Protein AF-A0A2N8HF13-F1 (afdb_monomer_lite)

Organism: NCBI:txid239935

Sequence (397 aa):
MNTPNSLPVSGSPAVSADSSAGALRCVFLLTSGEALVAERELECQGYAVEGYPCTQDVSPLRDCVPVKELDFFMPGWRDFNTPYVRSLRSSYARMLMDPRWEGDDFIIFGESDAAPVTEAAVLRKALEREMVEHPETDVFRLHHHVALAAGEKPGRPEQFLFSPYQTASRTKAALYVWGMHALVIPAASRAKVAKVFLDNLLPIDNAMEMAASRGELKVRVADYNHFYQQHCLHPDGRTVSCAWRKERPEAAPVAPQKAAGAAVTEECAREESGKALPALPVWSGVRRGVCTLARQEDSPEGLRDWITGQLKAGAAVVAVFVPEGGMTRGAEAGSGQTEGEMRAYLYDVAQRYGRERVWIRLWRPLPLRGRDLAAMLEDRMKREDEGLEECVFLERG

pLDDT: mean 72.22, std 22.9, range [23.3, 97.88]

Secondary structure (DSSP, 8-state):
------------------TTSPPPEEEEEE-TT---TTHHHHHHTT-EEEEEE-----TT----S-HHHHHHHSTTHHHH--HHHHHHHHHHHHHHT-GGGTT-S-EEEEETTEEESS-HHHHHHHHHHHHHH-TT-SEEES-SS--SS--PPP-SGGGG-EEE----S--SS-TTS-----EE--GGGHHHHHHHHHH--S-HHHHHHHHHHTTSS-EEEESS-SEEE---S-GGGS-THHHHHTTS--PPPPPPPP---------------S-PPPP-PPP-S--EEEEEEPPTT--HHHHHHHHHHHHHTT-SEEEEEEETT-----S--S----HHHHHHHHHHHHHHH-TTTEEEEEE---S--THHHHHHHHHHHHHH-TT-SEEEE----

Radius of gyration: 28.01 Å; chains: 1; bounding box: 104×56×90 Å

Foldseek 3Di:
DDDDDDDDDDDDDDDPPPPPPQFQEEEAEDEVPFALPACVQCVVLRYHYDYQYFDLDLVLAPQADDPVLCCQLDNVQVVVLDSLLSSVLVSLLCVLPPCVCPPPQRHKYFHSQKHFLERRVVLVVLVVVCCVVCVQAQKEAQAQAADADHDHRDDDPLQSDWAWDDLDSDDPPPRRQDGRGTMGGGSVNSNLLSVLSSHHSGGSSSSVSSCSVVVSGGYIYGPHNRIHGYDRLPPVPSDPCVVVVVPDDDDDDDDDDDDDDDDDDDDDDDDDDDDDQDDADDDDDAAEEEEEEDDQPDDLVNVLVVLSVCRNSPHQAYEYEYEPDWPDDPDDDDDRDTSVRSLVSQVVSCVSVDVSRYHYHYDYDDPDDDPVVFVVVQVVVCVVDVSHPYYGYDYDD

Structure (mmCIF, N/CA/C/O backbone):
data_AF-A0A2N8HF13-F1
#
_entry.id   AF-A0A2N8HF13-F1
#
loop_
_atom_site.group_PDB
_atom_site.id
_atom_site.type_symbol
_atom_site.label_atom_id
_atom_site.label_alt_id
_atom_site.label_comp_id
_atom_site.label_asym_id
_atom_site.label_entity_id
_atom_site.label_seq_id
_atom_site.pdbx_PDB_ins_code
_atom_site.Cartn_x
_atom_site.Cartn_y
_atom_site.Cartn_z
_atom_site.occupancy
_atom_site.B_iso_or_equiv
_atom_site.auth_seq_id
_atom_site.auth_comp_id
_atom_site.auth_asym_id
_atom_site.auth_atom_id
_atom_site.pdbx_PDB_model_num
ATOM 1 N N . MET A 1 1 ? -51.751 -7.739 63.849 1.00 36.19 1 MET A N 1
ATOM 2 C CA . MET A 1 1 ? -50.372 -7.640 64.363 1.00 36.19 1 MET A CA 1
ATOM 3 C C . MET A 1 1 ? -49.445 -7.467 63.166 1.00 36.19 1 MET A C 1
ATOM 5 O O . MET A 1 1 ? -49.448 -8.323 62.297 1.00 36.19 1 MET A O 1
ATOM 9 N N . ASN A 1 2 ? -48.773 -6.311 63.142 1.00 35.16 2 ASN A N 1
ATOM 10 C CA . ASN A 1 2 ? -47.602 -5.852 62.373 1.00 35.16 2 ASN A CA 1
ATOM 11 C C . ASN A 1 2 ? -47.610 -5.815 60.825 1.00 35.16 2 ASN A C 1
ATOM 13 O O . ASN A 1 2 ? -47.245 -6.770 60.151 1.00 35.16 2 ASN A O 1
ATOM 17 N N . THR A 1 3 ? -47.894 -4.620 60.296 1.00 32.62 3 THR A N 1
ATOM 18 C CA . THR A 1 3 ? -47.174 -3.922 59.199 1.00 32.62 3 THR A CA 1
ATOM 19 C C . THR A 1 3 ? -46.022 -3.066 59.789 1.00 32.62 3 THR A C 1
ATOM 21 O O . THR A 1 3 ? -45.989 -2.934 61.016 1.00 32.62 3 THR A O 1
ATOM 24 N N . PRO A 1 4 ? -45.201 -2.308 59.016 1.00 53.66 4 PRO A N 1
ATOM 25 C CA . PRO A 1 4 ? -44.553 -2.490 57.694 1.00 53.66 4 PRO A CA 1
ATOM 26 C C . PRO A 1 4 ? -43.032 -2.103 57.762 1.00 53.66 4 PRO A C 1
ATOM 28 O O . PRO A 1 4 ? -42.488 -2.116 58.861 1.00 53.66 4 PRO A O 1
ATOM 31 N N . ASN A 1 5 ? -42.404 -1.704 56.629 1.00 32.09 5 ASN A N 1
ATOM 32 C CA . ASN A 1 5 ? -41.091 -1.015 56.419 1.00 32.09 5 ASN A CA 1
ATOM 33 C C . ASN A 1 5 ? -39.949 -1.893 55.857 1.00 32.09 5 ASN A C 1
ATOM 35 O O . ASN A 1 5 ? -39.758 -3.004 56.324 1.00 32.09 5 ASN A O 1
ATOM 39 N N . SER A 1 6 ? -39.101 -1.498 54.896 1.00 33.84 6 SER A N 1
ATOM 40 C CA . SER A 1 6 ? -38.917 -0.294 54.063 1.00 33.84 6 SER A CA 1
ATOM 41 C C . SER A 1 6 ? -37.937 -0.649 52.929 1.00 33.84 6 SER A C 1
ATOM 43 O O . SER A 1 6 ? -37.044 -1.467 53.136 1.00 33.84 6 SER A O 1
ATOM 45 N N . LEU A 1 7 ? -38.034 0.013 51.771 1.00 35.88 7 LEU A N 1
ATOM 46 C CA . LEU A 1 7 ? -36.912 0.128 50.824 1.00 35.88 7 LEU A CA 1
ATOM 47 C C . LEU A 1 7 ? -35.802 1.020 51.413 1.00 35.88 7 LEU A C 1
ATOM 49 O O . LEU A 1 7 ? -36.099 1.921 52.203 1.00 35.88 7 LEU A O 1
ATOM 53 N N . PRO A 1 8 ? -34.558 0.867 50.930 1.00 34.88 8 PRO A N 1
ATOM 54 C CA . PRO A 1 8 ? -33.928 2.030 50.317 1.00 34.88 8 PRO A CA 1
ATOM 55 C C . PRO A 1 8 ? -33.286 1.744 48.952 1.00 34.88 8 PRO A C 1
ATOM 57 O O . PRO A 1 8 ? -32.877 0.637 48.613 1.00 34.88 8 PRO A O 1
ATOM 60 N N . VAL A 1 9 ? -33.230 2.832 48.191 1.00 34.56 9 VAL A N 1
ATOM 61 C CA . VAL A 1 9 ? -32.537 3.076 46.926 1.00 34.56 9 VAL A CA 1
ATOM 62 C C . VAL A 1 9 ? -31.013 3.024 47.110 1.00 34.56 9 VAL A C 1
ATOM 64 O O . VAL A 1 9 ? -30.519 3.425 48.160 1.00 34.56 9 VAL A O 1
ATOM 67 N N . SER A 1 10 ? -30.300 2.673 46.032 1.00 28.88 10 SER A N 1
ATOM 68 C CA . SER A 1 10 ? -29.027 3.274 45.575 1.00 28.88 10 SER A CA 1
ATOM 69 C C . SER A 1 10 ? -27.892 2.276 45.351 1.00 28.88 10 SER A C 1
ATOM 71 O O . SER A 1 10 ? -27.565 1.472 46.219 1.00 28.88 10 SER A O 1
ATOM 73 N N . GLY A 1 11 ? -27.247 2.418 44.193 1.00 26.39 11 GLY A N 1
ATOM 74 C CA . GLY A 1 11 ? -25.933 1.854 43.918 1.00 26.39 11 GLY A CA 1
ATOM 75 C C . GLY A 1 11 ? -25.811 1.282 42.517 1.00 26.39 11 GLY A C 1
ATOM 76 O O . GLY A 1 11 ? -25.729 0.071 42.366 1.00 26.39 11 GLY A O 1
ATOM 77 N N . SER A 1 12 ? -25.760 2.139 41.494 1.00 37.81 12 SER A N 1
ATOM 78 C CA . SER A 1 12 ? -25.056 1.783 40.261 1.00 37.81 12 SER A CA 1
ATOM 79 C C . SER A 1 12 ? -23.608 1.417 40.614 1.00 37.81 12 SER A C 1
ATOM 81 O O . SER A 1 12 ? -22.926 2.258 41.202 1.00 37.81 12 SER A O 1
ATOM 83 N N . PRO A 1 13 ? -23.078 0.255 40.207 1.00 35.22 13 PRO A N 1
ATOM 84 C CA . PRO A 1 13 ? -21.692 0.163 39.797 1.00 35.22 13 PRO A CA 1
ATOM 85 C C . PRO A 1 13 ? -21.685 0.507 38.303 1.00 35.22 13 PRO A C 1
ATOM 87 O O . PRO A 1 13 ? -22.307 -0.147 37.474 1.00 35.22 13 PRO A O 1
ATOM 90 N N . ALA A 1 14 ? -21.220 1.703 37.967 1.00 28.78 14 ALA A N 1
ATOM 91 C CA . ALA A 1 14 ? -19.851 1.844 37.501 1.00 28.78 14 ALA A CA 1
ATOM 92 C C . ALA A 1 14 ? -19.634 1.015 36.232 1.00 28.78 14 ALA A C 1
ATOM 94 O O . ALA A 1 14 ? -19.400 -0.191 36.274 1.00 28.78 14 ALA A O 1
ATOM 95 N N . VAL A 1 15 ? -19.740 1.739 35.116 1.00 38.75 15 VAL A N 1
ATOM 96 C CA . VAL A 1 15 ? -19.071 1.506 33.838 1.00 38.75 15 VAL A CA 1
ATOM 97 C C . VAL A 1 15 ? -17.861 0.594 34.032 1.00 38.75 15 VAL A C 1
ATOM 99 O O . VAL A 1 15 ? -16.770 1.041 34.368 1.00 38.75 15 VAL A O 1
ATOM 102 N N . SER A 1 16 ? -18.072 -0.700 33.834 1.00 27.67 16 SER A N 1
ATOM 103 C CA . SER A 1 16 ? -16.991 -1.605 33.490 1.00 27.67 16 SER A CA 1
ATOM 104 C C . SER A 1 16 ? -16.988 -1.560 31.978 1.00 27.67 16 SER A C 1
ATOM 106 O O . SER A 1 16 ? -17.765 -2.254 31.329 1.00 27.67 16 SER A O 1
ATOM 108 N N . ALA A 1 17 ? -16.243 -0.598 31.432 1.00 33.78 17 ALA A N 1
ATOM 109 C CA . ALA A 1 17 ? -15.918 -0.599 30.021 1.00 33.78 17 ALA A CA 1
ATOM 110 C C . ALA A 1 17 ? -15.352 -1.986 29.727 1.00 33.78 17 ALA A C 1
ATOM 112 O O . ALA A 1 17 ? -14.330 -2.352 30.306 1.00 33.78 17 ALA A O 1
ATOM 113 N N . ASP A 1 18 ? -16.064 -2.756 28.909 1.00 29.88 18 ASP A N 1
ATOM 114 C CA . ASP A 1 18 ? -15.594 -4.029 28.392 1.00 29.88 18 ASP A CA 1
ATOM 115 C C . ASP A 1 18 ? -14.247 -3.772 27.711 1.00 29.88 18 ASP A C 1
ATOM 117 O O . ASP A 1 18 ? -14.158 -3.303 26.575 1.00 29.88 18 ASP A O 1
ATOM 121 N N . SER A 1 19 ? -13.168 -4.026 28.441 1.00 35.72 19 SER A N 1
ATOM 122 C CA . SER A 1 19 ? -11.792 -3.885 27.989 1.00 35.72 19 SER A CA 1
ATOM 123 C C . SER A 1 19 ? -11.386 -5.125 27.193 1.00 35.72 19 SER A C 1
ATOM 125 O O . SER A 1 19 ? -10.352 -5.733 27.455 1.00 35.72 19 SER A O 1
ATOM 127 N N . SER A 1 20 ? -12.232 -5.526 26.241 1.00 37.19 20 SER A N 1
ATOM 128 C CA . SER A 1 20 ? -11.942 -6.585 25.269 1.00 37.19 20 SER A CA 1
ATOM 129 C C . SER A 1 20 ? -12.335 -6.218 23.833 1.00 37.19 20 SER A C 1
ATOM 131 O O . SER A 1 20 ? -12.416 -7.086 22.967 1.00 37.19 20 SER A O 1
ATOM 133 N N . ALA A 1 21 ? -12.481 -4.923 23.527 1.00 49.31 21 ALA A N 1
ATOM 134 C CA . ALA A 1 21 ? -12.264 -4.456 22.160 1.00 49.31 21 ALA A CA 1
ATOM 135 C C . ALA A 1 21 ? -10.780 -4.686 21.826 1.00 49.31 21 ALA A C 1
ATOM 137 O O . ALA A 1 21 ? -9.930 -3.881 22.205 1.00 49.31 21 ALA A O 1
ATOM 138 N N . GLY A 1 22 ? -10.462 -5.836 21.223 1.00 63.91 22 GLY A N 1
ATOM 139 C CA . GLY A 1 22 ? -9.090 -6.236 20.910 1.00 63.91 22 GLY A CA 1
ATOM 140 C C . GLY A 1 22 ? -8.328 -5.111 20.209 1.00 63.91 22 GLY A C 1
ATOM 141 O O . GLY A 1 22 ? -8.876 -4.439 19.331 1.00 63.91 22 GLY A O 1
ATOM 142 N N . ALA A 1 23 ? -7.083 -4.883 20.636 1.00 80.12 23 ALA A N 1
ATOM 143 C CA . ALA A 1 23 ? -6.178 -3.940 19.988 1.00 80.12 23 ALA A CA 1
ATOM 144 C C . ALA A 1 23 ? -6.150 -4.201 18.475 1.00 80.12 23 ALA A C 1
ATOM 146 O O . ALA A 1 23 ? -6.089 -5.356 18.048 1.00 80.12 23 ALA A O 1
ATOM 147 N N . LEU A 1 24 ? -6.211 -3.134 17.674 1.00 93.69 24 LEU A N 1
ATOM 148 C CA . LEU A 1 24 ? -6.177 -3.254 16.221 1.00 93.69 24 LEU A CA 1
ATOM 149 C C . LEU A 1 24 ? -4.827 -3.862 15.814 1.00 93.69 24 LEU A C 1
ATOM 151 O O . LEU A 1 24 ? -3.773 -3.351 16.206 1.00 93.69 24 LEU A O 1
ATOM 155 N N . ARG A 1 25 ? -4.859 -4.974 15.076 1.00 95.75 25 ARG A N 1
ATOM 156 C CA . ARG A 1 25 ? -3.645 -5.702 14.700 1.00 95.75 25 ARG A CA 1
ATOM 157 C C . ARG A 1 25 ? -3.060 -5.144 13.409 1.00 95.75 25 ARG A C 1
ATOM 159 O O . ARG A 1 25 ? -3.782 -4.956 12.436 1.00 95.75 25 ARG A O 1
ATOM 166 N N . CYS A 1 26 ? -1.749 -4.961 13.390 1.00 96.38 26 CYS A N 1
ATOM 167 C CA . CYS A 1 26 ? -0.945 -4.662 12.217 1.00 96.38 26 CYS A CA 1
ATOM 168 C C . CYS A 1 26 ? -0.121 -5.896 11.851 1.00 96.38 26 CYS A C 1
ATOM 170 O O . CYS A 1 26 ? 0.697 -6.346 12.649 1.00 96.38 26 CYS A O 1
ATOM 172 N N . VAL A 1 27 ? -0.336 -6.438 10.656 1.00 96.12 27 VAL A N 1
ATOM 173 C CA . VAL A 1 27 ? 0.434 -7.550 10.095 1.00 96.12 27 VAL A CA 1
ATOM 174 C C . VAL A 1 27 ? 1.193 -7.021 8.888 1.00 96.12 27 VAL A C 1
ATOM 176 O O . VAL A 1 27 ? 0.601 -6.737 7.844 1.00 96.12 27 VAL A O 1
ATOM 179 N N . PHE A 1 28 ? 2.502 -6.851 9.044 1.00 93.12 28 PHE A N 1
ATOM 180 C CA . PHE A 1 28 ? 3.334 -6.171 8.056 1.00 93.12 28 PHE A CA 1
ATOM 181 C C . PHE A 1 28 ? 4.342 -7.107 7.429 1.00 93.12 28 PHE A C 1
ATOM 183 O O . PHE A 1 28 ? 5.062 -7.816 8.128 1.00 93.12 28 PHE A O 1
ATOM 190 N N . LEU A 1 29 ? 4.408 -7.090 6.100 1.00 91.31 29 LEU A N 1
ATOM 191 C CA . LEU A 1 29 ? 5.423 -7.821 5.366 1.00 91.31 29 LEU A CA 1
ATOM 192 C C . LEU A 1 29 ? 6.815 -7.380 5.809 1.00 91.31 29 LEU A C 1
ATOM 194 O O . LEU A 1 29 ? 7.119 -6.190 5.860 1.00 91.31 29 LEU A O 1
ATOM 198 N N . LEU A 1 30 ? 7.642 -8.371 6.121 1.00 85.81 30 LEU A N 1
ATOM 199 C CA . LEU A 1 30 ? 8.989 -8.206 6.626 1.00 85.81 30 LEU A CA 1
ATOM 200 C C . LEU A 1 30 ? 9.929 -9.072 5.792 1.00 85.81 30 LEU A C 1
ATOM 202 O O . LEU A 1 30 ? 9.860 -10.310 5.811 1.00 85.81 30 LEU A O 1
ATOM 206 N N . THR A 1 31 ? 10.816 -8.432 5.037 1.00 78.62 31 THR A N 1
ATOM 207 C CA . THR A 1 31 ? 11.866 -9.146 4.312 1.00 78.62 31 THR A CA 1
ATOM 208 C C . THR A 1 31 ? 12.947 -9.590 5.293 1.00 78.62 31 THR A C 1
ATOM 210 O O . THR A 1 31 ? 13.210 -8.952 6.310 1.00 78.62 31 THR A O 1
ATOM 213 N N . SER A 1 32 ? 13.612 -10.708 5.000 1.00 71.75 32 SER A N 1
ATOM 214 C CA . SER A 1 32 ? 14.719 -11.195 5.826 1.00 71.75 32 SER A CA 1
ATOM 215 C C . SER A 1 32 ? 15.796 -10.118 6.007 1.00 71.75 32 SER A C 1
ATOM 217 O O . SER A 1 32 ? 16.448 -9.731 5.039 1.00 71.75 32 SER A O 1
ATOM 219 N N . GLY A 1 33 ? 16.044 -9.722 7.256 1.00 66.88 33 GLY A N 1
ATOM 220 C CA . GLY A 1 33 ? 17.028 -8.696 7.616 1.00 66.88 33 GLY A CA 1
ATOM 221 C C . GLY A 1 33 ? 16.460 -7.279 7.715 1.00 66.88 33 GLY A C 1
ATOM 222 O O . GLY A 1 33 ? 17.197 -6.378 8.101 1.00 66.88 33 GLY A O 1
ATOM 223 N N . GLU A 1 34 ? 15.177 -7.079 7.410 1.00 72.19 34 GLU A N 1
ATOM 224 C CA . GLU A 1 34 ? 14.471 -5.831 7.701 1.00 72.19 34 GLU A CA 1
ATOM 225 C C . GLU A 1 34 ? 13.989 -5.800 9.154 1.00 72.19 34 GLU A C 1
ATOM 227 O O . GLU A 1 34 ? 13.809 -6.836 9.800 1.00 72.19 34 GLU A O 1
ATOM 232 N N . ALA A 1 35 ? 13.777 -4.588 9.661 1.00 74.25 35 ALA A N 1
ATOM 233 C CA . ALA A 1 35 ? 13.169 -4.335 10.958 1.00 74.25 35 ALA A CA 1
ATOM 234 C C . ALA A 1 35 ? 11.832 -3.613 10.765 1.00 74.25 35 ALA A C 1
ATOM 236 O O . ALA A 1 35 ? 11.666 -2.842 9.818 1.00 74.25 35 ALA A O 1
ATOM 237 N N . LEU A 1 36 ? 10.904 -3.822 11.696 1.00 82.38 36 LEU A N 1
ATOM 238 C CA . LEU A 1 36 ? 9.676 -3.038 11.797 1.00 82.38 36 LEU A CA 1
ATOM 239 C C . LEU A 1 36 ? 10.024 -1.662 12.378 1.00 82.38 36 LEU A C 1
ATOM 241 O O . LEU A 1 36 ? 10.089 -1.484 13.592 1.00 82.38 36 LEU A O 1
ATOM 245 N N . VAL A 1 37 ? 10.305 -0.690 11.509 1.00 75.75 37 VAL A N 1
ATOM 246 C CA . VAL A 1 37 ? 10.905 0.599 11.911 1.00 75.75 37 VAL A CA 1
ATOM 247 C C . VAL A 1 37 ? 10.007 1.362 12.895 1.00 75.75 37 VAL A C 1
ATOM 249 O O . VAL A 1 37 ? 10.498 1.969 13.847 1.00 75.75 37 VAL A O 1
ATOM 252 N N . ALA A 1 38 ? 8.690 1.254 12.713 1.00 83.88 38 ALA A N 1
ATOM 253 C CA . ALA A 1 38 ? 7.685 1.941 13.514 1.00 83.88 38 ALA A CA 1
ATOM 254 C C . ALA A 1 38 ? 7.081 1.091 14.649 1.00 83.88 38 ALA A C 1
ATOM 256 O O . ALA A 1 38 ? 6.088 1.509 15.241 1.00 83.88 38 ALA A O 1
ATOM 257 N N . GLU A 1 39 ? 7.642 -0.083 14.975 1.00 88.94 39 GLU A N 1
ATOM 258 C CA . GLU A 1 39 ? 7.071 -1.020 15.965 1.00 88.94 39 GLU A CA 1
ATOM 259 C C . GLU A 1 39 ? 6.731 -0.331 17.293 1.00 88.94 39 GLU A C 1
ATOM 261 O O . GLU A 1 39 ? 5.586 -0.347 17.740 1.00 88.94 39 GLU A O 1
ATOM 266 N N . ARG A 1 40 ? 7.694 0.392 17.872 1.00 88.06 40 ARG A N 1
ATOM 267 C CA . ARG A 1 40 ? 7.484 1.114 19.132 1.00 88.06 40 ARG A CA 1
ATOM 268 C C . ARG A 1 40 ? 6.423 2.215 19.021 1.00 88.06 40 ARG A C 1
ATOM 270 O O . ARG A 1 40 ? 5.694 2.468 19.975 1.00 88.06 40 ARG A O 1
ATOM 277 N N . GLU A 1 41 ? 6.354 2.903 17.883 1.00 90.94 41 GLU A N 1
ATOM 278 C CA . GLU A 1 41 ? 5.368 3.967 17.654 1.00 90.94 41 GLU A CA 1
ATOM 279 C C . GLU A 1 41 ? 3.947 3.397 17.572 1.00 90.94 41 GLU A C 1
ATOM 281 O O . GLU A 1 41 ? 3.022 3.955 18.163 1.00 90.94 41 GLU A O 1
ATOM 286 N N . LEU A 1 42 ? 3.796 2.248 16.913 1.00 93.44 42 LEU A N 1
ATOM 287 C CA . LEU A 1 42 ? 2.564 1.462 16.856 1.00 93.44 42 LEU A CA 1
ATOM 288 C C . LEU A 1 42 ? 2.122 0.987 18.237 1.00 93.44 42 LEU A C 1
ATOM 290 O O . LEU A 1 42 ? 0.984 1.244 18.632 1.00 93.44 42 LEU A O 1
ATOM 294 N N . GLU A 1 43 ? 3.016 0.374 19.006 1.00 93.94 43 GLU A N 1
ATOM 295 C CA . GLU A 1 43 ? 2.711 -0.075 20.367 1.00 93.94 43 GLU A CA 1
ATOM 296 C C . GLU A 1 43 ? 2.284 1.093 21.267 1.00 93.94 43 GLU A C 1
ATOM 298 O O . GLU A 1 43 ? 1.280 1.005 21.977 1.00 93.94 43 GLU A O 1
ATOM 303 N N . CYS A 1 44 ? 2.985 2.233 21.193 1.00 93.25 44 CYS A N 1
ATOM 304 C CA . CYS A 1 44 ? 2.621 3.444 21.935 1.00 93.25 44 CYS A CA 1
ATOM 305 C C . CYS A 1 44 ? 1.245 4.009 21.544 1.00 93.25 44 CYS A C 1
ATOM 307 O O . CYS A 1 44 ? 0.623 4.691 22.359 1.00 93.25 44 CYS A O 1
ATOM 309 N N . GLN A 1 45 ? 0.759 3.734 20.332 1.00 94.12 45 GLN A N 1
ATOM 310 C CA . GLN A 1 45 ? -0.580 4.117 19.871 1.00 94.12 45 GLN A CA 1
ATOM 311 C C . GLN A 1 45 ? -1.637 3.011 20.055 1.00 94.12 45 GLN A C 1
ATOM 313 O O . GLN A 1 45 ? -2.780 3.170 19.617 1.00 94.12 45 GLN A O 1
ATOM 318 N N . GLY A 1 46 ? -1.286 1.919 20.743 1.00 95.94 46 GLY A N 1
ATOM 319 C CA . GLY A 1 46 ? -2.204 0.844 21.121 1.00 95.94 46 GLY A CA 1
ATOM 320 C C . GLY A 1 46 ? -2.448 -0.206 20.037 1.00 95.94 46 GLY A C 1
ATOM 321 O O . GLY A 1 46 ? -3.445 -0.924 20.118 1.00 95.94 46 GLY A O 1
ATOM 322 N N . TYR A 1 47 ? -1.584 -0.291 19.024 1.00 96.88 47 TYR A N 1
ATOM 323 C CA . TYR A 1 47 ? -1.634 -1.341 18.005 1.00 96.88 47 TYR A CA 1
ATOM 324 C C . TYR A 1 47 ? -0.916 -2.604 18.487 1.00 96.88 47 TYR A C 1
ATOM 326 O O . TYR A 1 47 ? 0.102 -2.527 19.174 1.00 96.88 47 TYR A O 1
ATOM 334 N N . ALA A 1 48 ? -1.419 -3.769 18.083 1.00 95.75 48 ALA A N 1
ATOM 335 C CA . ALA A 1 48 ? -0.688 -5.029 18.203 1.00 95.75 48 ALA A CA 1
ATOM 336 C C . ALA A 1 48 ? 0.057 -5.288 16.891 1.00 95.75 48 ALA A C 1
ATOM 338 O O . ALA A 1 48 ? -0.589 -5.397 15.853 1.00 95.75 48 ALA A O 1
ATOM 339 N N . VAL A 1 49 ? 1.386 -5.380 16.909 1.00 94.31 49 VAL A N 1
ATOM 340 C CA . VAL A 1 49 ? 2.194 -5.474 15.682 1.00 94.31 49 VAL A CA 1
ATOM 341 C C . VAL A 1 49 ? 2.780 -6.870 15.522 1.00 94.31 49 VAL A C 1
ATOM 343 O O . VAL A 1 49 ? 3.269 -7.460 16.480 1.00 94.31 49 VAL A O 1
ATOM 346 N N . GLU A 1 50 ? 2.741 -7.394 14.301 1.00 93.75 50 GLU A N 1
ATOM 347 C CA . GLU A 1 50 ? 3.381 -8.649 13.926 1.00 93.75 50 GLU A CA 1
ATOM 348 C C . GLU A 1 50 ? 4.041 -8.525 12.545 1.00 93.75 50 GLU A C 1
ATOM 350 O O . GLU A 1 50 ? 3.441 -8.037 11.585 1.00 93.75 50 GLU A O 1
ATOM 355 N N . GLY A 1 51 ? 5.282 -9.004 12.434 1.00 92.75 51 GLY A N 1
ATOM 356 C CA . GLY A 1 51 ? 5.971 -9.153 11.155 1.00 92.75 51 GLY A CA 1
ATOM 357 C C . GLY A 1 51 ? 5.569 -10.447 10.444 1.00 92.75 51 GLY A C 1
ATOM 358 O O . GLY A 1 51 ? 5.583 -11.525 11.037 1.00 92.75 51 GLY A O 1
ATOM 359 N N . TYR A 1 52 ? 5.267 -10.358 9.152 1.00 94.06 52 TYR A N 1
ATOM 360 C CA . TYR A 1 52 ? 4.938 -11.486 8.288 1.00 94.06 52 TYR A CA 1
ATOM 361 C C . TYR A 1 52 ? 6.063 -11.733 7.278 1.00 94.06 52 TYR A C 1
ATOM 363 O O . TYR A 1 52 ? 6.387 -10.837 6.500 1.00 94.06 52 TYR A O 1
ATOM 371 N N . PRO A 1 53 ? 6.661 -12.932 7.221 1.00 90.44 53 PRO A N 1
ATOM 372 C CA . PRO A 1 53 ? 7.801 -13.169 6.346 1.00 90.44 53 PRO A CA 1
ATOM 373 C C . PRO A 1 53 ? 7.410 -13.097 4.863 1.00 90.44 53 PRO A C 1
ATOM 375 O O . PRO A 1 53 ? 6.496 -13.790 4.408 1.00 90.44 53 PRO A O 1
ATOM 378 N N . CYS A 1 54 ? 8.156 -12.308 4.087 1.00 88.06 54 CYS A N 1
ATOM 379 C CA . CYS A 1 54 ? 8.051 -12.312 2.627 1.00 88.06 54 CYS A CA 1
ATOM 380 C C . CYS A 1 54 ? 8.455 -13.674 2.033 1.00 88.06 54 CYS A C 1
ATOM 382 O O . CYS A 1 54 ? 9.363 -14.346 2.527 1.00 88.06 54 CYS A O 1
ATOM 384 N N . THR A 1 55 ? 7.834 -14.055 0.914 1.00 86.50 55 THR A N 1
ATOM 385 C CA . THR A 1 55 ? 8.176 -15.263 0.149 1.00 86.50 55 THR A CA 1
ATOM 386 C C . THR A 1 55 ? 8.834 -14.930 -1.184 1.00 86.50 55 THR A C 1
ATOM 388 O O . THR A 1 55 ? 8.452 -13.989 -1.877 1.00 86.50 55 THR A O 1
ATOM 391 N N . GLN A 1 56 ? 9.806 -15.750 -1.575 1.00 83.69 56 GLN A N 1
ATOM 392 C CA . GLN A 1 56 ? 10.390 -15.741 -2.921 1.00 83.69 56 GLN A CA 1
ATOM 393 C C . GLN A 1 56 ? 9.619 -16.635 -3.897 1.00 83.69 56 GLN A C 1
ATOM 395 O O . GLN A 1 56 ? 9.850 -16.581 -5.104 1.00 83.69 56 GLN A O 1
ATOM 400 N N . ASP A 1 57 ? 8.707 -17.463 -3.386 1.00 88.69 57 ASP A N 1
ATOM 401 C CA . ASP A 1 57 ? 7.876 -18.318 -4.216 1.00 88.69 57 ASP A CA 1
ATOM 402 C C . ASP A 1 57 ? 6.853 -17.476 -4.980 1.00 88.69 57 ASP A C 1
ATOM 404 O O . ASP A 1 57 ? 5.904 -16.933 -4.414 1.00 88.69 57 ASP A O 1
ATOM 408 N N . VAL A 1 58 ? 7.068 -17.373 -6.288 1.00 92.88 58 VAL A N 1
ATOM 409 C CA . VAL A 1 58 ? 6.197 -16.671 -7.235 1.00 92.88 58 VAL A CA 1
ATOM 410 C C . VAL A 1 58 ? 5.397 -17.638 -8.110 1.00 92.88 58 VAL A C 1
ATOM 412 O O . VAL A 1 58 ? 4.733 -17.198 -9.046 1.00 92.88 58 VAL A O 1
ATOM 415 N N . SER A 1 59 ? 5.444 -18.945 -7.827 1.00 94.38 59 SER A N 1
ATOM 416 C CA . SER A 1 59 ? 4.657 -19.954 -8.546 1.00 94.38 59 SER A CA 1
ATOM 417 C C . SER A 1 59 ? 3.133 -19.748 -8.486 1.00 94.38 59 SER A C 1
ATOM 419 O O . SER A 1 59 ? 2.473 -20.119 -9.458 1.00 94.38 59 SER A O 1
ATOM 421 N N . PRO A 1 60 ? 2.541 -19.111 -7.448 1.00 95.19 60 PRO A N 1
ATOM 422 C CA . PRO A 1 60 ? 1.103 -18.838 -7.429 1.00 95.19 60 PRO A CA 1
ATOM 423 C C . PRO A 1 60 ? 0.657 -17.706 -8.367 1.00 95.19 60 PRO A C 1
ATOM 425 O O . PRO A 1 60 ? -0.548 -17.520 -8.555 1.00 95.19 60 PRO A O 1
ATOM 428 N N . LEU A 1 61 ? 1.588 -16.921 -8.927 1.00 95.62 61 LEU A N 1
ATOM 429 C CA . LEU A 1 61 ? 1.252 -15.818 -9.827 1.00 95.62 61 LEU A CA 1
ATOM 430 C C . LEU A 1 61 ? 0.730 -16.369 -11.157 1.00 95.62 61 LEU A C 1
ATOM 432 O O . LEU A 1 61 ? 1.429 -17.094 -11.863 1.00 95.62 61 LEU A O 1
ATOM 436 N N . ARG A 1 62 ? -0.500 -15.995 -11.509 1.00 95.81 62 ARG A N 1
ATOM 437 C CA . ARG A 1 62 ? -1.176 -16.426 -12.739 1.00 95.81 62 ARG A CA 1
ATOM 438 C C . ARG A 1 62 ? -0.987 -15.441 -13.883 1.00 95.81 62 ARG A C 1
ATOM 440 O O . ARG A 1 62 ? -1.040 -15.867 -15.031 1.00 95.81 62 ARG A O 1
ATOM 447 N N . ASP A 1 63 ? -0.761 -14.159 -13.569 1.00 92.50 63 ASP A N 1
ATOM 448 C CA . ASP A 1 63 ? -0.402 -13.116 -14.541 1.00 92.50 63 ASP A CA 1
ATOM 449 C C . ASP A 1 63 ? -1.336 -13.135 -15.784 1.00 92.50 63 ASP A C 1
ATOM 451 O O . ASP A 1 63 ? -0.894 -13.160 -16.932 1.00 92.50 63 ASP A O 1
ATOM 455 N N . CYS A 1 64 ? -2.653 -13.179 -15.553 1.00 93.06 64 CYS A N 1
ATOM 456 C CA . CYS A 1 64 ? -3.667 -13.454 -16.578 1.00 93.06 64 CYS A CA 1
ATOM 457 C C . CYS A 1 64 ? -4.344 -12.206 -17.171 1.00 93.06 64 CYS A C 1
ATOM 459 O O . CYS A 1 64 ? -5.152 -12.328 -18.094 1.00 93.06 64 CYS A O 1
ATOM 461 N N . VAL A 1 65 ? -4.019 -11.005 -16.682 1.00 91.38 65 VAL A N 1
ATOM 462 C CA . VAL A 1 65 ? -4.562 -9.754 -17.233 1.00 91.38 65 VAL A CA 1
ATOM 463 C C . VAL A 1 65 ? -4.023 -9.500 -18.654 1.00 91.38 65 VAL A C 1
ATOM 465 O O . VAL A 1 65 ? -2.806 -9.530 -18.860 1.00 91.38 65 VAL A O 1
ATOM 468 N N . PRO A 1 66 ? -4.885 -9.193 -19.645 1.00 91.69 66 PRO A N 1
ATOM 469 C CA . PRO A 1 66 ? -4.443 -8.915 -21.008 1.00 91.69 66 PRO A CA 1
ATOM 470 C C . PRO A 1 66 ? -3.501 -7.710 -21.107 1.00 91.69 66 PRO A C 1
ATOM 472 O O . PRO A 1 66 ? -3.761 -6.641 -20.558 1.00 91.69 66 PRO A O 1
ATOM 475 N N . VAL A 1 67 ? -2.445 -7.844 -21.915 1.00 89.50 67 VAL A N 1
ATOM 476 C CA . VAL A 1 67 ? -1.411 -6.806 -22.103 1.00 89.50 67 VAL A CA 1
ATOM 477 C C . VAL A 1 67 ? -1.987 -5.445 -22.498 1.00 89.50 67 VAL A C 1
ATOM 479 O O . VAL A 1 67 ? -1.536 -4.427 -21.987 1.00 89.50 67 VAL A O 1
ATOM 482 N N . LYS A 1 68 ? -3.014 -5.419 -23.359 1.00 87.25 68 LYS A N 1
ATOM 483 C CA . LYS A 1 68 ? -3.670 -4.170 -23.782 1.00 87.25 68 LYS A CA 1
ATOM 484 C C . LYS A 1 68 ? -4.278 -3.396 -22.613 1.00 87.25 68 LYS A C 1
ATOM 486 O O . LYS A 1 68 ? -4.324 -2.173 -22.653 1.00 87.25 68 LYS A O 1
ATOM 491 N N . GLU A 1 69 ? -4.750 -4.104 -21.594 1.00 85.75 69 GLU A N 1
ATOM 492 C CA . GLU A 1 69 ? -5.330 -3.489 -20.404 1.00 85.75 69 GLU A CA 1
ATOM 493 C C . GLU A 1 69 ? -4.229 -2.980 -19.476 1.00 85.75 69 GLU A C 1
ATOM 495 O O . GLU A 1 69 ? -4.303 -1.853 -18.998 1.00 85.75 69 GLU A O 1
ATOM 500 N N . LEU A 1 70 ? -3.150 -3.746 -19.305 1.00 85.31 70 LEU A N 1
ATOM 501 C CA . LEU A 1 70 ? -1.968 -3.284 -18.571 1.00 85.31 70 LEU A CA 1
ATOM 502 C C . LEU A 1 70 ? -1.388 -2.007 -19.190 1.00 85.31 70 LEU A C 1
ATOM 504 O O . LEU A 1 70 ? -1.094 -1.059 -18.470 1.00 85.31 70 LEU A O 1
ATOM 508 N N . ASP A 1 71 ? -1.275 -1.957 -20.521 1.00 82.75 71 ASP A N 1
ATOM 509 C CA . ASP A 1 71 ? -0.778 -0.784 -21.245 1.00 82.75 71 ASP A CA 1
ATOM 510 C C . ASP A 1 71 ? -1.728 0.428 -21.109 1.00 82.75 71 ASP A C 1
ATOM 512 O O . ASP A 1 71 ? -1.266 1.566 -21.173 1.00 82.75 71 ASP A O 1
ATOM 516 N N . PHE A 1 72 ? -3.033 0.210 -20.896 1.00 82.00 72 PHE A N 1
ATOM 517 C CA . PHE A 1 72 ? -4.001 1.281 -20.632 1.00 82.00 72 PHE A CA 1
ATOM 518 C C . PHE A 1 72 ? -3.834 1.875 -19.225 1.00 82.00 72 PHE A C 1
ATOM 520 O O . PHE A 1 72 ? -3.785 3.096 -19.087 1.00 82.00 72 PHE A O 1
ATOM 527 N N . PHE A 1 73 ? -3.730 1.026 -18.197 1.00 76.44 73 PHE A N 1
ATOM 528 C CA . PHE A 1 73 ? -3.634 1.470 -16.800 1.00 76.44 73 PHE A CA 1
ATOM 529 C C . PHE A 1 73 ? -2.233 1.949 -16.412 1.00 76.44 73 PHE A C 1
ATOM 531 O O . PHE A 1 73 ? -2.094 2.901 -15.651 1.00 76.44 73 PHE A O 1
ATOM 538 N N . MET A 1 74 ? -1.184 1.314 -16.934 1.00 77.50 74 MET A N 1
ATOM 539 C CA . MET A 1 74 ? 0.201 1.648 -16.613 1.00 77.50 74 MET A CA 1
ATOM 540 C C . MET A 1 74 ? 1.102 1.455 -17.844 1.00 77.50 74 MET A C 1
ATOM 542 O O . MET A 1 74 ? 1.752 0.415 -17.999 1.00 77.50 74 MET A O 1
ATOM 546 N N . PRO A 1 75 ? 1.191 2.460 -18.736 1.00 76.38 75 PRO A N 1
ATOM 547 C CA . PRO A 1 75 ? 2.175 2.451 -19.812 1.00 76.38 75 PRO A CA 1
ATOM 548 C C . PRO A 1 75 ? 3.584 2.241 -19.243 1.00 76.38 75 PRO A C 1
ATOM 550 O O . PRO A 1 75 ? 3.998 2.947 -18.327 1.00 76.38 75 PRO A O 1
ATOM 553 N N . GLY A 1 76 ? 4.320 1.261 -19.769 1.00 75.94 76 GLY A N 1
ATOM 554 C CA . GLY A 1 76 ? 5.650 0.917 -19.251 1.00 75.94 76 GLY A CA 1
ATOM 555 C C . GLY A 1 76 ? 5.651 -0.025 -18.041 1.00 75.94 76 GLY A C 1
ATOM 556 O O . GLY A 1 76 ? 6.706 -0.238 -17.454 1.00 75.94 76 GLY A O 1
ATOM 557 N N . TRP A 1 77 ? 4.523 -0.661 -17.691 1.00 79.31 77 TRP A N 1
ATOM 558 C CA . TRP A 1 77 ? 4.426 -1.634 -16.585 1.00 79.31 77 TRP A CA 1
ATOM 559 C C . TRP A 1 77 ? 5.515 -2.722 -16.579 1.00 79.31 77 TRP A C 1
ATOM 561 O O . TRP A 1 77 ? 5.857 -3.255 -15.525 1.00 79.31 77 TRP A O 1
ATOM 571 N N . ARG A 1 78 ? 6.089 -3.047 -17.743 1.00 80.12 78 ARG A N 1
ATOM 572 C CA . ARG A 1 78 ? 7.183 -4.020 -17.889 1.00 80.12 78 ARG A CA 1
ATOM 573 C C . ARG A 1 78 ? 8.415 -3.640 -17.064 1.00 80.12 78 ARG A C 1
ATOM 575 O O . ARG A 1 78 ? 9.027 -4.527 -16.478 1.00 80.12 78 ARG A O 1
ATOM 582 N N . ASP A 1 79 ? 8.720 -2.349 -16.947 1.00 74.38 79 ASP A N 1
ATOM 583 C CA . ASP A 1 79 ? 9.864 -1.850 -16.170 1.00 74.38 79 ASP A CA 1
ATOM 584 C C . ASP A 1 79 ? 9.646 -1.995 -14.652 1.00 74.38 79 ASP A C 1
ATOM 586 O O . ASP A 1 79 ? 10.603 -2.039 -13.866 1.00 74.38 79 ASP A O 1
ATOM 590 N N . PHE A 1 80 ? 8.375 -2.111 -14.254 1.00 71.62 80 PHE A N 1
ATOM 591 C CA . PHE A 1 80 ? 7.910 -2.219 -12.875 1.00 71.62 80 PHE A CA 1
ATOM 592 C C . PHE A 1 80 ? 7.574 -3.658 -12.457 1.00 71.62 80 PHE A C 1
ATOM 594 O O . PHE A 1 80 ? 7.508 -3.933 -11.263 1.00 71.62 80 PHE A O 1
ATOM 601 N N . ASN A 1 81 ? 7.448 -4.607 -13.391 1.00 78.44 81 ASN A N 1
ATOM 602 C CA . ASN A 1 81 ? 7.292 -6.038 -13.097 1.00 78.44 81 ASN A CA 1
ATOM 603 C C . ASN A 1 81 ? 8.638 -6.685 -12.714 1.00 78.44 81 ASN A C 1
ATOM 605 O O . ASN A 1 81 ? 9.146 -7.593 -13.373 1.00 78.44 81 ASN A O 1
ATOM 609 N N . THR A 1 82 ? 9.251 -6.176 -11.649 1.00 78.75 82 THR A N 1
ATOM 610 C CA . THR A 1 82 ? 10.535 -6.653 -11.130 1.00 78.75 82 THR A CA 1
ATOM 611 C C . THR A 1 82 ? 10.359 -7.917 -10.277 1.00 78.75 82 THR A C 1
ATOM 613 O O . THR A 1 82 ? 9.255 -8.187 -9.795 1.00 78.75 82 THR A O 1
ATOM 616 N N . PRO A 1 83 ? 11.434 -8.689 -10.009 1.00 79.38 83 PRO A N 1
ATOM 617 C CA . PRO A 1 83 ? 11.377 -9.803 -9.059 1.00 79.38 83 PRO A CA 1
ATOM 618 C C . PRO A 1 83 ? 10.827 -9.404 -7.683 1.00 79.38 83 PRO A C 1
ATOM 620 O O . PRO A 1 83 ? 10.062 -10.162 -7.091 1.00 79.38 83 PRO A O 1
ATOM 623 N N . TYR A 1 84 ? 11.150 -8.192 -7.215 1.00 78.81 84 TYR A N 1
ATOM 624 C CA . TYR A 1 84 ? 10.594 -7.634 -5.983 1.00 78.81 84 TYR A CA 1
ATOM 625 C C . TYR A 1 84 ? 9.074 -7.496 -6.061 1.00 78.81 84 TYR A C 1
ATOM 627 O O . TYR A 1 84 ? 8.383 -8.042 -5.212 1.00 78.81 84 TYR A O 1
ATOM 635 N N . VAL A 1 85 ? 8.538 -6.863 -7.109 1.00 81.69 85 VAL A N 1
ATOM 636 C CA . VAL A 1 85 ? 7.082 -6.691 -7.253 1.00 81.69 85 VAL A CA 1
ATOM 637 C C . VAL A 1 85 ? 6.359 -8.037 -7.353 1.00 81.69 85 VAL A C 1
ATOM 639 O O . VAL A 1 85 ? 5.293 -8.211 -6.768 1.00 81.69 85 VAL A O 1
ATOM 642 N N . ARG A 1 86 ? 6.944 -9.023 -8.042 1.00 87.50 86 ARG A N 1
ATOM 643 C CA . ARG A 1 86 ? 6.398 -10.391 -8.119 1.00 87.50 86 ARG A CA 1
ATOM 644 C C . ARG A 1 86 ? 6.347 -11.056 -6.739 1.00 87.50 86 ARG A C 1
ATOM 646 O O . ARG A 1 86 ? 5.310 -11.593 -6.354 1.00 87.50 86 ARG A O 1
ATOM 653 N N . SER A 1 87 ? 7.444 -10.988 -5.987 1.00 87.75 87 SER A N 1
ATOM 654 C CA . SER A 1 87 ? 7.515 -11.503 -4.616 1.00 87.75 87 SER A CA 1
ATOM 655 C C . SER A 1 87 ? 6.549 -10.775 -3.682 1.00 87.75 87 SER A C 1
ATOM 657 O O . SER A 1 87 ? 5.856 -11.434 -2.910 1.00 87.75 87 SER A O 1
ATOM 659 N N . LEU A 1 88 ? 6.424 -9.452 -3.795 1.00 87.50 88 LEU A N 1
ATOM 660 C CA . LEU A 1 88 ? 5.511 -8.646 -2.991 1.00 87.50 88 LEU A CA 1
ATOM 661 C C . LEU A 1 88 ? 4.054 -9.068 -3.219 1.00 87.50 88 LEU A C 1
ATOM 663 O O . LEU A 1 88 ? 3.345 -9.337 -2.254 1.00 87.50 88 LEU A O 1
ATOM 667 N N . ARG A 1 89 ? 3.628 -9.226 -4.483 1.00 91.88 89 ARG A N 1
ATOM 668 C CA . ARG A 1 89 ? 2.282 -9.721 -4.838 1.00 91.88 89 ARG A CA 1
ATOM 669 C C . ARG A 1 89 ? 1.994 -11.094 -4.233 1.00 91.88 89 ARG A C 1
ATOM 671 O O . ARG A 1 89 ? 0.939 -11.292 -3.633 1.00 91.88 89 ARG A O 1
ATOM 678 N N . SER A 1 90 ? 2.940 -12.025 -4.366 1.00 94.50 90 SER A N 1
ATOM 679 C CA . SER A 1 90 ? 2.811 -13.373 -3.800 1.00 94.50 90 SER A CA 1
ATOM 680 C C . SER A 1 90 ? 2.763 -13.348 -2.266 1.00 94.50 90 SER A C 1
ATOM 682 O O . SER A 1 90 ? 1.916 -13.995 -1.652 1.00 94.50 90 SER A O 1
ATOM 684 N N . SER A 1 91 ? 3.622 -12.540 -1.640 1.00 94.62 91 SER A N 1
ATOM 685 C CA . SER A 1 91 ? 3.709 -12.389 -0.183 1.00 94.62 91 SER A CA 1
ATOM 686 C C . SER A 1 91 ? 2.435 -11.793 0.401 1.00 94.62 91 SER A C 1
ATOM 688 O O . SER A 1 91 ? 1.898 -12.345 1.355 1.00 94.62 91 SER A O 1
ATOM 690 N N . TYR A 1 92 ? 1.899 -10.733 -0.209 1.00 94.31 92 TYR A N 1
ATOM 691 C CA . TYR A 1 92 ? 0.626 -10.145 0.203 1.00 94.31 92 TYR A CA 1
ATOM 692 C C . TYR A 1 92 ? -0.523 -11.140 0.057 1.00 94.31 92 TYR A C 1
ATOM 694 O O . TYR A 1 92 ? -1.296 -11.318 0.992 1.00 94.31 92 TYR A O 1
ATOM 702 N N . ALA A 1 93 ? -0.627 -11.832 -1.082 1.00 96.31 93 ALA A N 1
ATOM 703 C CA . ALA A 1 93 ? -1.672 -12.832 -1.279 1.00 96.31 93 ALA A CA 1
ATOM 704 C C . ALA A 1 93 ? -1.592 -13.952 -0.229 1.00 96.31 93 ALA A C 1
ATOM 706 O O . ALA A 1 93 ? -2.614 -14.340 0.332 1.00 96.31 93 ALA A O 1
ATOM 707 N N . ARG A 1 94 ? -0.384 -14.432 0.088 1.00 97.00 94 ARG A N 1
ATOM 708 C CA . ARG A 1 94 ? -0.163 -15.427 1.144 1.00 97.00 94 ARG A CA 1
ATOM 709 C C . ARG A 1 94 ? -0.540 -14.889 2.526 1.00 97.00 94 ARG A C 1
ATOM 711 O O . ARG A 1 94 ? -1.220 -15.588 3.268 1.00 97.00 94 ARG A O 1
ATOM 718 N N . MET A 1 95 ? -0.133 -13.662 2.845 1.00 96.81 95 MET A N 1
ATOM 719 C CA . MET A 1 95 ? -0.443 -12.996 4.109 1.00 96.81 95 MET A CA 1
ATOM 720 C C . MET A 1 95 ? -1.951 -12.837 4.304 1.00 96.81 95 MET A C 1
ATOM 722 O O . MET A 1 95 ? -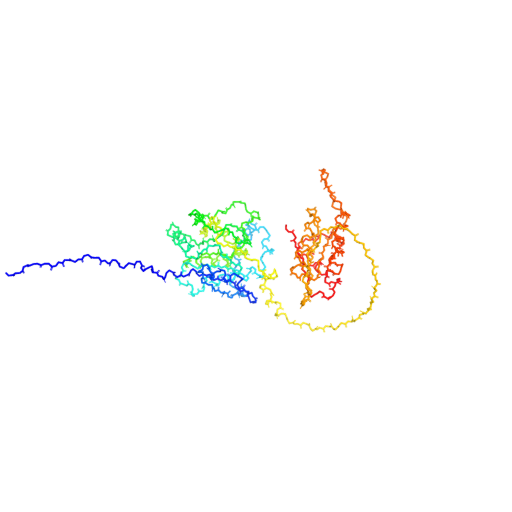2.453 -13.174 5.368 1.00 96.81 95 MET A O 1
ATOM 726 N N . LEU A 1 96 ? -2.685 -12.398 3.277 1.00 96.81 96 LEU A N 1
ATOM 727 C CA . LEU A 1 96 ? -4.144 -12.251 3.332 1.00 96.81 96 LEU A CA 1
ATOM 728 C C . LEU A 1 96 ? -4.876 -13.588 3.485 1.00 96.81 96 LEU A C 1
ATOM 730 O O . LEU A 1 96 ? -5.951 -13.632 4.075 1.00 96.81 96 LEU A O 1
ATOM 734 N N . MET A 1 97 ? -4.310 -14.666 2.946 1.00 96.88 97 MET A N 1
ATOM 735 C CA . MET A 1 97 ? -4.909 -16.003 2.957 1.00 96.88 97 MET A CA 1
ATOM 736 C C . MET A 1 97 ? -4.444 -16.874 4.131 1.00 96.88 97 MET A C 1
ATOM 738 O O . MET A 1 97 ? -4.769 -18.060 4.165 1.00 96.88 97 MET A O 1
ATOM 742 N N . ASP A 1 98 ? -3.670 -16.330 5.072 1.00 97.44 98 ASP A N 1
ATOM 743 C CA . ASP A 1 98 ? -3.200 -17.082 6.234 1.00 97.44 98 ASP A CA 1
ATOM 744 C C . ASP A 1 98 ? -4.375 -17.364 7.199 1.00 97.44 98 ASP A C 1
ATOM 746 O O . ASP A 1 98 ? -5.028 -16.421 7.664 1.00 97.44 98 ASP A O 1
ATOM 750 N N . PRO A 1 99 ? -4.653 -18.640 7.538 1.00 95.81 99 PRO A N 1
ATOM 751 C CA . PRO A 1 99 ? -5.790 -19.011 8.384 1.00 95.81 99 PRO A CA 1
ATOM 752 C C . PRO A 1 99 ? -5.771 -18.392 9.787 1.00 95.81 99 PRO A C 1
ATOM 754 O O . PRO A 1 99 ? -6.811 -18.304 10.433 1.00 95.81 99 PRO A O 1
ATOM 757 N N . ARG A 1 100 ? -4.612 -17.922 10.276 1.00 95.06 100 ARG A N 1
ATOM 758 C CA . ARG A 1 100 ? -4.496 -17.248 11.586 1.00 95.06 100 ARG A CA 1
ATOM 759 C C . ARG A 1 100 ? -5.347 -15.982 11.698 1.00 95.06 100 ARG A C 1
ATOM 761 O O . ARG A 1 100 ? -5.593 -15.506 12.806 1.00 95.06 100 ARG A O 1
ATOM 768 N N . TRP A 1 101 ? -5.759 -15.425 10.564 1.00 92.94 101 TRP A N 1
ATOM 769 C CA . TRP A 1 101 ? -6.534 -14.193 10.481 1.00 92.94 101 TRP A CA 1
ATOM 770 C C . TRP A 1 101 ? -8.039 -14.428 10.359 1.00 92.94 101 TRP A C 1
ATOM 772 O O . TRP A 1 101 ? -8.800 -13.460 10.347 1.00 92.94 101 TRP A O 1
ATOM 782 N N . GLU A 1 102 ? -8.483 -15.678 10.212 1.00 89.38 102 GLU A N 1
ATOM 783 C CA . GLU A 1 102 ? -9.898 -15.998 10.029 1.00 89.38 102 GLU A CA 1
ATOM 784 C C . GLU A 1 102 ? -10.760 -15.423 11.164 1.00 89.38 102 GLU A C 1
ATOM 786 O O . GLU A 1 102 ? -10.455 -15.575 12.345 1.00 89.38 102 GLU A O 1
ATOM 791 N N . GLY A 1 103 ? -11.853 -14.750 10.791 1.00 87.44 103 GLY A N 1
ATOM 792 C CA . GLY A 1 103 ? -12.833 -14.203 11.734 1.00 87.44 103 GLY A CA 1
ATOM 793 C C . GLY A 1 103 ? -12.516 -12.826 12.326 1.00 87.44 103 GLY A C 1
ATOM 794 O O . GLY A 1 103 ? -13.355 -12.294 13.046 1.00 87.44 103 GLY A O 1
ATOM 795 N N . ASP A 1 104 ? -11.363 -12.228 12.024 1.00 94.19 104 ASP A N 1
ATOM 796 C CA . ASP A 1 104 ? -11.068 -10.837 12.387 1.00 94.19 104 ASP A CA 1
ATOM 797 C C . ASP A 1 104 ? -11.213 -9.945 11.155 1.00 94.19 104 ASP A C 1
ATOM 799 O O . ASP A 1 104 ? -10.464 -10.121 10.204 1.00 94.19 104 ASP A O 1
ATOM 803 N N . ASP A 1 105 ? -12.150 -8.999 11.137 1.00 95.62 105 ASP A N 1
ATOM 804 C CA . ASP A 1 105 ? -12.337 -8.079 10.006 1.00 95.62 105 ASP A CA 1
ATOM 805 C C . ASP A 1 105 ? -11.406 -6.856 10.048 1.00 95.62 105 ASP A C 1
ATOM 807 O O . ASP A 1 105 ? -11.242 -6.170 9.037 1.00 95.62 105 ASP A O 1
ATOM 811 N N . PHE A 1 106 ? -10.751 -6.595 11.184 1.00 95.44 106 PHE A N 1
ATOM 812 C CA . PHE A 1 106 ? -10.051 -5.340 11.467 1.00 95.44 106 PHE A CA 1
ATOM 813 C C . PHE A 1 106 ? -8.540 -5.528 11.638 1.00 95.44 106 PHE A C 1
ATOM 815 O O . PHE A 1 106 ? -7.933 -5.030 12.589 1.00 95.44 106 PHE A O 1
ATOM 822 N N . ILE A 1 107 ? -7.926 -6.213 10.672 1.00 97.06 107 ILE A N 1
ATOM 823 C CA . ILE A 1 107 ? -6.469 -6.326 10.557 1.00 97.06 107 ILE A CA 1
ATOM 824 C C . ILE A 1 107 ? -5.961 -5.315 9.533 1.00 97.06 107 ILE A C 1
ATOM 826 O O . ILE A 1 107 ? -6.448 -5.280 8.400 1.00 97.06 107 ILE A O 1
ATOM 830 N N . ILE A 1 108 ? -4.952 -4.535 9.921 1.00 97.19 108 ILE A N 1
ATOM 831 C CA . ILE A 1 108 ? -4.164 -3.719 9.002 1.00 97.19 108 ILE A CA 1
ATOM 832 C C . ILE A 1 108 ? -3.071 -4.590 8.389 1.00 97.19 108 ILE A C 1
ATOM 834 O O . ILE A 1 108 ? -2.167 -5.046 9.080 1.00 97.19 108 ILE A O 1
ATOM 838 N N . PHE A 1 109 ? -3.129 -4.768 7.079 1.00 96.12 109 PHE A N 1
ATOM 839 C CA . PHE A 1 109 ? -2.091 -5.372 6.261 1.00 96.12 109 PHE A CA 1
ATOM 840 C C . PHE A 1 109 ? -1.232 -4.284 5.620 1.00 96.12 109 PHE A C 1
ATOM 842 O O . PHE A 1 109 ? -1.754 -3.267 5.158 1.00 96.12 109 PHE A O 1
ATOM 849 N N . GLY A 1 110 ? 0.078 -4.493 5.599 1.00 92.00 110 GLY A N 1
ATOM 850 C CA . GLY A 1 110 ? 1.031 -3.447 5.241 1.00 92.00 110 GLY A CA 1
ATOM 851 C C . GLY A 1 110 ? 2.428 -3.963 4.927 1.00 92.00 110 GLY A C 1
ATOM 852 O O . GLY A 1 110 ? 2.670 -5.170 4.865 1.00 92.00 110 GLY A O 1
ATOM 853 N N . GLU A 1 111 ? 3.352 -3.024 4.776 1.00 87.50 111 GLU A N 1
ATOM 854 C CA . GLU A 1 111 ? 4.798 -3.255 4.708 1.00 87.50 111 GLU A CA 1
ATOM 855 C C . GLU A 1 111 ? 5.467 -2.730 5.991 1.00 87.50 111 GLU A C 1
ATOM 857 O O . GLU A 1 111 ? 4.867 -1.978 6.762 1.00 87.50 111 GLU A O 1
ATOM 862 N N . SER A 1 112 ? 6.705 -3.152 6.257 1.00 85.62 112 SER A N 1
ATOM 863 C CA . SER A 1 112 ? 7.423 -2.889 7.517 1.00 85.62 112 SER A CA 1
ATOM 864 C C . SER A 1 112 ? 7.721 -1.415 7.821 1.00 85.62 112 SER A C 1
ATOM 866 O O . SER A 1 112 ? 8.203 -1.096 8.909 1.00 85.62 112 SER A O 1
ATOM 868 N N . ASP A 1 113 ? 7.482 -0.523 6.865 1.00 82.31 113 ASP A N 1
ATOM 869 C CA . ASP A 1 113 ? 7.717 0.916 6.956 1.00 82.31 113 ASP A CA 1
ATOM 870 C C . ASP A 1 113 ? 6.457 1.733 7.268 1.00 82.31 113 ASP A C 1
ATOM 872 O O . ASP A 1 113 ? 6.507 2.961 7.339 1.00 82.31 113 ASP A O 1
ATOM 876 N N . ALA A 1 114 ? 5.331 1.065 7.503 1.00 87.94 114 ALA A N 1
ATOM 877 C CA . ALA A 1 114 ? 4.084 1.702 7.878 1.00 87.94 114 ALA A CA 1
ATOM 878 C C . ALA A 1 114 ? 4.092 2.194 9.329 1.00 87.94 114 ALA A C 1
ATOM 880 O O . ALA A 1 114 ? 4.325 1.425 10.263 1.00 87.94 114 ALA A O 1
ATOM 881 N N . ALA A 1 115 ? 3.755 3.466 9.525 1.00 89.75 115 ALA A N 1
ATOM 882 C CA . ALA A 1 115 ? 3.712 4.114 10.829 1.00 89.75 115 ALA A CA 1
ATOM 883 C C . ALA A 1 115 ? 2.366 4.822 11.074 1.00 89.75 115 ALA A C 1
ATOM 885 O O . ALA A 1 115 ? 1.772 5.357 10.133 1.00 89.75 115 ALA A O 1
ATOM 886 N N . PRO A 1 116 ? 1.859 4.841 12.319 1.00 93.88 116 PRO A N 1
ATOM 887 C CA . PRO A 1 116 ? 0.535 5.358 12.631 1.00 93.88 116 PRO A CA 1
ATOM 888 C C . PRO A 1 116 ? 0.562 6.858 12.933 1.00 93.88 116 PRO A C 1
ATOM 890 O O . PRO A 1 116 ? 1.412 7.368 13.654 1.00 93.88 116 PRO A O 1
ATOM 893 N N . VAL A 1 117 ? -0.464 7.569 12.485 1.00 93.50 117 VAL A N 1
ATOM 894 C CA . VAL A 1 117 ? -0.783 8.932 12.947 1.00 93.50 117 VAL A CA 1
ATOM 895 C C . VAL A 1 117 ? -1.895 8.904 14.001 1.00 93.50 117 VAL A C 1
ATOM 897 O O . VAL A 1 117 ? -1.978 9.773 14.868 1.00 93.50 117 VAL A O 1
ATOM 900 N N . THR A 1 118 ? -2.787 7.917 13.901 1.00 94.38 118 THR A N 1
ATOM 901 C CA . THR A 1 118 ? -4.032 7.836 14.675 1.00 94.38 118 THR A CA 1
ATOM 902 C C . THR A 1 118 ? -3.989 6.690 15.672 1.00 94.38 118 THR A C 1
ATOM 904 O O . THR A 1 118 ? -3.538 5.603 15.333 1.00 94.38 118 THR A O 1
ATOM 907 N N . GLU A 1 119 ? -4.526 6.897 16.872 1.00 95.12 119 GLU A N 1
ATOM 908 C CA . GLU A 1 119 ? -4.582 5.869 17.916 1.00 95.12 119 GLU A CA 1
ATOM 909 C C . GLU A 1 119 ? -5.516 4.709 17.541 1.00 95.12 119 GLU A C 1
ATOM 911 O O . GLU A 1 119 ? -6.617 4.918 17.017 1.00 95.12 119 GLU A O 1
ATOM 916 N N . ALA A 1 120 ? -5.103 3.480 17.867 1.00 96.44 120 ALA A N 1
ATOM 917 C CA . ALA A 1 120 ? -5.755 2.249 17.420 1.00 96.44 120 ALA A CA 1
ATOM 918 C C . ALA A 1 120 ? -7.235 2.173 17.815 1.00 96.44 120 ALA A C 1
ATOM 920 O O . ALA A 1 120 ? -8.086 1.834 16.995 1.00 96.44 120 ALA A O 1
ATOM 921 N N . ALA A 1 121 ? -7.569 2.532 19.058 1.00 94.75 121 ALA A N 1
ATOM 922 C CA . ALA A 1 121 ? -8.946 2.484 19.550 1.00 94.75 121 ALA A CA 1
ATOM 923 C C . ALA A 1 121 ? -9.870 3.484 18.832 1.00 94.75 121 ALA A C 1
ATOM 925 O O . ALA A 1 121 ? -11.059 3.212 18.656 1.00 94.75 121 ALA A O 1
ATOM 926 N N . VAL A 1 122 ? -9.337 4.639 18.423 1.00 94.62 122 VAL A N 1
ATOM 927 C CA . VAL A 1 122 ? -10.098 5.662 17.694 1.00 94.62 122 VAL A CA 1
ATOM 928 C C . VAL A 1 122 ? -10.312 5.215 16.252 1.00 94.62 122 VAL A C 1
ATOM 930 O O . VAL A 1 122 ? -11.442 5.250 15.764 1.00 94.62 122 VAL A O 1
ATOM 933 N N . LEU A 1 123 ? -9.254 4.723 15.602 1.00 96.38 123 LEU A N 1
ATOM 934 C CA . LEU A 1 123 ? -9.336 4.203 14.241 1.00 96.38 123 LEU A CA 1
ATOM 935 C C . LEU A 1 123 ? -10.270 2.988 14.150 1.00 96.38 123 LEU A C 1
ATOM 937 O O . LEU A 1 123 ? -11.094 2.921 13.242 1.00 96.38 123 LEU A O 1
ATOM 941 N N . ARG A 1 124 ? -10.214 2.069 15.125 1.00 96.19 124 ARG A N 1
ATOM 942 C CA . ARG A 1 124 ? -11.103 0.898 15.198 1.00 96.19 124 ARG A CA 1
ATOM 943 C C . ARG A 1 124 ? -12.574 1.303 15.201 1.00 96.19 124 ARG A C 1
ATOM 945 O O . ARG A 1 124 ? -13.338 0.786 14.400 1.00 96.19 124 ARG A O 1
ATOM 952 N N . LYS A 1 125 ? -12.957 2.280 16.029 1.00 95.19 125 LYS A N 1
ATOM 953 C CA . LYS A 1 125 ? -14.340 2.789 16.073 1.00 95.19 125 LYS A CA 1
ATOM 954 C C . LYS A 1 125 ? -14.784 3.402 14.745 1.00 95.19 125 LYS A C 1
ATOM 956 O O . LYS A 1 125 ? -15.936 3.239 14.353 1.00 95.19 125 LYS A O 1
ATOM 961 N N . ALA A 1 126 ? -13.888 4.120 14.065 1.00 95.50 126 ALA A N 1
ATOM 962 C CA . ALA A 1 126 ? -14.180 4.696 12.756 1.00 95.50 126 ALA A CA 1
ATOM 963 C C . ALA A 1 126 ? -14.412 3.603 11.701 1.00 95.50 126 ALA A C 1
ATOM 965 O O . ALA A 1 126 ? -15.409 3.660 10.988 1.00 95.50 126 ALA A O 1
ATOM 966 N N . LEU A 1 127 ? -13.548 2.583 11.666 1.00 96.81 127 LEU A N 1
ATOM 967 C CA . LEU A 1 127 ? -13.670 1.432 10.768 1.00 96.81 127 LEU A CA 1
ATOM 968 C C . LEU A 1 127 ? -14.929 0.604 11.047 1.00 96.81 127 LEU A C 1
ATOM 970 O O . LEU A 1 127 ? -15.608 0.203 10.110 1.00 96.81 127 LEU A O 1
ATOM 974 N N . GLU A 1 128 ? -15.270 0.371 12.317 1.00 96.25 128 GLU A N 1
ATOM 975 C CA . GLU A 1 128 ? -16.494 -0.343 12.704 1.00 96.25 128 GLU A CA 1
ATOM 976 C C . GLU A 1 128 ? -17.746 0.371 12.197 1.00 96.25 128 GLU A C 1
ATOM 978 O O . GLU A 1 128 ? -18.620 -0.261 11.604 1.00 96.25 128 GLU A O 1
ATOM 983 N N . ARG A 1 129 ? -17.819 1.694 12.379 1.00 96.12 129 ARG A N 1
ATOM 984 C CA . ARG A 1 129 ? -18.912 2.508 11.836 1.00 96.12 129 ARG A CA 1
ATOM 985 C C . ARG A 1 129 ? -18.956 2.423 10.312 1.00 96.12 129 ARG A C 1
ATOM 987 O O . ARG A 1 129 ? -20.017 2.164 9.753 1.00 96.12 129 ARG A O 1
ATOM 994 N N . GLU A 1 130 ? -17.814 2.601 9.654 1.00 95.75 130 GLU A N 1
ATOM 995 C CA . GLU A 1 130 ? -17.736 2.590 8.193 1.00 95.75 130 GLU A CA 1
ATOM 996 C C . GLU A 1 130 ? -18.146 1.230 7.610 1.00 95.75 130 GLU A C 1
ATOM 998 O O . GLU A 1 130 ? -18.846 1.174 6.606 1.00 95.75 130 GLU A O 1
ATOM 1003 N N . MET A 1 131 ? -17.772 0.123 8.256 1.00 95.56 131 MET A N 1
ATOM 1004 C CA . MET A 1 131 ? -18.143 -1.227 7.826 1.00 95.56 131 MET A CA 1
ATOM 1005 C C . MET A 1 131 ? -19.639 -1.514 8.009 1.00 95.56 131 MET A C 1
ATOM 1007 O O . MET A 1 131 ? -20.220 -2.250 7.214 1.00 95.56 131 MET A O 1
ATOM 1011 N N . VAL A 1 132 ? -20.279 -0.926 9.026 1.00 96.94 132 VAL A N 1
ATOM 1012 C CA . VAL A 1 132 ? -21.738 -1.004 9.210 1.00 96.94 132 VAL A CA 1
ATOM 1013 C C . VAL A 1 132 ? -22.476 -0.186 8.148 1.00 96.94 132 VAL A C 1
ATOM 1015 O O . VAL A 1 132 ? -23.490 -0.644 7.624 1.00 96.94 132 VAL A O 1
ATOM 1018 N N . GLU A 1 133 ? -21.985 1.011 7.826 1.00 97.06 133 GLU A N 1
ATOM 1019 C CA . GLU A 1 133 ? -22.598 1.903 6.831 1.00 97.06 133 GLU A CA 1
ATOM 1020 C C . GLU A 1 133 ? -22.353 1.436 5.386 1.00 97.06 133 GLU A C 1
ATOM 1022 O O . GLU A 1 133 ? -23.224 1.592 4.528 1.00 97.06 133 GLU A O 1
ATOM 1027 N N . HIS A 1 134 ? -21.195 0.823 5.129 1.00 96.44 134 HIS A N 1
ATOM 1028 C CA . HIS A 1 134 ? -20.737 0.373 3.815 1.00 96.44 134 HIS A CA 1
ATOM 1029 C C . HIS A 1 134 ? -20.249 -1.087 3.841 1.00 96.44 134 HIS A C 1
ATOM 1031 O O . HIS A 1 134 ? -19.063 -1.351 3.582 1.00 96.44 134 HIS A O 1
ATOM 1037 N N . PRO A 1 135 ? -21.143 -2.060 4.118 1.00 96.25 135 PRO A N 1
ATOM 1038 C CA . PRO A 1 135 ? -20.793 -3.479 4.234 1.00 96.25 135 PRO A CA 1
ATOM 1039 C C . PRO A 1 135 ? -20.295 -4.091 2.920 1.00 96.25 135 PRO A C 1
ATOM 1041 O O . PRO A 1 135 ? -19.737 -5.184 2.904 1.00 96.25 135 PRO A O 1
ATOM 1044 N N . GLU A 1 136 ? -20.496 -3.407 1.795 1.00 96.06 136 GLU A N 1
ATOM 1045 C CA . GLU A 1 136 ? -19.990 -3.815 0.495 1.00 96.06 136 GLU A CA 1
ATOM 1046 C C . GLU A 1 136 ? -18.490 -3.564 0.292 1.00 96.06 136 GLU A C 1
ATOM 1048 O O . GLU A 1 136 ? -17.952 -3.965 -0.739 1.00 96.06 136 GLU A O 1
ATOM 1053 N N . THR A 1 137 ? -17.829 -2.864 1.214 1.00 97.44 137 THR A N 1
ATOM 1054 C CA . THR A 1 137 ? -16.426 -2.465 1.072 1.00 97.44 137 THR A CA 1
ATOM 1055 C C . THR A 1 137 ? -15.496 -3.677 1.113 1.00 97.44 137 THR A C 1
ATOM 1057 O O . THR A 1 137 ? -15.482 -4.444 2.071 1.00 97.44 137 THR A O 1
ATOM 1060 N N . ASP A 1 138 ? -14.670 -3.833 0.078 1.00 97.69 138 ASP A N 1
ATOM 1061 C CA . ASP A 1 138 ? -13.661 -4.890 0.006 1.00 97.69 138 ASP A CA 1
ATOM 1062 C C . ASP A 1 138 ? -12.339 -4.479 0.670 1.00 97.69 138 ASP A C 1
ATOM 1064 O O . ASP A 1 138 ? -11.608 -5.334 1.167 1.00 97.69 138 ASP A O 1
ATOM 1068 N N . VAL A 1 139 ? -12.009 -3.184 0.634 1.00 96.44 139 VAL A N 1
ATOM 1069 C CA . VAL A 1 139 ? -10.735 -2.636 1.117 1.00 96.44 139 VAL A CA 1
ATOM 1070 C C . VAL A 1 139 ? -10.952 -1.243 1.700 1.00 96.44 139 VAL A C 1
ATOM 1072 O O . VAL A 1 139 ? -11.477 -0.363 1.013 1.00 96.44 139 VAL A O 1
ATOM 1075 N N . PHE A 1 140 ? -10.462 -1.015 2.917 1.00 96.12 140 PHE A N 1
ATOM 1076 C CA . PHE A 1 140 ? -10.256 0.322 3.468 1.00 96.12 140 PHE A CA 1
ATOM 1077 C C . PHE A 1 140 ? -8.781 0.698 3.346 1.00 96.12 140 PHE A C 1
ATOM 1079 O O . PHE A 1 140 ? -7.911 0.095 3.975 1.00 96.12 140 PHE A O 1
ATOM 1086 N N . ARG A 1 141 ? -8.486 1.716 2.544 1.00 92.94 141 ARG A N 1
ATOM 1087 C CA . ARG A 1 141 ? -7.149 2.301 2.440 1.00 92.94 141 ARG A CA 1
ATOM 1088 C C . ARG A 1 141 ? -7.009 3.395 3.492 1.00 92.94 141 ARG A C 1
ATOM 1090 O O . ARG A 1 141 ? -7.752 4.371 3.458 1.00 92.94 141 ARG A O 1
ATOM 1097 N N . LEU A 1 142 ? -6.054 3.252 4.411 1.00 93.56 142 LEU A N 1
ATOM 1098 C CA . LEU A 1 142 ? -5.920 4.131 5.586 1.00 93.56 142 LEU A CA 1
ATOM 1099 C C . LEU A 1 142 ? -5.187 5.457 5.311 1.00 93.56 142 LEU A C 1
ATOM 1101 O O . LEU A 1 142 ? -4.786 6.162 6.237 1.00 93.56 142 LEU A O 1
ATOM 1105 N N . HIS A 1 143 ? -4.979 5.787 4.041 1.00 86.12 143 HIS A N 1
ATOM 1106 C CA . HIS A 1 143 ? -4.271 6.978 3.600 1.00 86.12 143 HIS A CA 1
ATOM 1107 C C . HIS A 1 143 ? -4.743 7.396 2.207 1.00 86.12 143 HIS A C 1
ATOM 1109 O O . HIS A 1 143 ? -5.096 6.559 1.377 1.00 86.12 143 HIS A O 1
ATOM 1115 N N . HIS A 1 144 ? -4.696 8.694 1.936 1.00 76.81 144 HIS A N 1
ATOM 1116 C CA . HIS A 1 144 ? -5.098 9.291 0.668 1.00 76.81 144 HIS A CA 1
ATOM 1117 C C . HIS A 1 144 ? -3.920 9.522 -0.289 1.00 76.81 144 HIS A C 1
ATOM 1119 O O . HIS A 1 144 ? -4.057 9.389 -1.504 1.00 76.81 144 HIS A O 1
ATOM 1125 N N . HIS A 1 145 ? -2.755 9.877 0.255 1.00 73.56 145 HIS A N 1
ATOM 1126 C CA . HIS A 1 145 ? -1.543 10.211 -0.497 1.00 73.56 145 HIS A CA 1
ATOM 1127 C C . HIS A 1 145 ? -0.293 9.778 0.274 1.00 73.56 145 HIS A C 1
ATOM 1129 O O . HIS A 1 145 ? -0.362 9.540 1.480 1.00 73.56 145 HIS A O 1
ATOM 1135 N N . VAL A 1 146 ? 0.852 9.706 -0.409 1.00 71.69 146 VAL A N 1
ATOM 1136 C CA . VAL A 1 146 ? 2.143 9.420 0.233 1.00 71.69 146 VAL A CA 1
ATOM 1137 C C . VAL A 1 146 ? 2.457 10.497 1.268 1.00 71.69 146 VAL A C 1
ATOM 1139 O O . VAL A 1 146 ? 2.528 11.679 0.934 1.00 71.69 146 VAL A O 1
ATOM 1142 N N . ALA A 1 147 ? 2.712 10.079 2.503 1.00 76.38 147 ALA A N 1
ATOM 1143 C CA . ALA A 1 147 ? 3.301 10.911 3.543 1.00 76.38 147 ALA A CA 1
ATOM 1144 C C . ALA A 1 147 ? 4.559 10.214 4.067 1.00 76.38 147 ALA A C 1
ATOM 1146 O O . ALA A 1 147 ? 4.516 9.022 4.353 1.00 76.38 147 ALA A O 1
ATOM 1147 N N . LEU A 1 148 ? 5.668 10.952 4.180 1.00 78.25 148 LEU A N 1
ATOM 1148 C CA . LEU A 1 148 ? 6.967 10.418 4.627 1.00 78.25 148 LEU A CA 1
ATOM 1149 C C . LEU A 1 148 ? 7.321 10.796 6.074 1.00 78.25 148 LEU A C 1
ATOM 1151 O O . LEU A 1 148 ? 8.434 10.569 6.544 1.00 78.25 148 LEU A O 1
ATOM 1155 N N . ALA A 1 149 ? 6.385 11.435 6.767 1.00 79.25 149 ALA A N 1
ATOM 1156 C CA . ALA A 1 149 ? 6.512 11.861 8.148 1.00 79.25 149 ALA A CA 1
ATOM 1157 C C . ALA A 1 149 ? 5.125 11.910 8.791 1.00 79.25 149 ALA A C 1
ATOM 1159 O O . ALA A 1 149 ? 4.113 12.027 8.090 1.00 79.25 149 ALA A O 1
ATOM 1160 N N . ALA A 1 150 ? 5.097 11.861 10.121 1.00 82.56 150 ALA A N 1
ATOM 1161 C CA . ALA A 1 150 ? 3.869 12.014 10.881 1.00 82.56 150 ALA A CA 1
ATOM 1162 C C . ALA A 1 150 ? 3.214 13.373 10.582 1.00 82.56 150 ALA A C 1
ATOM 1164 O O . ALA A 1 150 ? 3.855 14.425 10.671 1.00 82.56 150 ALA A O 1
ATOM 1165 N N . GLY A 1 151 ? 1.930 13.335 10.229 1.00 80.69 151 GLY A N 1
ATOM 1166 C CA . GLY A 1 151 ? 1.080 14.519 10.171 1.00 80.69 151 GLY A CA 1
ATOM 1167 C C . GLY A 1 151 ? 0.578 14.929 11.557 1.00 80.69 151 GLY A C 1
ATOM 1168 O O . GLY A 1 151 ? 0.928 14.333 12.577 1.00 80.69 151 GLY A O 1
ATOM 1169 N N . GLU A 1 152 ? -0.292 15.936 11.597 1.00 87.81 152 GLU A N 1
ATOM 1170 C CA . GLU A 1 152 ? -1.014 16.279 12.825 1.00 87.81 152 GLU A CA 1
ATOM 1171 C C . GLU A 1 152 ? -1.927 15.116 13.260 1.00 87.81 152 GLU A C 1
ATOM 1173 O O . GLU A 1 152 ? -2.319 14.269 12.460 1.00 87.81 152 GLU A O 1
ATOM 1178 N N . LYS A 1 153 ? -2.295 15.028 14.538 1.00 89.19 153 LYS A N 1
ATOM 1179 C CA . LYS A 1 153 ? -3.314 14.046 14.937 1.00 89.19 153 LYS A CA 1
ATOM 1180 C C . LYS A 1 153 ? -4.691 14.511 14.438 1.00 89.19 153 LYS A C 1
ATOM 1182 O O . LYS A 1 153 ? -4.979 15.706 14.538 1.00 89.19 153 LYS A O 1
ATOM 1187 N N . PRO A 1 154 ? -5.562 13.611 13.940 1.00 90.25 154 PRO A N 1
ATOM 1188 C CA . PRO A 1 154 ? -6.916 13.999 13.569 1.00 90.25 154 PRO A CA 1
ATOM 1189 C C . PRO A 1 154 ? -7.669 14.493 14.812 1.00 90.25 154 PRO A C 1
ATOM 1191 O O . PRO A 1 154 ? -7.723 13.815 15.838 1.00 90.25 154 PRO A O 1
ATOM 1194 N N . GLY A 1 155 ? -8.225 15.698 14.720 1.00 88.31 155 GLY A N 1
ATOM 1195 C CA . GLY A 1 155 ? -8.940 16.372 15.804 1.00 88.31 155 GLY A CA 1
ATOM 1196 C C . GLY A 1 155 ? -10.418 16.615 15.509 1.00 88.31 155 GLY A C 1
ATOM 1197 O O . GLY A 1 155 ? -11.142 17.064 16.397 1.00 88.31 155 GLY A O 1
ATOM 1198 N N . ARG A 1 156 ? -10.877 16.348 14.279 1.00 91.19 156 ARG A N 1
ATOM 1199 C CA . ARG A 1 156 ? -12.262 16.589 13.858 1.00 91.19 156 ARG A CA 1
ATOM 1200 C C . ARG A 1 156 ? -12.937 15.314 13.340 1.00 91.19 156 ARG A C 1
ATOM 1202 O O . ARG A 1 156 ? -12.254 14.491 12.732 1.00 91.19 156 ARG A O 1
ATOM 1209 N N . PRO A 1 157 ? -14.259 15.140 13.537 1.00 89.19 157 PRO A N 1
ATOM 1210 C CA . PRO A 1 157 ? -14.975 13.933 13.119 1.00 89.19 157 PRO A CA 1
ATOM 1211 C C . PRO A 1 157 ? -14.865 13.614 11.625 1.00 89.19 157 PRO A C 1
ATOM 1213 O O . PRO A 1 157 ? -14.843 12.440 11.260 1.00 89.19 157 PRO A O 1
ATOM 1216 N N . GLU A 1 158 ? -14.769 14.636 10.771 1.00 90.56 158 GLU A N 1
ATOM 1217 C CA . GLU A 1 158 ? -14.706 14.475 9.313 1.00 90.56 158 GLU A CA 1
ATOM 1218 C C . GLU A 1 158 ? -13.399 13.805 8.870 1.00 90.56 158 GLU A C 1
ATOM 1220 O O . GLU A 1 158 ? -13.358 13.140 7.844 1.00 90.56 158 GLU A O 1
ATOM 1225 N N . GLN A 1 159 ? -12.337 13.917 9.674 1.00 91.38 159 GLN A N 1
ATOM 1226 C CA . GLN A 1 159 ? -11.041 13.287 9.404 1.00 91.38 159 GLN A CA 1
ATOM 1227 C C . GLN A 1 159 ? -11.048 11.771 9.647 1.00 91.38 159 GLN A C 1
ATOM 1229 O O . GLN A 1 159 ? -10.025 11.131 9.460 1.00 91.38 159 GLN A O 1
ATOM 1234 N N . PHE A 1 160 ? -12.168 11.197 10.087 1.00 93.31 160 PHE A N 1
ATOM 1235 C CA . PHE A 1 160 ? -12.346 9.755 10.282 1.00 93.31 160 PHE A CA 1
ATOM 1236 C C . PHE A 1 160 ? -13.345 9.154 9.286 1.00 93.31 160 PHE A C 1
ATOM 1238 O O . PHE A 1 160 ? -13.886 8.074 9.536 1.00 93.31 160 PHE A O 1
ATOM 1245 N N . LEU A 1 161 ? -13.666 9.891 8.221 1.00 92.81 161 LEU A N 1
ATOM 1246 C CA . LEU A 1 161 ? -14.534 9.434 7.146 1.00 92.81 161 LEU A CA 1
ATOM 1247 C C . LEU A 1 161 ? -13.710 8.776 6.043 1.00 92.81 161 LEU A C 1
ATOM 1249 O O . LEU A 1 161 ? -12.538 9.102 5.827 1.00 92.81 161 LEU A O 1
ATOM 1253 N N . PHE A 1 162 ? -14.355 7.851 5.338 1.00 94.12 162 PHE A N 1
ATOM 1254 C CA . PHE A 1 162 ? -13.804 7.242 4.144 1.00 94.12 162 PHE A CA 1
ATOM 1255 C C . PHE A 1 162 ? -14.686 7.581 2.953 1.00 94.12 162 PHE A C 1
ATOM 1257 O O . PHE A 1 162 ? -15.909 7.478 3.023 1.00 94.12 162 PHE A O 1
ATOM 1264 N N . SER A 1 163 ? -14.061 7.920 1.834 1.00 91.56 163 SER A N 1
ATOM 1265 C CA . SER A 1 163 ? -14.740 8.191 0.573 1.00 91.56 163 SER A CA 1
ATOM 1266 C C . SER A 1 163 ? -14.546 7.037 -0.415 1.00 91.56 163 SER A C 1
ATOM 1268 O O . SER A 1 163 ? -13.500 6.380 -0.401 1.00 91.56 163 SER A O 1
ATOM 1270 N N . PRO A 1 164 ? -15.507 6.776 -1.322 1.00 90.50 164 PRO A N 1
ATOM 1271 C CA . PRO A 1 164 ? -15.303 5.839 -2.421 1.00 90.50 164 PRO A CA 1
ATOM 1272 C C . PRO A 1 164 ? -14.036 6.173 -3.209 1.00 90.50 164 PRO A C 1
ATOM 1274 O O . PRO A 1 164 ? -13.788 7.336 -3.537 1.00 90.50 164 PRO A O 1
ATOM 1277 N N . TYR A 1 165 ? -13.245 5.154 -3.541 1.00 86.25 165 TYR A N 1
ATOM 1278 C CA . TYR A 1 165 ? -12.022 5.355 -4.301 1.00 86.25 165 TYR A CA 1
ATOM 1279 C C . TYR A 1 165 ? -12.349 5.784 -5.732 1.00 86.25 165 TYR A C 1
ATOM 1281 O O . TYR A 1 165 ? -12.822 4.994 -6.550 1.00 86.25 165 TYR A O 1
ATOM 1289 N N . GLN A 1 166 ? -12.107 7.056 -6.034 1.00 75.88 166 GLN A N 1
ATOM 1290 C CA . GLN A 1 166 ? -12.337 7.600 -7.364 1.00 75.88 166 GLN A CA 1
ATOM 1291 C C . GLN A 1 166 ? -11.117 7.334 -8.245 1.00 75.88 166 GLN A C 1
ATOM 1293 O O . GLN A 1 166 ? -10.113 8.041 -8.181 1.00 75.88 166 GLN A O 1
ATOM 1298 N N . THR A 1 167 ? -11.212 6.322 -9.103 1.00 63.31 167 THR A N 1
ATOM 1299 C CA . THR A 1 167 ? -10.232 6.093 -10.167 1.00 63.31 167 THR A CA 1
ATOM 1300 C C . THR A 1 167 ? -10.514 7.098 -11.287 1.00 63.31 167 THR A C 1
ATOM 1302 O O . THR A 1 167 ? -11.472 6.933 -12.046 1.00 63.31 167 THR A O 1
ATOM 1305 N N . ALA A 1 168 ? -9.760 8.196 -11.374 1.00 50.50 168 ALA A N 1
ATOM 1306 C CA . ALA A 1 168 ? -9.969 9.165 -12.449 1.00 50.50 168 ALA A CA 1
ATOM 1307 C C . ALA A 1 168 ? -9.728 8.507 -13.821 1.00 50.50 168 ALA A C 1
ATOM 1309 O O . ALA A 1 168 ? -8.818 7.700 -13.983 1.00 50.50 168 ALA A O 1
ATOM 1310 N N . SER A 1 169 ? -10.460 8.922 -14.859 1.00 40.72 169 SER A N 1
ATOM 1311 C CA . SER A 1 169 ? -10.279 8.452 -16.246 1.00 40.72 169 SER A CA 1
ATOM 1312 C C . SER A 1 169 ? -8.947 8.880 -16.900 1.00 40.72 169 SER A C 1
ATOM 1314 O O . SER A 1 169 ? -8.789 8.780 -18.116 1.00 40.72 169 SER A O 1
ATOM 1316 N N . ARG A 1 170 ? -7.990 9.394 -16.115 1.00 40.03 170 ARG A N 1
ATOM 1317 C CA . ARG A 1 170 ? -6.625 9.773 -16.498 1.00 40.03 170 ARG A CA 1
ATOM 1318 C C . ARG A 1 170 ? -5.727 9.796 -15.253 1.00 40.03 170 ARG A C 1
ATOM 1320 O O . ARG A 1 170 ? -5.619 10.833 -14.609 1.00 40.03 170 ARG A O 1
ATOM 1327 N N . THR A 1 171 ? -5.002 8.722 -14.973 1.00 39.88 171 THR A N 1
ATOM 1328 C CA . THR A 1 171 ? -3.890 8.724 -14.004 1.00 39.88 171 THR A CA 1
ATOM 1329 C C . THR A 1 171 ? -2.590 8.344 -14.714 1.00 39.88 171 THR A C 1
ATOM 1331 O O . THR A 1 171 ? -1.935 7.350 -14.431 1.00 39.88 171 THR A O 1
ATOM 1334 N N . LYS A 1 172 ? -2.168 9.194 -15.664 1.00 32.91 172 LYS A N 1
ATOM 1335 C CA . LYS A 1 172 ? -0.758 9.243 -16.080 1.00 32.91 172 LYS A CA 1
ATOM 1336 C C . LYS A 1 172 ? 0.064 9.614 -14.846 1.00 32.91 172 LYS A C 1
ATOM 1338 O O . LYS A 1 172 ? -0.017 10.763 -14.430 1.00 32.91 172 LYS A O 1
ATOM 1343 N N . ALA A 1 173 ? 0.819 8.673 -14.280 1.00 35.66 173 ALA A N 1
ATOM 1344 C CA . ALA A 1 173 ? 1.814 8.945 -13.236 1.00 35.66 173 ALA A CA 1
ATOM 1345 C C . ALA A 1 173 ? 1.297 9.845 -12.094 1.00 35.66 173 ALA A C 1
ATOM 1347 O O . ALA A 1 173 ? 1.976 10.775 -11.661 1.00 35.66 173 ALA A O 1
ATOM 1348 N N . ALA A 1 174 ? 0.059 9.627 -11.647 1.00 35.47 174 ALA A N 1
ATOM 1349 C CA . ALA A 1 174 ? -0.493 10.446 -10.585 1.00 35.47 174 ALA A CA 1
ATOM 1350 C C . ALA A 1 174 ? 0.208 10.059 -9.271 1.00 35.47 174 ALA A C 1
ATOM 1352 O O . ALA A 1 174 ? 0.313 8.875 -8.953 1.00 35.47 174 ALA A O 1
ATOM 1353 N N . LEU A 1 175 ? 0.651 11.053 -8.495 1.00 35.12 175 LEU A N 1
ATOM 1354 C CA . LEU A 1 175 ? 1.277 10.939 -7.161 1.00 35.12 175 LEU A CA 1
ATOM 1355 C C . LEU A 1 175 ? 0.422 10.172 -6.110 1.00 35.12 175 LEU A C 1
ATOM 1357 O O . LEU A 1 175 ? 0.775 10.115 -4.938 1.00 35.12 175 LEU A O 1
ATOM 1361 N N . TYR A 1 176 ? -0.705 9.588 -6.527 1.00 36.34 176 TYR A N 1
ATOM 1362 C CA . TYR A 1 176 ? -1.697 8.851 -5.743 1.00 36.34 176 TYR A CA 1
ATOM 1363 C C . TYR A 1 176 ? -1.360 7.360 -5.532 1.00 36.34 176 TYR A C 1
ATOM 1365 O O . TYR A 1 176 ? -2.024 6.683 -4.742 1.00 36.34 176 TYR A O 1
ATOM 1373 N N . VAL A 1 177 ? -0.362 6.826 -6.246 1.00 42.19 177 VAL A N 1
ATOM 1374 C CA . VAL A 1 177 ? -0.163 5.371 -6.411 1.00 42.19 177 VAL A CA 1
ATOM 1375 C C . VAL A 1 177 ? 1.254 4.947 -6.019 1.00 42.19 177 VAL A C 1
ATOM 1377 O O . VAL A 1 177 ? 1.945 4.277 -6.777 1.00 42.19 177 VAL A O 1
ATOM 1380 N N . TRP A 1 178 ? 1.733 5.404 -4.864 1.00 46.78 178 TRP A N 1
ATOM 1381 C CA . TRP A 1 178 ? 2.896 4.813 -4.200 1.00 46.78 178 TRP A CA 1
ATOM 1382 C C . TRP A 1 178 ? 2.505 4.549 -2.740 1.00 46.78 178 TRP A C 1
ATOM 1384 O O . TRP A 1 178 ? 2.039 5.460 -2.061 1.00 46.78 178 TRP A O 1
ATOM 1394 N N . GLY A 1 179 ? 2.673 3.318 -2.261 1.00 54.09 179 GLY A N 1
ATOM 1395 C CA . GLY A 1 179 ? 2.751 3.014 -0.830 1.00 54.09 179 GLY A CA 1
ATOM 1396 C C . GLY A 1 179 ? 1.565 2.230 -0.277 1.00 54.09 179 GLY A C 1
ATOM 1397 O O . GLY A 1 179 ? 0.745 2.776 0.457 1.00 54.09 179 GLY A O 1
ATOM 1398 N N . MET A 1 180 ? 1.552 0.921 -0.515 1.00 58.84 180 MET A N 1
ATOM 1399 C CA . MET A 1 180 ? 0.747 -0.067 0.214 1.00 58.84 180 MET A CA 1
ATOM 1400 C C . MET A 1 180 ? 1.268 -0.296 1.635 1.00 58.84 180 MET A C 1
ATOM 1402 O O . MET A 1 180 ? 1.648 -1.400 2.015 1.00 58.84 180 MET A O 1
ATOM 1406 N N . HIS A 1 181 ? 1.287 0.761 2.438 1.00 70.00 181 HIS A N 1
ATOM 1407 C CA . HIS A 1 181 ? 1.805 0.674 3.796 1.00 70.00 181 HIS A CA 1
ATOM 1408 C C . HIS A 1 181 ? 0.706 0.280 4.798 1.00 70.00 181 HIS A C 1
ATOM 1410 O O . HIS A 1 181 ? 0.998 -0.381 5.783 1.00 70.00 181 HIS A O 1
ATOM 1416 N N . ALA A 1 182 ? -0.573 0.593 4.550 1.00 88.50 182 ALA A N 1
ATOM 1417 C CA . ALA A 1 182 ? -1.637 0.243 5.496 1.00 88.50 182 ALA A CA 1
ATOM 1418 C C . ALA A 1 182 ? -3.028 0.115 4.848 1.00 88.50 182 ALA A C 1
ATOM 1420 O O . ALA A 1 182 ? -3.643 1.117 4.461 1.00 88.50 182 ALA A O 1
ATOM 1421 N N . LEU A 1 183 ? -3.542 -1.116 4.780 1.00 94.56 183 LEU A N 1
ATOM 1422 C CA . LEU A 1 183 ? -4.894 -1.459 4.335 1.00 94.56 183 LEU A CA 1
ATOM 1423 C C . LEU A 1 183 ? -5.636 -2.302 5.365 1.00 94.56 183 LEU A C 1
ATOM 1425 O O . LEU A 1 183 ? -5.075 -3.261 5.878 1.00 94.56 183 LEU A O 1
ATOM 1429 N N . VAL A 1 184 ? -6.930 -2.062 5.551 1.00 97.25 184 VAL A N 1
ATOM 1430 C CA . VAL A 1 184 ? -7.817 -3.016 6.229 1.00 97.25 184 VAL A CA 1
ATOM 1431 C C . VAL A 1 184 ? -8.622 -3.777 5.188 1.00 97.25 184 VAL A C 1
ATOM 1433 O O . VAL A 1 184 ? -9.282 -3.177 4.339 1.00 97.25 184 VAL A O 1
ATOM 1436 N N . ILE A 1 185 ? -8.546 -5.107 5.241 1.00 97.00 185 ILE A N 1
ATOM 1437 C CA . ILE A 1 185 ? -9.244 -6.002 4.312 1.00 97.00 185 ILE A CA 1
ATOM 1438 C C . ILE A 1 185 ? -10.110 -6.961 5.142 1.00 97.00 185 ILE A C 1
ATOM 1440 O O . ILE A 1 185 ? -9.549 -7.867 5.784 1.00 97.00 185 ILE A O 1
ATOM 1444 N N . PRO A 1 186 ? -11.450 -6.784 5.126 1.00 97.00 186 PRO A N 1
ATOM 1445 C CA . PRO A 1 186 ? -12.386 -7.652 5.835 1.00 97.00 186 PRO A CA 1
ATOM 1446 C C . PRO A 1 186 ? -12.201 -9.118 5.457 1.00 97.00 186 PRO A C 1
ATOM 1448 O O . PRO A 1 186 ? -11.833 -9.436 4.320 1.00 97.00 186 PRO A O 1
ATOM 1451 N N . ALA A 1 187 ? -12.480 -10.026 6.391 1.00 96.81 187 ALA A N 1
ATOM 1452 C CA . ALA A 1 187 ? -12.197 -11.448 6.227 1.00 96.81 187 ALA A CA 1
ATOM 1453 C C . ALA A 1 187 ? -12.879 -12.034 4.980 1.00 96.81 187 ALA A C 1
ATOM 1455 O O . ALA A 1 187 ? -12.249 -12.770 4.217 1.00 96.81 187 ALA A O 1
ATOM 1456 N N . ALA A 1 188 ? -14.124 -11.628 4.713 1.00 95.94 188 ALA A N 1
ATOM 1457 C CA . ALA A 1 188 ? -14.899 -12.063 3.549 1.00 95.94 188 ALA A CA 1
ATOM 1458 C C . ALA A 1 188 ? -14.279 -11.656 2.194 1.00 95.94 188 ALA A C 1
ATOM 1460 O O . ALA A 1 188 ? -14.525 -12.310 1.178 1.00 95.94 188 ALA A O 1
ATOM 1461 N N . SER A 1 189 ? -13.452 -10.609 2.174 1.00 97.69 189 SER A N 1
ATOM 1462 C CA . SER A 1 189 ? -12.914 -10.002 0.949 1.00 97.69 189 SER A CA 1
ATOM 1463 C C . SER A 1 189 ? -11.473 -10.425 0.653 1.00 97.69 189 SER A C 1
ATOM 1465 O O . SER A 1 189 ? -10.993 -10.243 -0.466 1.00 97.69 189 SER A O 1
ATOM 1467 N N . ARG A 1 190 ? -10.774 -11.062 1.601 1.00 97.62 190 ARG A N 1
ATOM 1468 C CA . ARG A 1 190 ? -9.349 -11.429 1.462 1.00 97.62 190 ARG A CA 1
ATOM 1469 C C . ARG A 1 190 ? -9.058 -12.319 0.268 1.00 97.62 190 ARG A C 1
ATOM 1471 O O . ARG A 1 190 ? -8.140 -12.024 -0.490 1.00 97.62 190 ARG A O 1
ATOM 1478 N N . ALA A 1 191 ? -9.871 -13.349 0.040 1.00 97.69 191 ALA A N 1
ATOM 1479 C CA . ALA A 1 191 ? -9.707 -14.236 -1.114 1.00 97.69 191 ALA A CA 1
ATOM 1480 C C . ALA A 1 191 ? -9.883 -13.497 -2.445 1.00 97.69 191 ALA A C 1
ATOM 1482 O O . ALA A 1 191 ? -9.158 -13.744 -3.411 1.00 97.69 191 ALA A O 1
ATOM 1483 N N . LYS A 1 192 ? -10.823 -12.553 -2.481 1.00 97.81 192 LYS A N 1
ATOM 1484 C CA . LYS A 1 192 ? -11.103 -11.717 -3.645 1.00 97.81 192 LYS A CA 1
ATOM 1485 C C . LYS A 1 192 ? -9.948 -10.751 -3.928 1.00 97.81 192 LYS A C 1
ATOM 1487 O O . LYS A 1 192 ? -9.498 -10.670 -5.067 1.00 97.81 192 LYS A O 1
ATOM 1492 N N . VAL A 1 193 ? -9.421 -10.083 -2.903 1.00 97.19 193 VAL A N 1
ATOM 1493 C CA . VAL A 1 193 ? -8.273 -9.168 -3.026 1.00 97.19 193 VAL A CA 1
ATOM 1494 C C . VAL A 1 193 ? -6.988 -9.929 -3.373 1.00 97.19 193 VAL A C 1
ATOM 1496 O O . VAL A 1 193 ? -6.286 -9.560 -4.312 1.00 97.19 193 VAL A O 1
ATOM 1499 N N . ALA A 1 194 ? -6.715 -11.055 -2.708 1.00 97.56 194 ALA A N 1
ATOM 1500 C CA . ALA A 1 194 ? -5.575 -11.915 -3.023 1.00 97.56 194 ALA A CA 1
ATOM 1501 C C . ALA A 1 194 ? -5.622 -12.399 -4.481 1.00 97.56 194 ALA A C 1
ATOM 1503 O O . ALA A 1 194 ? -4.603 -12.389 -5.171 1.00 97.56 194 ALA A O 1
ATOM 1504 N N . LYS A 1 195 ? -6.810 -12.756 -4.992 1.00 97.88 195 LYS A N 1
ATOM 1505 C CA . LYS A 1 195 ? -7.000 -13.124 -6.401 1.00 97.88 195 LYS A CA 1
ATOM 1506 C C . LYS A 1 195 ? -6.537 -12.012 -7.349 1.00 97.88 195 LYS A C 1
ATOM 1508 O O . LYS A 1 195 ? -5.835 -12.325 -8.308 1.00 97.88 195 LYS A O 1
ATOM 1513 N N . VAL A 1 196 ? -6.880 -10.750 -7.072 1.00 96.44 196 VAL A N 1
ATOM 1514 C CA . VAL A 1 196 ? -6.437 -9.595 -7.877 1.00 96.44 196 VAL A CA 1
ATOM 1515 C C . VAL A 1 196 ? -4.909 -9.520 -7.930 1.00 96.44 196 VAL A C 1
ATOM 1517 O O . VAL A 1 196 ? -4.347 -9.368 -9.013 1.00 96.44 196 VAL A O 1
ATOM 1520 N N . PHE A 1 197 ? -4.222 -9.697 -6.798 1.00 95.06 197 PHE A N 1
ATOM 1521 C CA . PHE A 1 197 ? -2.753 -9.626 -6.749 1.00 95.06 197 PHE A CA 1
ATOM 1522 C C . PHE A 1 197 ? -2.077 -10.794 -7.472 1.00 95.06 197 PHE A C 1
ATOM 1524 O O . PHE A 1 197 ? -1.062 -10.605 -8.142 1.00 95.06 197 PHE A O 1
ATOM 1531 N N . LEU A 1 198 ? -2.651 -11.995 -7.387 1.00 96.88 198 LEU A N 1
ATOM 1532 C CA . LEU A 1 198 ? -2.135 -13.174 -8.087 1.00 96.88 198 LEU A CA 1
ATOM 1533 C C . LEU A 1 198 ? -2.342 -13.096 -9.608 1.00 96.88 198 LEU A C 1
ATOM 1535 O O . LEU A 1 198 ? -1.549 -13.649 -10.368 1.00 96.88 198 LEU A O 1
ATOM 1539 N N . ASP A 1 199 ? -3.396 -12.420 -10.061 1.00 96.06 199 ASP A N 1
ATOM 1540 C CA . ASP A 1 199 ? -3.778 -12.359 -11.476 1.00 96.06 199 ASP A CA 1
ATOM 1541 C C . ASP A 1 199 ? -3.122 -11.228 -12.255 1.00 96.06 199 ASP A C 1
ATOM 1543 O O . ASP A 1 199 ? -3.002 -11.316 -13.478 1.00 96.06 199 ASP A O 1
ATOM 1547 N N . ASN A 1 200 ? -2.725 -10.159 -11.574 1.00 92.12 200 ASN A N 1
ATOM 1548 C CA . ASN A 1 200 ? -2.342 -8.914 -12.216 1.00 92.12 200 ASN A CA 1
ATOM 1549 C C . ASN A 1 200 ? -0.828 -8.708 -12.206 1.00 92.12 200 ASN A C 1
ATOM 1551 O O . ASN A 1 200 ? -0.220 -8.795 -11.149 1.00 92.12 200 ASN A O 1
ATOM 1555 N N . LEU A 1 201 ? -0.229 -8.366 -13.352 1.00 90.62 201 LEU A N 1
ATOM 1556 C CA . LEU A 1 201 ? 1.210 -8.091 -13.459 1.00 90.62 201 LEU A CA 1
ATOM 1557 C C . LEU A 1 201 ? 1.635 -6.740 -12.867 1.00 90.62 201 LEU A C 1
ATOM 1559 O O . LEU A 1 201 ? 2.833 -6.518 -12.677 1.00 90.62 201 LEU A O 1
ATOM 1563 N N . LEU A 1 202 ? 0.686 -5.837 -12.618 1.00 87.00 202 LEU A N 1
ATOM 1564 C CA . LEU A 1 202 ? 0.977 -4.514 -12.077 1.00 87.00 202 LEU A CA 1
ATOM 1565 C C . LEU A 1 202 ? 1.376 -4.572 -10.592 1.00 87.00 202 LEU A C 1
ATOM 1567 O O . LEU A 1 202 ? 0.963 -5.491 -9.886 1.00 87.00 202 LEU A O 1
ATOM 1571 N N . PRO A 1 203 ? 2.132 -3.579 -10.086 1.00 84.88 203 PRO A N 1
ATOM 1572 C CA . PRO A 1 203 ? 2.293 -3.368 -8.649 1.00 84.88 203 PRO A CA 1
ATOM 1573 C C . PRO A 1 203 ? 0.946 -3.329 -7.916 1.00 84.88 203 PRO A C 1
ATOM 1575 O O . PRO A 1 203 ? -0.080 -3.001 -8.509 1.00 84.88 203 PRO A O 1
ATOM 1578 N N . ILE A 1 204 ? 0.954 -3.653 -6.622 1.00 85.56 204 ILE A N 1
ATOM 1579 C CA . ILE A 1 204 ? -0.268 -3.884 -5.840 1.00 85.56 204 ILE A CA 1
ATOM 1580 C C . ILE A 1 204 ? -1.236 -2.692 -5.895 1.00 85.56 204 ILE A C 1
ATOM 1582 O O . ILE A 1 204 ? -2.419 -2.893 -6.168 1.00 85.56 204 ILE A O 1
ATOM 1586 N N . ASP A 1 205 ? -0.737 -1.465 -5.725 1.00 81.31 205 ASP A N 1
ATOM 1587 C CA . ASP A 1 205 ? -1.554 -0.249 -5.812 1.00 81.31 205 ASP A CA 1
ATOM 1588 C C . ASP A 1 205 ? -2.265 -0.125 -7.172 1.00 81.31 205 ASP A C 1
ATOM 1590 O O . ASP A 1 205 ? -3.478 0.068 -7.245 1.00 81.31 205 ASP A O 1
ATOM 1594 N N . ASN A 1 206 ? -1.520 -0.306 -8.265 1.00 83.81 206 ASN A N 1
ATOM 1595 C CA . ASN A 1 206 ? -2.057 -0.246 -9.622 1.00 83.81 206 ASN A CA 1
ATOM 1596 C C . ASN A 1 206 ? -3.013 -1.412 -9.925 1.00 83.81 206 ASN A C 1
ATOM 1598 O O . ASN A 1 206 ? -3.974 -1.251 -10.677 1.00 83.81 206 ASN A O 1
ATOM 1602 N N . ALA A 1 207 ? -2.764 -2.595 -9.358 1.00 88.94 207 ALA A N 1
ATOM 1603 C CA . ALA A 1 207 ? -3.660 -3.736 -9.484 1.00 88.94 207 ALA A CA 1
ATOM 1604 C C . ALA A 1 207 ? -5.001 -3.472 -8.777 1.00 88.94 207 ALA A C 1
ATOM 1606 O O . ALA A 1 207 ? -6.051 -3.795 -9.335 1.00 88.94 207 ALA A O 1
ATOM 1607 N N . MET A 1 208 ? -4.980 -2.841 -7.597 1.00 88.38 208 MET A N 1
ATOM 1608 C CA . MET A 1 208 ? -6.195 -2.401 -6.906 1.00 88.38 208 MET A CA 1
ATOM 1609 C C . MET A 1 208 ? -6.923 -1.293 -7.659 1.00 88.38 208 MET A C 1
ATOM 1611 O O . MET A 1 208 ? -8.140 -1.365 -7.779 1.00 88.38 208 MET A O 1
ATOM 1615 N N . GLU A 1 209 ? -6.209 -0.294 -8.185 1.00 84.69 209 GLU A N 1
ATOM 1616 C CA . GLU A 1 209 ? -6.800 0.771 -9.006 1.00 84.69 209 GLU A CA 1
ATOM 1617 C C . GLU A 1 209 ? -7.510 0.186 -10.229 1.00 84.69 209 GLU A C 1
ATOM 1619 O O . GLU A 1 209 ? -8.677 0.486 -10.483 1.00 84.69 209 GLU A O 1
ATOM 1624 N N . MET A 1 210 ? -6.843 -0.726 -10.939 1.00 87.44 210 MET A N 1
ATOM 1625 C CA . MET A 1 210 ? -7.439 -1.439 -12.061 1.00 87.44 210 MET A CA 1
ATOM 1626 C C . MET A 1 210 ? -8.701 -2.194 -11.634 1.00 87.44 210 MET A C 1
ATOM 1628 O O . MET A 1 210 ? -9.754 -2.023 -12.249 1.00 87.44 210 MET A O 1
ATOM 1632 N N . ALA A 1 211 ? -8.626 -2.993 -10.571 1.00 91.69 211 ALA A N 1
ATOM 1633 C CA . ALA A 1 211 ? -9.766 -3.766 -10.092 1.00 91.69 211 ALA A CA 1
ATOM 1634 C C . ALA A 1 211 ? -10.922 -2.867 -9.615 1.00 91.69 211 ALA A C 1
ATOM 1636 O O . ALA A 1 211 ? -12.085 -3.156 -9.896 1.00 91.69 211 ALA A O 1
ATOM 1637 N N . ALA A 1 212 ? -10.625 -1.741 -8.964 1.00 90.19 212 ALA A N 1
ATOM 1638 C CA . ALA A 1 212 ? -11.623 -0.763 -8.546 1.00 90.19 212 ALA A CA 1
ATOM 1639 C C . ALA A 1 212 ? -12.319 -0.110 -9.746 1.00 90.19 212 ALA A C 1
ATOM 1641 O O . ALA A 1 212 ? -13.547 -0.057 -9.796 1.00 90.19 212 ALA A O 1
ATOM 1642 N N . SER A 1 213 ? -11.555 0.298 -10.764 1.00 86.75 213 SER A N 1
ATOM 1643 C CA . SER A 1 213 ? -12.102 0.923 -11.978 1.00 86.75 213 SER A CA 1
ATOM 1644 C C . SER A 1 213 ? -13.025 -0.006 -12.780 1.00 86.75 213 SER A C 1
ATOM 1646 O O . SER A 1 213 ? -13.942 0.453 -13.460 1.00 86.75 213 SER A O 1
ATOM 1648 N N . ARG A 1 214 ? -12.813 -1.324 -12.676 1.00 88.62 214 ARG A N 1
ATOM 1649 C CA . ARG A 1 214 ? -13.663 -2.355 -13.287 1.00 88.62 214 ARG A CA 1
ATOM 1650 C C . ARG A 1 214 ? -14.876 -2.726 -12.431 1.00 88.62 214 ARG A C 1
ATOM 1652 O O . ARG A 1 214 ? -15.682 -3.554 -12.848 1.00 88.62 214 ARG A O 1
ATOM 1659 N N . GLY A 1 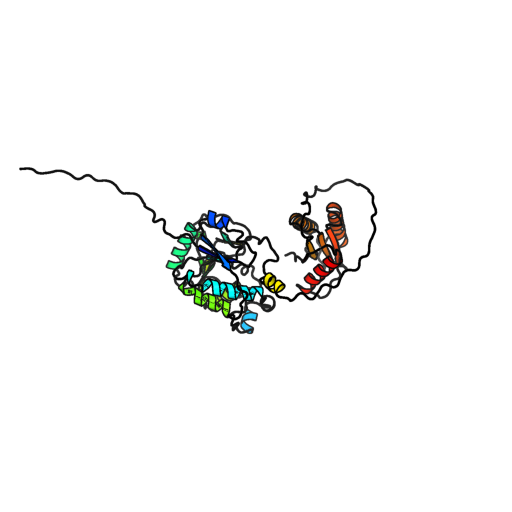215 ? -14.996 -2.161 -11.230 1.00 89.69 215 GLY A N 1
ATOM 1660 C CA . GLY A 1 215 ? -15.996 -2.565 -10.244 1.00 89.69 215 GLY A CA 1
ATOM 1661 C C . GLY A 1 215 ? -15.756 -3.963 -9.666 1.00 89.69 215 GLY A C 1
ATOM 1662 O O . GLY A 1 215 ? -16.653 -4.519 -9.034 1.00 89.69 215 GLY A O 1
ATOM 1663 N N . GLU A 1 216 ? -14.566 -4.542 -9.871 1.00 93.88 216 GLU A N 1
ATOM 1664 C CA . GLU A 1 216 ? -14.177 -5.815 -9.265 1.00 93.88 216 GLU A CA 1
ATOM 1665 C C . GLU A 1 216 ? -13.947 -5.635 -7.763 1.00 93.88 216 GLU A C 1
ATOM 1667 O O . GLU A 1 216 ? -14.389 -6.482 -6.998 1.00 93.88 216 GLU A O 1
ATOM 1672 N N . LEU A 1 217 ? -13.325 -4.531 -7.329 1.00 94.94 217 LEU A N 1
ATOM 1673 C CA . LEU A 1 217 ? -13.141 -4.187 -5.914 1.00 94.94 217 LEU A CA 1
ATOM 1674 C C . LEU A 1 217 ? -13.860 -2.886 -5.544 1.00 94.94 217 LEU A C 1
ATOM 1676 O O . LEU A 1 217 ? -13.776 -1.886 -6.249 1.00 94.94 217 LEU A O 1
ATOM 1680 N N . LYS A 1 218 ? -14.518 -2.873 -4.389 1.00 95.56 218 LYS A N 1
ATOM 1681 C CA . LYS A 1 218 ? -15.079 -1.679 -3.763 1.00 95.56 218 LYS A CA 1
ATOM 1682 C C . LYS A 1 218 ? -14.097 -1.170 -2.722 1.00 95.56 218 LYS A C 1
ATOM 1684 O O . LYS A 1 218 ? -14.040 -1.674 -1.603 1.00 95.56 218 LYS A O 1
ATOM 1689 N N . VAL A 1 219 ? -13.293 -0.193 -3.118 1.00 93.19 219 VAL A N 1
ATOM 1690 C CA . VAL A 1 219 ? -12.284 0.411 -2.246 1.00 93.19 219 VAL A CA 1
ATOM 1691 C C . VAL A 1 219 ? -12.832 1.710 -1.673 1.00 93.19 219 VAL A C 1
ATOM 1693 O O . VAL A 1 219 ? -13.376 2.537 -2.410 1.00 93.19 219 VAL A O 1
ATOM 1696 N N . ARG A 1 220 ? -12.661 1.902 -0.366 1.00 93.50 220 ARG A N 1
ATOM 1697 C CA . ARG A 1 220 ? -12.876 3.184 0.306 1.00 93.50 220 ARG A CA 1
ATOM 1698 C C . ARG A 1 220 ? -11.552 3.697 0.845 1.00 93.50 220 ARG A C 1
ATOM 1700 O O . ARG A 1 220 ? -10.740 2.927 1.351 1.00 93.50 220 ARG A O 1
ATOM 1707 N N . VAL A 1 221 ? -11.316 4.990 0.702 1.00 91.00 221 VAL A N 1
ATOM 1708 C CA . VAL A 1 221 ? -10.059 5.646 1.060 1.00 91.00 221 VAL A CA 1
ATOM 1709 C C . VAL A 1 221 ? -10.328 6.636 2.169 1.00 91.00 221 VAL A C 1
ATOM 1711 O O . VAL A 1 221 ? -11.294 7.386 2.086 1.00 91.00 221 VAL A O 1
ATOM 1714 N N . ALA A 1 222 ? -9.484 6.634 3.192 1.00 91.44 222 ALA A N 1
ATOM 1715 C CA . ALA A 1 222 ? -9.566 7.607 4.265 1.00 91.44 222 ALA A CA 1
ATOM 1716 C C . ALA A 1 222 ? -9.386 9.026 3.711 1.00 91.44 222 ALA A C 1
ATOM 1718 O O . ALA A 1 222 ? -8.466 9.284 2.930 1.00 91.44 222 ALA A O 1
ATOM 1719 N N . ASP A 1 223 ? -10.232 9.952 4.153 1.00 88.50 223 ASP A N 1
ATOM 1720 C CA . ASP A 1 223 ? -10.110 11.371 3.798 1.00 88.50 223 ASP A CA 1
ATOM 1721 C C . ASP A 1 223 ? -8.920 12.036 4.521 1.00 88.50 223 ASP A C 1
ATOM 1723 O O . ASP A 1 223 ? -8.457 13.114 4.141 1.00 88.50 223 ASP A O 1
ATOM 1727 N N . TYR A 1 224 ? -8.394 11.368 5.552 1.00 89.75 224 TYR A N 1
ATOM 1728 C CA . TYR A 1 224 ? -7.203 11.740 6.303 1.00 89.75 224 TYR A CA 1
ATOM 1729 C C . TYR A 1 224 ? -6.147 10.630 6.261 1.00 89.75 224 TYR A C 1
ATOM 1731 O O . TYR A 1 224 ? -6.468 9.444 6.298 1.00 89.75 224 TYR A O 1
ATOM 1739 N N . ASN A 1 225 ? -4.864 10.997 6.243 1.00 89.62 225 ASN A N 1
ATOM 1740 C CA . ASN A 1 225 ? -3.782 10.020 6.355 1.00 89.62 225 ASN A CA 1
ATOM 1741 C C . ASN A 1 225 ? -3.666 9.525 7.803 1.00 89.62 225 ASN A C 1
ATOM 1743 O O . ASN A 1 225 ? -3.038 10.167 8.644 1.00 89.62 225 ASN A O 1
ATOM 1747 N N . HIS A 1 226 ? -4.258 8.367 8.097 1.00 93.69 226 HIS A N 1
ATOM 1748 C CA . HIS A 1 226 ? -4.125 7.718 9.404 1.00 93.69 226 HIS A CA 1
ATOM 1749 C C . HIS A 1 226 ? -2.797 6.982 9.564 1.00 93.69 226 HIS A C 1
ATOM 1751 O O . HIS A 1 226 ? -2.412 6.676 10.693 1.00 93.69 226 HIS A O 1
ATOM 1757 N N . PHE A 1 227 ? -2.114 6.723 8.452 1.00 91.88 227 PHE A N 1
ATOM 1758 C CA . PHE A 1 227 ? -0.788 6.133 8.385 1.00 91.88 227 PHE A CA 1
ATOM 1759 C C . PHE A 1 227 ? 0.119 6.949 7.456 1.00 91.88 227 PHE A C 1
ATOM 1761 O O . PHE A 1 227 ? -0.352 7.650 6.556 1.00 91.88 227 PHE A O 1
ATOM 1768 N N . TYR A 1 228 ? 1.420 6.863 7.712 1.00 85.81 228 TYR A N 1
ATOM 1769 C CA . TYR A 1 228 ? 2.487 7.396 6.873 1.00 85.81 228 TYR A CA 1
ATOM 1770 C C . TYR A 1 228 ? 3.573 6.331 6.683 1.00 85.81 228 TYR A C 1
ATOM 1772 O O . TYR A 1 228 ? 3.571 5.297 7.351 1.00 85.81 228 TYR A O 1
ATOM 1780 N N . GLN A 1 229 ? 4.499 6.581 5.765 1.00 80.75 229 GLN A N 1
ATOM 1781 C CA . GLN A 1 229 ? 5.597 5.682 5.442 1.00 80.75 229 GLN A CA 1
ATOM 1782 C C . GLN A 1 229 ? 6.900 6.246 6.012 1.00 80.75 229 GLN A C 1
ATOM 1784 O O . GLN A 1 229 ? 7.349 7.322 5.616 1.00 80.75 229 GLN A O 1
ATOM 1789 N N . GLN A 1 230 ? 7.518 5.545 6.957 1.00 75.38 230 GLN A N 1
ATOM 1790 C CA . GLN A 1 230 ? 8.846 5.905 7.438 1.00 75.38 230 GLN A CA 1
ATOM 1791 C C . GLN A 1 230 ? 9.894 5.583 6.379 1.00 75.38 230 GLN A C 1
ATOM 1793 O O . GLN A 1 230 ? 9.784 4.630 5.612 1.00 75.38 230 GLN A O 1
ATOM 1798 N N . HIS A 1 231 ? 10.953 6.384 6.335 1.00 61.09 231 HIS A N 1
ATOM 1799 C CA . HIS A 1 231 ? 12.062 6.076 5.451 1.00 61.09 231 HIS A CA 1
ATOM 1800 C C . HIS A 1 231 ? 12.747 4.797 5.946 1.00 61.09 231 HIS A C 1
ATOM 1802 O O . HIS A 1 231 ? 13.338 4.791 7.028 1.00 61.09 231 HIS A O 1
ATOM 1808 N N . CYS A 1 232 ? 12.715 3.722 5.155 1.00 46.97 232 CYS A N 1
ATOM 1809 C CA . CYS A 1 232 ? 13.562 2.564 5.419 1.00 46.97 232 CYS A CA 1
ATOM 1810 C C . CYS A 1 232 ? 15.023 3.032 5.480 1.00 46.97 232 CYS A C 1
ATOM 1812 O O . CYS A 1 232 ? 15.517 3.672 4.546 1.00 46.97 232 CYS A O 1
ATOM 1814 N N . LEU A 1 233 ? 15.723 2.697 6.570 1.00 36.06 233 LEU A N 1
ATOM 1815 C CA . LEU A 1 233 ? 17.158 2.972 6.754 1.00 36.06 233 LEU A CA 1
ATOM 1816 C C . LEU A 1 233 ? 18.044 2.238 5.725 1.00 36.06 233 LEU A C 1
ATOM 1818 O O . LEU A 1 233 ? 19.241 2.499 5.639 1.00 36.06 233 LEU A O 1
ATOM 1822 N N . HIS A 1 234 ? 17.447 1.371 4.905 1.00 36.06 234 HIS A N 1
ATOM 1823 C CA . HIS A 1 234 ? 18.053 0.745 3.738 1.00 36.06 234 HIS A CA 1
ATOM 1824 C C . HIS A 1 234 ? 17.336 1.222 2.464 1.00 36.06 234 HIS A C 1
ATOM 1826 O O . HIS A 1 234 ? 16.333 0.625 2.071 1.00 36.06 234 HIS A O 1
ATOM 1832 N N . PRO A 1 235 ? 17.835 2.268 1.776 1.00 32.84 235 PRO A N 1
ATOM 1833 C CA . PRO A 1 235 ? 17.320 2.669 0.462 1.00 32.84 235 PRO A CA 1
ATOM 1834 C C . PRO A 1 235 ? 17.430 1.531 -0.568 1.00 32.84 235 PRO A C 1
ATOM 1836 O O . PRO A 1 235 ? 16.628 1.439 -1.494 1.00 32.84 235 PRO A O 1
ATOM 1839 N N . ASP A 1 236 ? 18.383 0.621 -0.346 1.00 37.56 236 ASP A N 1
ATOM 1840 C CA . ASP A 1 236 ? 18.661 -0.559 -1.169 1.00 37.56 236 ASP A CA 1
ATOM 1841 C C . ASP A 1 236 ? 17.728 -1.753 -0.829 1.00 37.56 236 ASP A C 1
ATOM 1843 O O . ASP A 1 236 ? 17.776 -2.812 -1.461 1.00 37.56 236 ASP A O 1
ATOM 1847 N N . GLY A 1 237 ? 16.838 -1.568 0.158 1.00 34.94 237 GLY A N 1
ATOM 1848 C CA . GLY A 1 237 ? 15.964 -2.581 0.755 1.00 34.94 237 GLY A CA 1
ATOM 1849 C C . GLY A 1 237 ? 14.708 -2.945 -0.037 1.00 34.94 237 GLY A C 1
ATOM 1850 O O . GLY A 1 237 ? 14.084 -3.951 0.270 1.00 34.94 237 GLY A O 1
ATOM 1851 N N . ARG A 1 238 ? 14.372 -2.259 -1.144 1.00 38.47 238 ARG A N 1
ATOM 1852 C CA . ARG A 1 238 ? 13.281 -2.702 -2.051 1.00 38.47 238 ARG A CA 1
ATOM 1853 C C . ARG A 1 238 ? 13.614 -3.973 -2.833 1.00 38.47 238 ARG A C 1
ATOM 1855 O O . ARG A 1 238 ? 13.179 -4.149 -3.971 1.00 38.47 238 ARG A O 1
ATOM 1862 N N . THR A 1 239 ? 14.442 -4.859 -2.294 1.00 34.59 239 THR A N 1
ATOM 1863 C CA . THR A 1 239 ? 14.775 -6.097 -2.961 1.00 34.59 239 THR A CA 1
ATOM 1864 C C . THR A 1 239 ? 14.974 -7.249 -1.966 1.00 34.59 239 THR A C 1
ATOM 1866 O O . THR A 1 239 ? 16.068 -7.586 -1.540 1.00 34.59 239 THR A O 1
ATOM 1869 N N . VAL A 1 240 ? 13.926 -8.047 -1.814 1.00 34.19 240 VAL A N 1
ATOM 1870 C CA . VAL A 1 240 ? 13.848 -9.458 -2.263 1.00 34.19 240 VAL A CA 1
ATOM 1871 C C . VAL A 1 240 ? 15.094 -10.005 -3.038 1.00 34.19 240 VAL A C 1
ATOM 1873 O O . VAL A 1 240 ? 15.428 -11.179 -2.908 1.00 34.19 240 VAL A O 1
ATOM 1876 N N . SER A 1 241 ? 15.851 -9.185 -3.790 1.00 30.59 241 SER A N 1
ATOM 1877 C CA . SER A 1 241 ? 17.124 -9.535 -4.452 1.00 30.59 241 SER A CA 1
ATOM 1878 C C . SER A 1 241 ? 18.306 -9.844 -3.521 1.00 30.59 241 SER A C 1
ATOM 1880 O O . SER A 1 241 ? 19.229 -10.533 -3.958 1.00 30.59 241 SER A O 1
ATOM 1882 N N . CYS A 1 242 ? 18.302 -9.411 -2.255 1.00 29.77 242 CYS A N 1
ATOM 1883 C CA . CYS A 1 242 ? 19.396 -9.709 -1.319 1.00 29.77 242 CYS A CA 1
ATOM 1884 C C . CYS A 1 242 ? 19.527 -11.218 -1.041 1.00 29.77 242 CYS A C 1
ATOM 1886 O O . CYS A 1 242 ? 20.638 -11.735 -0.923 1.00 29.77 242 CYS A O 1
ATOM 1888 N N . ALA A 1 243 ? 18.399 -11.938 -0.993 1.00 33.28 243 ALA A N 1
ATOM 1889 C CA . ALA A 1 243 ? 18.383 -13.397 -0.882 1.00 33.28 243 ALA A CA 1
ATOM 1890 C C . ALA A 1 243 ? 18.849 -14.067 -2.189 1.00 33.28 243 ALA A C 1
ATOM 1892 O O . ALA A 1 243 ? 19.637 -15.006 -2.153 1.00 33.28 243 ALA A O 1
ATOM 1893 N N . TRP A 1 244 ? 18.465 -13.514 -3.344 1.00 28.92 244 TRP A N 1
ATOM 1894 C CA . TRP A 1 244 ? 18.870 -14.006 -4.668 1.00 28.92 244 TRP A CA 1
ATOM 1895 C C . TRP A 1 244 ? 20.376 -13.865 -4.950 1.00 28.92 244 TRP A C 1
ATOM 1897 O O . TRP A 1 244 ? 20.955 -14.706 -5.636 1.00 28.92 244 TRP A O 1
ATOM 1907 N N . ARG A 1 245 ? 21.051 -12.836 -4.411 1.00 33.47 245 ARG A N 1
ATOM 1908 C CA . ARG A 1 245 ? 22.519 -12.709 -4.539 1.00 33.47 245 ARG A CA 1
ATOM 1909 C C . ARG A 1 245 ? 23.280 -13.803 -3.790 1.00 33.47 245 ARG A C 1
ATOM 1911 O O . ARG A 1 245 ? 24.388 -14.125 -4.206 1.00 33.47 245 ARG A O 1
ATOM 1918 N N . LYS A 1 246 ? 22.705 -14.380 -2.729 1.00 35.19 246 LYS A N 1
ATOM 1919 C CA . LYS A 1 246 ? 23.350 -15.438 -1.932 1.00 35.19 246 LYS A CA 1
ATOM 1920 C C . LYS A 1 246 ? 23.320 -16.818 -2.597 1.00 35.19 246 LYS A C 1
ATOM 1922 O O . LYS A 1 246 ? 24.098 -17.674 -2.200 1.00 35.19 246 LYS A O 1
ATOM 1927 N N . GLU A 1 247 ? 22.475 -17.035 -3.608 1.00 31.58 247 GLU A N 1
ATOM 1928 C CA . GLU A 1 247 ? 22.347 -18.335 -4.292 1.00 31.58 247 GLU A CA 1
ATOM 1929 C C . GLU A 1 247 ? 23.158 -18.452 -5.594 1.00 31.58 247 GLU A C 1
ATOM 1931 O O . GLU A 1 247 ? 23.123 -19.489 -6.259 1.00 31.58 247 GLU A O 1
ATOM 1936 N N . ARG A 1 248 ? 23.941 -17.432 -5.975 1.00 26.50 248 ARG A N 1
ATOM 1937 C CA . ARG A 1 248 ? 24.915 -17.598 -7.063 1.00 26.50 248 ARG A CA 1
ATOM 1938 C C . ARG A 1 248 ? 26.112 -18.408 -6.544 1.00 26.50 248 ARG A C 1
ATOM 1940 O O . ARG A 1 248 ? 26.738 -17.959 -5.588 1.00 26.50 248 ARG A O 1
ATOM 1947 N N . PRO A 1 249 ? 26.487 -19.544 -7.166 1.00 32.94 249 PRO A N 1
ATOM 1948 C CA . PRO A 1 249 ? 27.739 -20.206 -6.827 1.00 32.94 249 PRO A CA 1
ATOM 1949 C C . PRO A 1 249 ? 28.894 -19.251 -7.151 1.00 32.94 249 PRO A C 1
ATOM 1951 O O . PRO A 1 249 ? 29.042 -18.818 -8.297 1.00 32.94 249 PRO A O 1
ATOM 1954 N N . GLU A 1 250 ? 29.667 -18.877 -6.131 1.00 34.62 250 GLU A N 1
ATOM 1955 C CA . GLU A 1 250 ? 30.870 -18.057 -6.271 1.00 34.62 250 GLU A CA 1
ATOM 1956 C C . GLU A 1 250 ? 31.820 -18.711 -7.282 1.00 34.62 250 GLU A C 1
ATOM 1958 O O . GLU A 1 250 ? 32.360 -19.794 -7.056 1.00 34.62 250 GLU A O 1
ATOM 1963 N N . ALA A 1 251 ? 32.036 -18.047 -8.418 1.00 34.44 251 ALA A N 1
ATOM 1964 C CA . ALA A 1 251 ? 33.194 -18.331 -9.246 1.00 34.44 251 ALA A CA 1
ATOM 1965 C C . ALA A 1 251 ? 34.436 -17.797 -8.514 1.00 34.44 251 ALA A C 1
ATOM 1967 O O . ALA A 1 251 ? 34.450 -16.655 -8.058 1.00 34.44 251 ALA A O 1
ATOM 1968 N N . ALA A 1 252 ? 35.446 -18.658 -8.385 1.00 28.91 252 ALA A N 1
ATOM 1969 C CA . ALA A 1 252 ? 36.651 -18.455 -7.587 1.00 28.91 252 ALA A CA 1
ATOM 1970 C C . ALA A 1 252 ? 37.380 -17.117 -7.860 1.00 28.91 252 ALA A C 1
ATOM 1972 O O . ALA A 1 252 ? 37.409 -16.651 -9.004 1.00 28.91 252 ALA A O 1
ATOM 1973 N N . PRO A 1 253 ? 38.028 -16.520 -6.840 1.00 31.11 253 PRO A N 1
ATOM 1974 C CA . PRO A 1 253 ? 38.700 -15.236 -6.974 1.00 31.11 253 PRO A CA 1
ATOM 1975 C C . PRO A 1 253 ? 40.012 -15.380 -7.755 1.00 31.11 253 PRO A C 1
ATOM 1977 O O . PRO A 1 253 ? 40.852 -16.227 -7.447 1.00 31.11 253 PRO A O 1
ATOM 1980 N N . VAL A 1 254 ? 40.217 -14.506 -8.741 1.00 28.56 254 VAL A N 1
ATOM 1981 C CA . VAL A 1 254 ? 41.533 -14.280 -9.353 1.00 28.56 254 VAL A CA 1
ATOM 1982 C C . VAL A 1 254 ? 42.235 -13.171 -8.564 1.00 28.56 254 VAL A C 1
ATOM 1984 O O . VAL A 1 254 ? 41.660 -12.116 -8.309 1.00 28.56 254 VAL A O 1
ATOM 1987 N N . ALA A 1 255 ? 43.463 -13.454 -8.130 1.00 27.55 255 ALA A N 1
ATOM 1988 C CA . ALA A 1 255 ? 44.272 -12.636 -7.228 1.00 27.55 255 ALA A CA 1
ATOM 1989 C C . ALA A 1 255 ? 44.695 -11.264 -7.815 1.00 27.55 255 ALA A C 1
ATOM 1991 O O . ALA A 1 255 ? 44.813 -11.132 -9.035 1.00 27.55 255 ALA A O 1
ATOM 1992 N N . PRO A 1 256 ? 44.991 -10.257 -6.962 1.00 29.92 256 PRO A N 1
ATOM 1993 C CA . PRO A 1 256 ? 45.274 -8.887 -7.387 1.00 29.92 256 PRO A CA 1
ATOM 1994 C C . PRO A 1 256 ? 46.760 -8.657 -7.707 1.00 29.92 256 PRO A C 1
ATOM 1996 O O . PRO A 1 256 ? 47.648 -9.204 -7.048 1.00 29.92 256 PRO A O 1
ATOM 1999 N N . GLN A 1 257 ? 47.042 -7.771 -8.667 1.00 27.77 257 GLN A N 1
ATOM 2000 C CA . GLN A 1 257 ? 48.374 -7.193 -8.873 1.00 27.77 257 GLN A CA 1
ATOM 2001 C C . GLN A 1 257 ? 48.428 -5.762 -8.324 1.00 27.77 257 GLN A C 1
ATOM 2003 O O . GLN A 1 257 ? 47.672 -4.889 -8.732 1.00 27.77 257 GLN A O 1
ATOM 2008 N N . LYS A 1 258 ? 49.357 -5.553 -7.384 1.00 28.06 258 LYS A N 1
ATOM 2009 C CA . LYS A 1 258 ? 49.751 -4.265 -6.796 1.00 28.06 258 LYS A CA 1
ATOM 2010 C C . LYS A 1 258 ? 50.436 -3.353 -7.819 1.00 28.06 258 LYS A C 1
ATOM 2012 O O . LYS A 1 258 ? 51.320 -3.812 -8.538 1.00 28.06 258 LYS A O 1
ATOM 2017 N N . ALA A 1 259 ? 50.218 -2.047 -7.685 1.00 26.86 259 ALA A N 1
ATOM 2018 C CA . ALA A 1 259 ? 51.254 -1.043 -7.920 1.00 26.86 259 ALA A CA 1
ATOM 2019 C C . ALA A 1 259 ? 51.132 0.099 -6.897 1.00 26.86 259 ALA A C 1
ATOM 2021 O O . ALA A 1 259 ? 50.044 0.441 -6.448 1.00 26.86 259 ALA A O 1
ATOM 2022 N N . ALA A 1 260 ? 52.283 0.618 -6.480 1.00 25.95 260 ALA A N 1
ATOM 2023 C CA . ALA A 1 260 ? 52.479 1.481 -5.326 1.00 25.95 260 ALA A CA 1
ATOM 2024 C C . ALA A 1 260 ? 52.817 2.929 -5.718 1.00 25.95 260 ALA A C 1
ATOM 2026 O O . ALA A 1 260 ? 53.481 3.148 -6.726 1.00 25.95 260 ALA A O 1
ATOM 2027 N N . GLY A 1 261 ? 52.502 3.862 -4.809 1.00 24.03 261 GLY A N 1
ATOM 2028 C CA . GLY A 1 261 ? 53.342 5.023 -4.485 1.00 24.03 261 GLY A CA 1
ATOM 2029 C C . GLY A 1 261 ? 52.909 6.383 -5.046 1.00 24.03 261 GLY A C 1
ATOM 2030 O O . GLY A 1 261 ? 52.942 6.594 -6.249 1.00 24.03 261 GLY A O 1
ATOM 2031 N N . ALA A 1 262 ? 52.616 7.349 -4.167 1.00 24.84 262 ALA A N 1
ATOM 2032 C CA . ALA A 1 262 ? 53.570 8.384 -3.731 1.00 24.84 262 ALA A CA 1
ATOM 2033 C C . ALA A 1 262 ? 52.846 9.515 -2.969 1.00 24.84 262 ALA A C 1
ATOM 2035 O O . ALA A 1 262 ? 51.811 10.014 -3.400 1.00 24.84 262 ALA A O 1
ATOM 2036 N N . ALA A 1 263 ? 53.417 9.913 -1.831 1.00 29.39 263 ALA A N 1
ATOM 2037 C CA . ALA A 1 263 ? 52.981 11.032 -1.001 1.00 29.39 263 ALA A CA 1
ATOM 2038 C C . ALA A 1 263 ? 53.637 12.347 -1.452 1.00 29.39 263 ALA A C 1
ATOM 2040 O O . ALA A 1 263 ? 54.815 12.335 -1.806 1.00 29.39 263 ALA A O 1
ATOM 2041 N N . VAL A 1 264 ? 52.908 13.466 -1.354 1.00 26.45 264 VAL A N 1
ATOM 2042 C CA . VAL A 1 264 ? 53.452 14.836 -1.366 1.00 26.45 264 VAL A CA 1
ATOM 2043 C C . VAL A 1 264 ? 52.610 15.727 -0.430 1.00 26.45 264 VAL A C 1
ATOM 2045 O O . VAL A 1 264 ? 51.413 15.903 -0.644 1.00 26.45 264 VAL A O 1
ATOM 2048 N N . THR A 1 265 ? 53.256 16.249 0.615 1.00 27.20 265 THR A N 1
ATOM 2049 C CA . THR A 1 265 ? 52.916 17.432 1.443 1.00 27.20 265 THR A CA 1
ATOM 2050 C C . THR A 1 265 ? 53.204 18.715 0.628 1.00 27.20 265 THR A C 1
ATOM 2052 O O . THR A 1 265 ? 54.056 18.668 -0.248 1.00 27.20 265 THR A O 1
ATOM 2055 N N . GLU A 1 266 ? 52.583 19.891 0.769 1.00 27.33 266 GLU A N 1
ATOM 2056 C CA . GLU A 1 266 ? 52.359 20.718 1.963 1.00 27.33 266 GLU A CA 1
ATOM 2057 C C . GLU A 1 266 ? 51.528 21.983 1.584 1.00 27.33 266 GLU A C 1
ATOM 2059 O O . GLU A 1 266 ? 51.508 22.398 0.426 1.00 27.33 266 GLU A O 1
ATOM 2064 N N . GLU A 1 267 ? 50.849 22.546 2.589 1.00 26.36 267 GLU A N 1
ATOM 2065 C CA . GLU 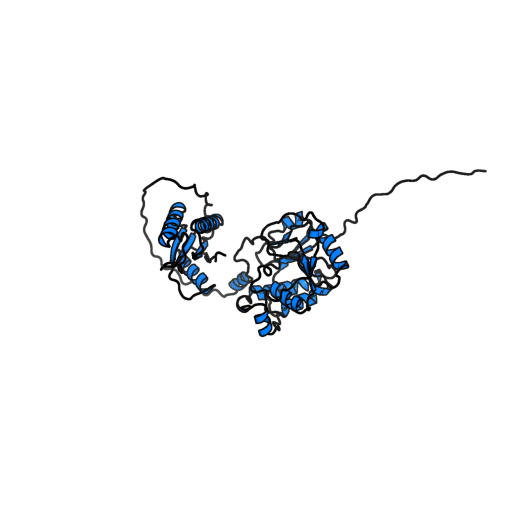A 1 267 ? 50.273 23.895 2.798 1.00 26.36 267 GLU A CA 1
ATOM 2066 C C . GLU A 1 267 ? 50.191 24.976 1.692 1.00 26.36 267 GLU A C 1
ATOM 2068 O O . GLU A 1 267 ? 51.186 25.418 1.124 1.00 26.36 267 GLU A O 1
ATOM 2073 N N . CYS A 1 268 ? 49.008 25.610 1.600 1.00 23.30 268 CYS A N 1
ATOM 2074 C CA . CYS A 1 268 ? 48.890 27.063 1.815 1.00 23.30 268 CYS A CA 1
ATOM 2075 C C . CYS A 1 268 ? 47.446 27.481 2.147 1.00 23.30 268 CYS A C 1
ATOM 2077 O O . CYS A 1 268 ? 46.508 27.256 1.380 1.00 23.30 268 CYS A O 1
ATOM 2079 N N . ALA A 1 269 ? 47.304 28.122 3.305 1.00 28.28 269 ALA A N 1
ATOM 2080 C CA . ALA A 1 269 ? 46.093 28.745 3.810 1.00 28.28 269 ALA A CA 1
ATOM 2081 C C . ALA A 1 269 ? 45.744 30.033 3.044 1.00 28.28 269 ALA A C 1
ATOM 2083 O O . ALA A 1 269 ? 46.607 30.865 2.760 1.00 28.28 269 ALA A O 1
ATOM 2084 N N . ARG A 1 270 ? 44.449 30.227 2.785 1.00 28.16 270 ARG A N 1
ATOM 2085 C CA . ARG A 1 270 ? 43.821 31.537 2.585 1.00 28.16 270 ARG A CA 1
ATOM 2086 C C . ARG A 1 270 ? 42.426 31.489 3.201 1.00 28.16 270 ARG A C 1
ATOM 2088 O O . ARG A 1 270 ? 41.539 30.813 2.690 1.00 28.16 270 ARG A O 1
ATOM 2095 N N . GLU A 1 271 ? 42.278 32.179 4.325 1.00 29.41 271 GLU A N 1
ATOM 2096 C CA . GLU A 1 271 ? 40.988 32.585 4.873 1.00 29.41 271 GLU A CA 1
ATOM 2097 C C . GLU A 1 271 ? 40.354 33.619 3.935 1.00 29.41 271 GLU A C 1
ATOM 2099 O O . GLU A 1 271 ? 41.026 34.546 3.490 1.00 29.41 271 GLU A O 1
ATOM 2104 N N . GLU A 1 272 ? 39.074 33.458 3.606 1.00 28.83 272 GLU A N 1
ATOM 2105 C CA . GLU A 1 272 ? 38.011 34.297 4.174 1.00 28.83 272 GLU A CA 1
ATOM 2106 C C . GLU A 1 272 ? 36.642 33.978 3.551 1.00 28.83 272 GLU A C 1
ATOM 2108 O O . GLU A 1 272 ? 36.499 33.746 2.354 1.00 28.83 272 GLU A O 1
ATOM 2113 N N . SER A 1 273 ? 35.622 34.081 4.408 1.00 33.75 273 SER A N 1
ATOM 2114 C CA . SER A 1 273 ? 34.224 34.371 4.072 1.00 33.75 273 SER A CA 1
ATOM 2115 C C . SER A 1 273 ? 33.393 33.272 3.388 1.00 33.75 273 SER A C 1
ATOM 2117 O O . SER A 1 273 ? 33.284 33.152 2.170 1.00 33.75 273 SER A O 1
ATOM 2119 N N . GLY A 1 274 ? 32.656 32.524 4.211 1.00 32.41 274 GLY A N 1
ATOM 2120 C CA . GLY A 1 274 ? 31.437 31.842 3.779 1.00 32.41 274 GLY A CA 1
ATOM 2121 C C . GLY A 1 274 ? 31.023 30.762 4.766 1.00 32.41 274 GLY A C 1
ATOM 2122 O O . GLY A 1 274 ? 31.722 29.764 4.862 1.00 32.41 274 GLY A O 1
ATOM 2123 N N . LYS A 1 275 ? 29.915 31.001 5.486 1.00 42.97 275 LYS A N 1
ATOM 2124 C CA . LYS A 1 275 ? 29.197 30.115 6.432 1.00 42.97 275 LYS A CA 1
ATOM 2125 C C . LYS A 1 275 ? 29.866 28.756 6.701 1.00 42.97 275 LYS A C 1
ATOM 2127 O O . LYS A 1 275 ? 29.885 27.891 5.828 1.00 42.97 275 LYS A O 1
ATOM 2132 N N . ALA A 1 276 ? 30.339 28.573 7.935 1.00 46.34 276 ALA A N 1
ATOM 2133 C CA . ALA A 1 276 ? 30.934 27.326 8.407 1.00 46.34 276 ALA A CA 1
ATOM 2134 C C . ALA A 1 276 ? 30.050 26.115 8.060 1.00 46.34 276 ALA A C 1
ATOM 2136 O O . ALA A 1 276 ? 28.857 26.089 8.375 1.00 46.34 276 ALA A O 1
ATOM 2137 N N . LEU A 1 277 ? 30.642 25.133 7.379 1.00 52.91 277 LEU A N 1
ATOM 2138 C CA . LEU A 1 277 ? 29.975 23.885 7.031 1.00 52.91 277 LEU A CA 1
ATOM 2139 C C . LEU A 1 277 ? 29.823 23.007 8.285 1.00 52.91 277 LEU A C 1
ATOM 2141 O O . LEU A 1 277 ? 30.652 23.077 9.194 1.00 52.91 277 LEU A O 1
ATOM 2145 N N . PRO A 1 278 ? 28.769 22.182 8.359 1.00 58.84 278 PRO A N 1
ATOM 2146 C CA . PRO A 1 278 ? 28.532 21.326 9.514 1.00 58.84 278 PRO A CA 1
ATOM 2147 C C . PRO A 1 278 ? 29.618 20.251 9.659 1.00 58.84 278 PRO A C 1
ATOM 2149 O O . PRO A 1 278 ? 30.077 19.688 8.664 1.00 58.84 278 PRO A O 1
ATOM 2152 N N . ALA A 1 279 ? 29.970 19.929 10.907 1.00 57.22 279 ALA A N 1
ATOM 2153 C CA . ALA A 1 279 ? 30.891 18.842 11.229 1.00 57.22 279 ALA A CA 1
ATOM 2154 C C . ALA A 1 279 ? 30.359 17.491 10.717 1.00 57.22 279 ALA A C 1
ATOM 2156 O O . ALA A 1 279 ? 29.157 17.217 10.785 1.00 57.22 279 ALA A O 1
ATOM 2157 N N . LEU A 1 280 ? 31.263 16.660 10.197 1.00 62.31 280 LEU A N 1
ATOM 2158 C CA . LEU A 1 280 ? 30.948 15.355 9.618 1.00 62.31 280 LEU A CA 1
ATOM 2159 C C . LEU A 1 280 ? 31.370 14.220 10.564 1.00 62.31 280 LEU A C 1
ATOM 2161 O O . LEU A 1 280 ? 32.347 14.380 11.298 1.00 62.31 280 LEU A O 1
ATOM 2165 N N . PRO A 1 281 ? 30.670 13.072 10.541 1.00 62.00 281 PRO A N 1
ATOM 2166 C CA . PRO A 1 281 ? 31.041 11.913 11.348 1.00 62.00 281 PRO A CA 1
ATOM 2167 C C . PRO A 1 281 ? 32.402 11.331 10.925 1.00 62.00 281 PRO A C 1
ATOM 2169 O O . PRO A 1 281 ? 32.793 11.409 9.756 1.00 62.00 281 PRO A O 1
ATOM 2172 N N . VAL A 1 282 ? 33.119 10.741 11.889 1.00 51.94 282 VAL A N 1
ATOM 2173 C CA . VAL A 1 282 ? 34.379 10.011 11.662 1.00 51.94 282 VAL A CA 1
ATOM 2174 C C . VAL A 1 282 ? 34.065 8.592 11.178 1.00 51.94 282 VAL A C 1
ATOM 2176 O O . VAL A 1 282 ? 33.221 7.900 11.744 1.00 51.94 282 VAL A O 1
ATOM 2179 N N . TRP A 1 283 ? 34.751 8.170 10.118 1.00 53.88 283 TRP A N 1
ATOM 2180 C CA . TRP A 1 283 ? 34.526 6.915 9.396 1.00 53.88 283 TRP A CA 1
ATOM 2181 C C . TRP A 1 283 ? 34.978 5.685 10.191 1.00 53.88 283 TRP A C 1
ATOM 2183 O O . TRP A 1 283 ? 36.116 5.646 10.648 1.00 53.88 283 TRP A O 1
ATOM 2193 N N . SER A 1 284 ? 34.118 4.666 10.323 1.00 47.00 284 SER A N 1
ATOM 2194 C CA . SER A 1 284 ? 34.454 3.385 10.984 1.00 47.00 284 SER A CA 1
ATOM 2195 C C . SER A 1 284 ? 33.822 2.138 10.330 1.00 47.00 284 SER A C 1
ATOM 2197 O O . SER A 1 284 ? 33.745 1.086 10.957 1.00 47.00 284 SER A O 1
ATOM 2199 N N . GLY A 1 285 ? 33.398 2.224 9.062 1.00 61.62 285 GLY A N 1
ATOM 2200 C CA . GLY A 1 285 ? 32.726 1.126 8.349 1.00 61.62 285 GLY A CA 1
ATOM 2201 C C . GLY A 1 285 ? 32.954 1.128 6.832 1.00 61.62 285 GLY A C 1
ATOM 2202 O O . GLY A 1 285 ? 33.863 1.797 6.341 1.00 61.62 285 GLY A O 1
ATOM 2203 N N . VAL A 1 286 ? 32.109 0.376 6.113 1.00 64.94 286 VAL A N 1
ATOM 2204 C CA . VAL A 1 286 ? 32.085 0.211 4.644 1.00 64.94 286 VAL A CA 1
ATOM 2205 C C . VAL A 1 286 ? 32.181 1.564 3.929 1.00 64.94 286 VAL A C 1
ATOM 2207 O O . VAL A 1 286 ? 31.388 2.476 4.183 1.00 64.94 286 VAL A O 1
ATOM 2210 N N . ARG A 1 287 ? 33.148 1.714 3.016 1.00 74.00 287 ARG A N 1
ATOM 2211 C CA . ARG A 1 287 ? 33.335 2.957 2.250 1.00 74.00 287 ARG A CA 1
ATOM 2212 C C . ARG A 1 287 ? 32.334 3.015 1.094 1.00 74.00 287 ARG A C 1
ATOM 2214 O O . ARG A 1 287 ? 32.572 2.449 0.030 1.00 74.00 287 ARG A O 1
ATOM 2221 N N . ARG A 1 288 ? 31.212 3.705 1.317 1.00 80.19 288 ARG A N 1
ATOM 2222 C CA . ARG A 1 288 ? 30.133 3.895 0.334 1.00 80.19 288 ARG A CA 1
ATOM 2223 C C . ARG A 1 288 ? 30.328 5.158 -0.505 1.00 80.19 288 ARG A C 1
ATOM 2225 O O . ARG A 1 288 ? 30.462 6.251 0.040 1.00 80.19 288 ARG A O 1
ATOM 2232 N N . GLY A 1 289 ? 30.291 5.025 -1.821 1.00 82.12 289 GLY A N 1
ATOM 2233 C CA . GLY A 1 289 ? 30.235 6.114 -2.787 1.00 82.12 289 GLY A CA 1
ATOM 2234 C C . GLY A 1 289 ? 28.793 6.451 -3.160 1.00 82.12 289 GLY A C 1
ATOM 2235 O O . GLY A 1 289 ? 27.991 5.557 -3.416 1.00 82.12 289 GLY A O 1
ATOM 2236 N N . VAL A 1 290 ? 28.449 7.733 -3.217 1.00 81.94 290 VAL A N 1
ATOM 2237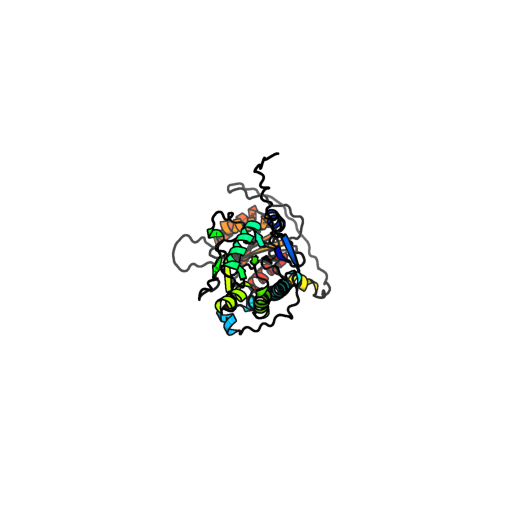 C CA . VAL A 1 290 ? 27.151 8.199 -3.720 1.00 81.94 290 VAL A CA 1
ATOM 2238 C C . VAL A 1 290 ? 27.385 9.136 -4.889 1.00 81.94 290 VAL A C 1
ATOM 2240 O O . VAL A 1 290 ? 28.206 10.040 -4.789 1.00 81.94 290 VAL A O 1
ATOM 2243 N N . CYS A 1 291 ? 26.669 8.964 -5.993 1.00 80.81 291 CYS A N 1
ATOM 2244 C CA . CYS A 1 291 ? 26.790 9.836 -7.149 1.00 80.81 291 CYS A CA 1
ATOM 2245 C C . CYS A 1 291 ? 25.450 10.334 -7.684 1.00 80.81 291 CYS A C 1
ATOM 2247 O O . CYS A 1 291 ? 24.405 9.739 -7.453 1.00 80.81 291 CYS A O 1
ATOM 2249 N N . THR A 1 292 ? 25.483 11.462 -8.386 1.00 82.69 292 THR A N 1
ATOM 2250 C CA . THR A 1 292 ? 24.326 12.046 -9.074 1.00 82.69 292 THR A CA 1
ATOM 2251 C C . THR A 1 292 ? 24.769 12.740 -10.355 1.00 82.69 292 THR A C 1
ATOM 2253 O O . THR A 1 292 ? 25.940 13.093 -10.512 1.00 82.69 292 THR A O 1
ATOM 2256 N N . LEU A 1 293 ? 23.821 12.983 -11.256 1.00 82.06 293 LEU A N 1
ATOM 2257 C CA . LEU A 1 293 ? 23.986 13.871 -12.401 1.00 82.06 293 LEU A CA 1
ATOM 2258 C C . LEU A 1 293 ? 23.430 15.261 -12.057 1.00 82.06 293 LEU A C 1
ATOM 2260 O O . LEU A 1 293 ? 22.339 15.353 -11.497 1.00 82.06 293 LEU A O 1
ATOM 2264 N N . ALA A 1 294 ? 24.163 16.321 -12.396 1.00 77.50 294 ALA A N 1
ATOM 2265 C CA . ALA A 1 294 ? 23.660 17.691 -12.335 1.00 77.50 294 ALA A CA 1
ATOM 2266 C C . ALA A 1 294 ? 22.742 17.970 -13.537 1.00 77.50 294 ALA A C 1
ATOM 2268 O O . ALA A 1 294 ? 23.140 17.779 -14.692 1.00 77.50 294 ALA A O 1
ATOM 2269 N N . ARG A 1 295 ? 21.518 18.418 -13.260 1.00 74.31 295 ARG A N 1
ATOM 2270 C CA . ARG A 1 295 ? 20.488 18.790 -14.236 1.00 74.31 295 ARG A CA 1
ATOM 2271 C C . ARG A 1 295 ? 20.411 20.299 -14.437 1.00 74.31 295 ARG A C 1
ATOM 2273 O O . ARG A 1 295 ? 21.016 21.069 -13.699 1.00 74.31 295 ARG A O 1
ATOM 2280 N N . GLN A 1 296 ? 19.679 20.722 -15.465 1.00 64.81 296 GLN A N 1
ATOM 2281 C CA . GLN A 1 296 ? 19.617 22.130 -15.867 1.00 64.81 296 GLN A CA 1
ATOM 2282 C C . GLN A 1 296 ? 18.852 23.012 -14.886 1.00 64.81 296 GLN A C 1
ATOM 2284 O O . GLN A 1 296 ? 19.158 24.190 -14.729 1.00 64.81 296 GLN A O 1
ATOM 2289 N N . GLU A 1 297 ? 17.883 22.421 -14.214 1.00 68.75 297 GLU A N 1
ATOM 2290 C CA . GLU A 1 297 ? 17.065 23.015 -13.170 1.00 68.75 297 GLU A CA 1
ATOM 2291 C C . GLU A 1 297 ? 17.756 23.058 -11.795 1.00 68.75 297 GLU A C 1
ATOM 2293 O O . GLU A 1 297 ? 17.215 23.642 -10.856 1.00 68.75 297 GLU A O 1
ATOM 2298 N N . ASP A 1 298 ? 18.950 22.472 -11.661 1.00 73.69 298 ASP A N 1
ATOM 2299 C CA . ASP A 1 298 ? 19.637 22.371 -10.380 1.00 73.69 298 ASP A CA 1
ATOM 2300 C C . ASP A 1 298 ? 20.308 23.689 -9.979 1.00 73.69 298 ASP A C 1
ATOM 2302 O O . ASP A 1 298 ? 21.132 24.239 -10.710 1.00 73.69 298 ASP A O 1
ATOM 2306 N N . SER A 1 299 ? 20.028 24.163 -8.760 1.00 79.25 299 SER A N 1
ATOM 2307 C CA . SER A 1 299 ? 20.788 25.264 -8.164 1.00 79.25 299 SER A CA 1
ATOM 2308 C C . SER A 1 299 ? 22.092 24.766 -7.512 1.00 79.25 299 SER A C 1
ATOM 2310 O O . SER A 1 299 ? 22.113 23.673 -6.922 1.00 79.25 299 SER A O 1
ATOM 2312 N N . PRO A 1 300 ? 23.185 25.558 -7.542 1.00 74.56 300 PRO A N 1
ATOM 2313 C CA . PRO A 1 300 ? 24.433 25.221 -6.853 1.00 74.56 300 PRO A CA 1
ATOM 2314 C C . PRO A 1 300 ? 24.244 25.000 -5.345 1.00 74.56 300 PRO A C 1
ATOM 2316 O O . PRO A 1 300 ? 24.843 24.091 -4.765 1.00 74.56 300 PRO A O 1
ATOM 2319 N N . GLU A 1 301 ? 23.371 25.781 -4.707 1.00 76.19 301 GLU A N 1
ATOM 2320 C CA . GLU A 1 301 ? 23.024 25.638 -3.293 1.00 76.19 301 GLU A CA 1
ATOM 2321 C C . GLU A 1 301 ? 22.273 24.331 -3.026 1.00 76.19 301 GLU A C 1
ATOM 2323 O O . GLU A 1 301 ? 22.590 23.636 -2.062 1.00 76.19 301 GLU A O 1
ATOM 2328 N N . GLY A 1 302 ? 21.337 23.948 -3.901 1.00 77.88 302 GLY A N 1
ATOM 2329 C CA . GLY A 1 302 ? 20.623 22.676 -3.792 1.00 77.88 302 GLY A CA 1
ATOM 2330 C C . GLY A 1 302 ? 21.548 21.470 -3.976 1.00 77.88 302 GLY A C 1
ATOM 2331 O O . GLY A 1 302 ? 21.397 20.452 -3.302 1.00 77.88 302 GLY A O 1
ATOM 2332 N N . LEU A 1 303 ? 22.551 21.572 -4.855 1.00 79.44 303 LEU A N 1
ATOM 2333 C CA . LEU A 1 303 ? 23.612 20.564 -4.983 1.00 79.44 303 LEU A CA 1
ATOM 2334 C C . LEU A 1 303 ? 24.498 20.506 -3.736 1.00 79.44 303 LEU A C 1
ATOM 2336 O O . LEU A 1 303 ? 24.787 19.410 -3.258 1.00 79.44 303 LEU A O 1
ATOM 2340 N N . ARG A 1 304 ? 24.870 21.649 -3.151 1.00 83.25 304 ARG A N 1
ATOM 2341 C CA . ARG A 1 304 ? 25.623 21.692 -1.888 1.00 83.25 304 ARG A CA 1
ATOM 2342 C C . ARG A 1 304 ? 24.851 21.052 -0.738 1.00 83.25 304 ARG A C 1
ATOM 2344 O O . ARG A 1 304 ? 25.425 20.264 0.015 1.00 83.25 304 ARG A O 1
ATOM 2351 N N . ASP A 1 305 ? 23.576 21.388 -0.581 1.00 79.31 305 ASP A N 1
ATOM 2352 C CA . ASP A 1 305 ? 22.752 20.876 0.515 1.00 79.31 305 ASP A CA 1
ATOM 2353 C C . ASP A 1 305 ? 22.540 19.363 0.367 1.00 79.31 305 ASP A C 1
ATOM 2355 O O . ASP A 1 305 ? 22.651 18.622 1.346 1.00 79.31 305 ASP A O 1
ATOM 2359 N N . TRP A 1 306 ? 22.378 18.883 -0.870 1.00 83.00 306 TRP A N 1
ATOM 2360 C CA . TRP A 1 306 ? 22.352 17.455 -1.174 1.00 83.00 306 TRP A CA 1
ATOM 2361 C C . TRP A 1 306 ? 23.684 16.758 -0.847 1.00 83.00 306 TRP A C 1
ATOM 2363 O O . TRP A 1 306 ? 23.673 15.765 -0.121 1.00 83.00 306 TRP A O 1
ATOM 2373 N N . ILE A 1 307 ? 24.832 17.299 -1.290 1.00 79.56 307 ILE A N 1
ATOM 2374 C CA . ILE A 1 307 ? 26.171 16.767 -0.954 1.00 79.56 307 ILE A CA 1
ATOM 2375 C C . ILE A 1 307 ? 26.325 16.665 0.567 1.00 79.56 307 ILE A C 1
ATOM 2377 O O . ILE A 1 307 ? 26.737 15.634 1.098 1.00 79.56 307 ILE A O 1
ATOM 2381 N N . THR A 1 308 ? 25.940 17.725 1.278 1.00 79.00 308 THR A N 1
ATOM 2382 C CA . THR A 1 308 ? 26.003 17.792 2.740 1.00 79.00 308 THR A CA 1
ATOM 2383 C C . THR A 1 308 ? 25.141 16.712 3.388 1.00 79.00 308 THR A C 1
ATOM 2385 O O . THR A 1 308 ? 25.582 16.064 4.338 1.00 79.00 308 THR A O 1
ATOM 2388 N N . GLY A 1 309 ? 23.922 16.505 2.882 1.00 73.06 309 GLY A N 1
ATOM 2389 C CA . GLY A 1 309 ? 23.013 15.462 3.349 1.00 73.06 309 GLY A CA 1
ATOM 2390 C C . GLY A 1 309 ? 23.612 14.065 3.198 1.00 73.06 309 GLY A C 1
ATOM 2391 O O . GLY A 1 309 ? 23.605 13.299 4.158 1.00 73.06 309 GLY A O 1
ATOM 2392 N N . GLN A 1 310 ? 24.215 13.765 2.044 1.00 80.50 310 GLN A N 1
ATOM 2393 C CA . GLN A 1 310 ? 24.837 12.460 1.796 1.00 80.50 310 GLN A CA 1
ATOM 2394 C C . GLN A 1 310 ? 26.069 12.226 2.680 1.00 80.50 310 GLN A C 1
ATOM 2396 O O . GLN A 1 310 ? 26.211 11.164 3.283 1.00 80.50 310 GLN A O 1
ATOM 2401 N N . LEU A 1 311 ? 26.933 13.233 2.838 1.00 75.62 311 LEU A N 1
ATOM 2402 C CA . LEU A 1 311 ? 28.094 13.129 3.729 1.00 75.62 311 LEU A CA 1
ATOM 2403 C C . LEU A 1 311 ? 27.680 12.928 5.197 1.00 75.62 311 LEU A C 1
ATOM 2405 O O . LEU A 1 311 ? 28.346 12.188 5.921 1.00 75.62 311 LEU A O 1
ATOM 2409 N N . LYS A 1 312 ? 26.582 13.556 5.640 1.00 74.19 312 LYS A N 1
ATOM 2410 C CA . LYS A 1 312 ? 26.008 13.348 6.982 1.00 74.19 312 LYS A CA 1
ATOM 2411 C C . LYS A 1 312 ? 25.370 11.972 7.148 1.00 74.19 312 LYS A C 1
ATOM 2413 O O . LYS A 1 312 ? 25.466 11.403 8.229 1.00 74.19 312 LYS A O 1
ATOM 2418 N N . ALA A 1 313 ? 24.758 11.443 6.092 1.00 68.56 313 ALA A N 1
ATOM 2419 C CA . ALA A 1 313 ? 24.177 10.104 6.063 1.00 68.56 313 ALA A CA 1
ATOM 2420 C C . ALA A 1 313 ? 25.231 8.982 6.016 1.00 68.56 313 ALA A C 1
ATOM 2422 O O . ALA A 1 313 ? 24.873 7.808 6.026 1.00 68.56 313 ALA A O 1
ATOM 2423 N N . GLY A 1 314 ? 26.523 9.324 5.965 1.00 72.94 314 GLY A N 1
ATOM 2424 C CA . GLY A 1 314 ? 27.593 8.336 5.933 1.00 72.94 314 GLY A CA 1
ATOM 2425 C C . GLY A 1 314 ? 27.987 7.892 4.523 1.00 72.94 314 GLY A C 1
ATOM 2426 O O . GLY A 1 314 ? 28.471 6.775 4.365 1.00 72.94 314 GLY A O 1
ATOM 2427 N N . ALA A 1 315 ? 27.936 8.782 3.519 1.00 77.88 315 ALA A N 1
ATOM 2428 C CA . ALA A 1 315 ? 28.650 8.607 2.240 1.00 77.88 315 ALA A CA 1
ATOM 2429 C C . ALA A 1 315 ? 30.149 8.980 2.323 1.00 77.88 315 ALA A C 1
ATOM 2431 O O . ALA A 1 315 ? 30.499 10.100 2.713 1.00 77.88 315 ALA A O 1
ATOM 2432 N N . ALA A 1 316 ? 31.035 8.025 2.015 1.00 79.94 316 ALA A N 1
ATOM 2433 C CA . ALA A 1 316 ? 32.495 8.162 2.100 1.00 79.94 316 ALA A CA 1
ATOM 2434 C C . ALA A 1 316 ? 33.011 9.117 1.035 1.00 79.94 316 ALA A C 1
ATOM 2436 O O . ALA A 1 316 ? 33.859 9.970 1.306 1.00 79.94 316 ALA A O 1
ATOM 2437 N N . VAL A 1 317 ? 32.435 8.986 -0.156 1.00 82.50 317 VAL A N 1
ATOM 2438 C CA . VAL A 1 317 ? 32.691 9.834 -1.310 1.00 82.50 317 VAL A CA 1
ATOM 2439 C C . VAL A 1 317 ? 31.350 10.223 -1.922 1.00 82.50 317 VAL A C 1
ATOM 2441 O O . VAL A 1 317 ? 30.464 9.383 -2.063 1.00 82.50 317 VAL A O 1
ATOM 2444 N N . VAL A 1 318 ? 31.197 11.488 -2.302 1.00 84.31 318 VAL A N 1
ATOM 2445 C CA . VAL A 1 318 ? 30.032 12.005 -3.021 1.00 84.31 318 VAL A CA 1
ATOM 2446 C C . VAL A 1 318 ? 30.478 12.578 -4.362 1.00 84.31 318 VAL A C 1
ATOM 2448 O O . VAL A 1 318 ? 31.246 13.536 -4.395 1.00 84.31 318 VAL A O 1
ATOM 2451 N N . ALA A 1 319 ? 30.000 12.023 -5.473 1.00 85.00 319 ALA A N 1
ATOM 2452 C CA . ALA A 1 319 ? 30.341 12.465 -6.820 1.00 85.00 319 ALA A CA 1
ATOM 2453 C C . ALA A 1 319 ? 29.172 13.179 -7.517 1.00 85.00 319 ALA A C 1
ATOM 2455 O O . ALA A 1 319 ? 28.061 12.663 -7.606 1.00 85.00 319 ALA A O 1
ATOM 2456 N N . VAL A 1 320 ? 29.428 14.359 -8.072 1.00 85.12 320 VAL A N 1
ATOM 2457 C CA . VAL A 1 320 ? 28.492 15.077 -8.940 1.00 85.12 320 VAL A CA 1
ATOM 2458 C C . VAL A 1 320 ? 29.054 15.085 -10.354 1.00 85.12 320 VAL A C 1
ATOM 2460 O O . VAL A 1 320 ? 30.119 15.654 -10.617 1.00 85.12 320 VAL A O 1
ATOM 2463 N N . PHE A 1 321 ? 28.326 14.450 -11.267 1.00 82.69 321 PHE A N 1
ATOM 2464 C CA . PHE A 1 321 ? 28.639 14.422 -12.686 1.00 82.69 321 PHE A CA 1
ATOM 2465 C C . PHE A 1 321 ? 27.976 15.606 -13.396 1.00 82.69 321 PHE A C 1
ATOM 2467 O O . PHE A 1 321 ? 26.755 15.730 -13.408 1.00 82.69 321 PHE A O 1
ATOM 2474 N N . VAL A 1 322 ? 28.783 16.485 -13.985 1.00 79.06 322 VAL A N 1
ATOM 2475 C CA . VAL A 1 322 ? 28.348 17.694 -14.694 1.00 79.06 322 VAL A CA 1
ATOM 2476 C C . VAL A 1 322 ? 28.466 17.456 -16.205 1.00 79.06 322 VAL A C 1
ATOM 2478 O O . VAL A 1 322 ? 29.545 17.060 -16.655 1.00 79.06 322 VAL A O 1
ATOM 2481 N N . PRO A 1 323 ? 27.398 17.659 -16.999 1.00 70.06 323 PRO A N 1
ATOM 2482 C CA . PRO A 1 323 ? 27.433 17.418 -18.440 1.00 70.06 323 PRO A CA 1
ATOM 2483 C C . PRO A 1 323 ? 28.416 18.356 -19.174 1.00 70.06 323 PRO A C 1
ATOM 2485 O O . PRO A 1 323 ? 28.378 19.563 -18.970 1.00 70.06 323 PRO A O 1
ATOM 2488 N N . GLU A 1 324 ? 29.271 17.809 -20.046 1.00 66.00 324 GLU A N 1
ATOM 2489 C CA . GLU A 1 324 ? 30.176 18.551 -20.934 1.00 66.00 324 GLU A CA 1
ATOM 2490 C C . GLU A 1 324 ? 29.398 19.140 -22.117 1.00 66.00 324 GLU A C 1
ATOM 2492 O O . GLU A 1 324 ? 28.774 18.392 -22.873 1.00 66.00 324 GLU A O 1
ATOM 2497 N N . GLY A 1 325 ? 29.506 20.456 -22.335 1.00 56.31 325 GLY A N 1
ATOM 2498 C CA . GLY A 1 325 ? 29.081 21.097 -23.589 1.00 56.31 325 GLY A CA 1
ATOM 2499 C C . GLY A 1 325 ? 27.928 22.098 -23.492 1.00 56.31 325 GLY A C 1
ATOM 2500 O O . GLY A 1 325 ? 27.366 22.463 -24.522 1.00 56.31 325 GLY A O 1
ATOM 2501 N N . GLY A 1 326 ? 27.607 22.594 -22.300 1.00 49.69 326 GLY A N 1
ATOM 2502 C CA . GLY A 1 326 ? 26.670 23.690 -22.095 1.00 49.69 326 GLY A CA 1
ATOM 2503 C C . GLY A 1 326 ? 25.205 23.266 -22.057 1.00 49.69 326 GLY A C 1
ATOM 2504 O O . GLY A 1 326 ? 24.654 22.709 -23.005 1.00 49.69 326 GLY A O 1
ATOM 2505 N N . MET A 1 327 ? 24.529 23.658 -20.980 1.00 50.44 327 MET A N 1
ATOM 2506 C CA . MET A 1 327 ? 23.073 23.793 -20.921 1.00 50.44 327 MET A CA 1
ATOM 2507 C C . MET A 1 327 ? 22.652 24.986 -21.787 1.00 50.44 327 MET A C 1
ATOM 2509 O O . MET A 1 327 ? 22.435 26.094 -21.296 1.00 50.44 327 MET A O 1
ATOM 2513 N N . THR A 1 328 ? 22.619 24.809 -23.107 1.00 38.34 328 THR A N 1
ATOM 2514 C CA . THR A 1 328 ? 22.218 25.887 -24.016 1.00 38.34 328 THR A CA 1
ATOM 2515 C C . THR A 1 328 ? 20.716 26.127 -23.907 1.00 38.34 328 THR A C 1
ATOM 2517 O O . THR A 1 328 ? 19.880 25.280 -24.211 1.00 38.34 328 THR A O 1
ATOM 2520 N N . ARG A 1 329 ? 20.384 27.318 -23.409 1.00 40.00 329 ARG A N 1
ATOM 2521 C CA . ARG A 1 329 ? 19.031 27.853 -23.283 1.00 40.00 329 ARG A CA 1
ATOM 2522 C C . ARG A 1 329 ? 18.428 28.016 -24.682 1.00 40.00 329 ARG A C 1
ATOM 2524 O O . ARG A 1 329 ? 18.985 28.734 -25.512 1.00 40.00 329 ARG A O 1
ATOM 2531 N N . GLY A 1 330 ? 17.257 27.421 -24.912 1.00 35.44 330 GLY A N 1
ATOM 2532 C CA . GLY A 1 330 ? 16.292 28.021 -25.830 1.00 35.44 330 GLY A CA 1
ATOM 2533 C C . GLY A 1 330 ? 16.051 29.460 -25.372 1.00 35.44 330 GLY A C 1
ATOM 2534 O O . GLY A 1 330 ? 15.922 29.715 -24.175 1.00 35.44 330 GLY A O 1
ATOM 2535 N N . ALA A 1 331 ? 16.128 30.401 -26.304 1.00 38.09 331 ALA A N 1
ATOM 2536 C CA . ALA A 1 331 ? 16.082 31.826 -26.034 1.00 38.09 331 ALA A CA 1
ATOM 2537 C C . ALA A 1 331 ? 14.830 32.212 -25.230 1.00 38.09 331 ALA A C 1
ATOM 2539 O O . ALA A 1 331 ? 13.740 32.185 -25.778 1.00 38.09 331 ALA A O 1
ATOM 2540 N N . GLU A 1 332 ? 15.007 32.579 -23.958 1.00 37.59 332 GLU A N 1
ATOM 2541 C CA . GLU A 1 332 ? 14.244 33.625 -23.267 1.00 37.59 332 GLU A CA 1
ATOM 2542 C C . GLU A 1 332 ? 14.872 33.920 -21.895 1.00 37.59 332 GLU A C 1
ATOM 2544 O O . GLU A 1 332 ? 15.278 33.027 -21.147 1.00 37.59 332 GLU A O 1
ATOM 2549 N N . ALA A 1 333 ? 15.059 35.212 -21.634 1.00 41.75 333 ALA A N 1
ATOM 2550 C CA . ALA A 1 333 ? 15.953 35.777 -20.636 1.00 41.75 333 ALA A CA 1
ATOM 2551 C C . ALA A 1 333 ? 15.465 35.622 -19.186 1.00 41.75 333 ALA A C 1
ATOM 2553 O O . ALA A 1 333 ? 14.280 35.704 -18.889 1.00 41.75 333 ALA A O 1
ATOM 2554 N N . GLY A 1 334 ? 16.433 35.476 -18.277 1.00 35.03 334 GLY A N 1
ATOM 2555 C CA . GLY A 1 334 ? 16.256 35.542 -16.825 1.00 35.03 334 GLY A CA 1
ATOM 2556 C C . GLY A 1 334 ? 17.341 34.731 -16.123 1.00 35.03 334 GLY A C 1
ATOM 2557 O O . GLY A 1 334 ? 17.189 33.521 -15.992 1.00 35.03 334 GLY A O 1
ATOM 2558 N N . SER A 1 335 ? 18.482 35.366 -15.829 1.00 43.22 335 SER A N 1
ATOM 2559 C CA . SER A 1 335 ? 19.599 34.879 -14.986 1.00 43.22 335 SER A CA 1
ATOM 2560 C C . SER A 1 335 ? 19.921 33.375 -15.067 1.00 43.22 335 SER A C 1
ATOM 2562 O O . SER A 1 335 ? 19.694 32.630 -14.118 1.00 43.22 335 SER A O 1
ATOM 2564 N N . GLY A 1 336 ? 20.434 32.909 -16.207 1.00 44.12 336 GLY A N 1
ATOM 2565 C CA . GLY A 1 336 ? 20.978 31.551 -16.300 1.00 44.12 336 GLY A CA 1
ATOM 2566 C C . GLY A 1 336 ? 22.436 31.569 -15.865 1.00 44.12 336 GLY A C 1
ATOM 2567 O O . GLY A 1 336 ? 23.252 32.130 -16.592 1.00 44.12 336 GLY A O 1
ATOM 2568 N N . GLN A 1 337 ? 22.748 31.003 -14.698 1.00 54.16 337 GLN A N 1
ATOM 2569 C CA . GLN A 1 337 ? 24.135 30.733 -14.311 1.00 54.16 337 GLN A CA 1
ATOM 2570 C C . GLN A 1 337 ? 24.792 29.855 -15.378 1.00 54.16 337 GLN A C 1
ATOM 2572 O O . GLN A 1 337 ? 24.191 28.909 -15.893 1.00 54.16 337 GLN A O 1
ATOM 2577 N N . THR A 1 338 ? 26.020 30.198 -15.747 1.00 59.00 338 THR A N 1
ATOM 2578 C CA . THR A 1 338 ? 26.773 29.451 -16.756 1.00 59.00 338 THR A CA 1
ATOM 2579 C C . THR A 1 338 ? 27.315 28.145 -16.163 1.00 59.00 338 THR A C 1
ATOM 2581 O O . THR A 1 338 ? 27.620 28.068 -14.974 1.00 59.00 338 THR A O 1
ATOM 2584 N N . GLU A 1 339 ? 27.487 27.104 -16.988 1.00 60.22 339 GLU A N 1
ATOM 2585 C CA . GLU A 1 339 ? 28.104 25.819 -16.590 1.00 60.22 339 GLU A CA 1
ATOM 2586 C C . GLU A 1 339 ? 29.427 26.030 -15.826 1.00 60.22 339 GLU A C 1
ATOM 2588 O O . GLU A 1 339 ? 29.712 25.343 -14.844 1.00 60.22 339 GLU A O 1
ATOM 2593 N N . GLY A 1 340 ? 30.213 27.031 -16.242 1.00 61.16 340 GLY A N 1
ATOM 2594 C CA . GLY A 1 340 ? 31.469 27.409 -15.599 1.00 61.16 340 GLY A CA 1
ATOM 2595 C C . GLY A 1 340 ? 31.304 27.931 -14.169 1.00 61.16 340 GLY A C 1
ATOM 2596 O O . GLY A 1 340 ? 32.125 27.598 -13.315 1.00 61.16 340 GLY A O 1
ATOM 2597 N N . GLU A 1 341 ? 30.242 28.687 -13.886 1.00 67.75 341 GLU A N 1
ATOM 2598 C CA . GLU A 1 341 ? 29.945 29.228 -12.552 1.00 67.75 341 GLU A CA 1
ATOM 2599 C C . GLU A 1 341 ? 29.465 28.133 -11.596 1.00 67.75 341 GLU A C 1
ATOM 2601 O O . GLU A 1 341 ? 29.986 28.023 -10.484 1.00 67.75 341 GLU A O 1
ATOM 2606 N N . MET A 1 342 ? 28.550 27.263 -12.045 1.00 71.38 342 MET A N 1
ATOM 2607 C CA . MET A 1 342 ? 28.105 26.105 -11.257 1.00 71.38 342 MET A CA 1
ATOM 2608 C C . MET A 1 342 ? 29.288 25.189 -10.931 1.00 71.38 342 MET A C 1
ATOM 2610 O O . MET A 1 342 ? 29.469 24.761 -9.791 1.00 71.38 342 MET A O 1
ATOM 2614 N N . ARG A 1 343 ? 30.146 24.926 -11.919 1.00 74.12 343 ARG A N 1
ATOM 2615 C CA . ARG A 1 343 ? 31.326 24.083 -11.736 1.00 74.12 343 ARG A CA 1
ATOM 2616 C C . ARG A 1 343 ? 32.325 24.702 -10.758 1.00 74.12 343 ARG A C 1
ATOM 2618 O O . ARG A 1 343 ? 32.831 23.995 -9.891 1.00 74.12 343 ARG A O 1
ATOM 2625 N N . ALA A 1 344 ? 32.607 25.999 -10.879 1.00 73.06 344 ALA A N 1
ATOM 2626 C CA . ALA A 1 344 ? 33.506 26.705 -9.967 1.00 73.06 344 ALA A CA 1
ATOM 2627 C C . ALA A 1 344 ? 32.989 26.666 -8.520 1.00 73.06 344 ALA A C 1
ATOM 2629 O O . ALA A 1 344 ? 33.756 26.362 -7.608 1.00 73.06 344 ALA A O 1
ATOM 2630 N N . TYR A 1 345 ? 31.684 26.880 -8.324 1.00 79.75 345 TYR A N 1
ATOM 2631 C CA . TYR A 1 345 ? 31.046 26.794 -7.012 1.00 79.75 345 TYR A CA 1
ATOM 2632 C C . TYR A 1 345 ? 31.175 25.396 -6.397 1.00 79.75 345 TYR A C 1
ATOM 2634 O O . TYR A 1 345 ? 31.579 25.244 -5.247 1.00 79.75 345 TYR A O 1
ATOM 2642 N N . LEU A 1 346 ? 30.880 24.349 -7.168 1.00 78.25 346 LEU A N 1
ATOM 2643 C CA . LEU A 1 346 ? 30.967 22.978 -6.671 1.00 78.25 346 LEU A CA 1
ATOM 2644 C C . LEU A 1 346 ? 32.412 22.546 -6.384 1.00 78.25 346 LEU A C 1
ATOM 2646 O O . LEU A 1 346 ? 32.639 21.766 -5.460 1.00 78.25 346 LEU A O 1
ATOM 2650 N N . TYR A 1 347 ? 33.397 23.067 -7.123 1.00 77.50 347 TYR A N 1
ATOM 2651 C CA . TYR A 1 347 ? 34.808 22.852 -6.795 1.00 77.50 347 TYR A CA 1
ATOM 2652 C C . TYR A 1 347 ? 35.218 23.531 -5.483 1.00 77.50 347 TYR A C 1
ATOM 2654 O O . TYR A 1 347 ? 36.002 22.942 -4.739 1.00 77.50 347 TYR A O 1
ATOM 2662 N N . ASP A 1 348 ? 34.675 24.712 -5.169 1.00 76.31 348 ASP A N 1
ATOM 2663 C CA . ASP A 1 348 ? 34.867 25.354 -3.860 1.00 76.31 348 ASP A CA 1
ATOM 2664 C C . ASP A 1 348 ? 34.238 24.513 -2.737 1.00 76.31 348 ASP A C 1
ATOM 2666 O O . ASP A 1 348 ? 34.890 24.212 -1.738 1.00 76.31 348 ASP A O 1
ATOM 2670 N N . VAL A 1 349 ? 33.012 24.015 -2.936 1.00 78.25 349 VAL A N 1
ATOM 2671 C CA . VAL A 1 349 ? 32.358 23.082 -1.998 1.00 78.25 349 VAL A CA 1
ATOM 2672 C C . VAL A 1 349 ? 33.209 21.827 -1.780 1.00 78.25 349 VAL A C 1
ATOM 2674 O O . VAL A 1 349 ? 33.416 21.413 -0.638 1.00 78.25 349 VAL A O 1
ATOM 2677 N N . ALA A 1 350 ? 33.750 21.245 -2.853 1.00 78.31 350 ALA A N 1
ATOM 2678 C CA . ALA A 1 350 ? 34.622 20.081 -2.762 1.00 78.31 350 ALA A CA 1
ATOM 2679 C C . ALA A 1 350 ? 35.931 20.382 -2.021 1.00 78.31 350 ALA A C 1
ATOM 2681 O O . ALA A 1 350 ? 36.407 19.560 -1.245 1.00 78.31 350 ALA A O 1
ATOM 2682 N N . GLN A 1 351 ? 36.502 21.573 -2.207 1.00 76.38 351 GLN A N 1
ATOM 2683 C CA . GLN A 1 351 ? 37.693 21.997 -1.477 1.00 76.38 351 GLN A CA 1
ATOM 2684 C C . GLN A 1 351 ? 37.428 22.144 0.026 1.00 76.38 351 GLN A C 1
ATOM 2686 O O . GLN A 1 351 ? 38.281 21.762 0.823 1.00 76.38 351 GLN A O 1
ATOM 2691 N N . ARG A 1 352 ? 36.249 22.637 0.421 1.00 75.88 352 ARG A N 1
ATOM 2692 C CA . ARG A 1 352 ? 35.881 22.792 1.837 1.00 75.88 352 ARG A CA 1
ATOM 2693 C C . ARG A 1 352 ? 35.583 21.464 2.540 1.00 75.88 352 ARG A C 1
ATOM 2695 O O . ARG A 1 352 ? 35.851 21.346 3.730 1.00 75.88 352 ARG A O 1
ATOM 2702 N N . TYR A 1 353 ? 35.018 20.484 1.831 1.00 75.81 353 TYR A N 1
ATOM 2703 C CA . TYR A 1 353 ? 34.714 19.155 2.382 1.00 75.81 353 TYR A CA 1
ATOM 2704 C C . TYR A 1 353 ? 35.858 18.139 2.270 1.00 75.81 353 TYR A C 1
ATOM 2706 O O . TYR A 1 353 ? 35.789 17.090 2.913 1.00 75.81 353 TYR A O 1
ATOM 2714 N N . GLY A 1 354 ? 36.880 18.448 1.472 1.00 75.88 354 GLY A N 1
ATOM 2715 C CA . GLY A 1 354 ? 37.946 17.526 1.096 1.00 75.88 354 GLY A CA 1
ATOM 2716 C C . GLY A 1 354 ? 37.710 16.952 -0.302 1.00 75.88 354 GLY A C 1
ATOM 2717 O O . GLY A 1 354 ? 36.661 16.365 -0.593 1.00 75.88 354 GLY A O 1
ATOM 2718 N N . ARG A 1 355 ? 38.699 17.109 -1.191 1.00 74.19 355 ARG A N 1
ATOM 2719 C CA . ARG A 1 355 ? 38.630 16.637 -2.591 1.00 74.19 355 ARG A CA 1
ATOM 2720 C C . ARG A 1 355 ? 38.625 15.114 -2.699 1.00 74.19 355 ARG A C 1
ATOM 2722 O O . ARG A 1 355 ? 38.248 14.569 -3.729 1.00 74.19 355 ARG A O 1
ATOM 2729 N N . GLU A 1 356 ? 39.034 14.439 -1.638 1.00 73.62 356 GLU A N 1
ATOM 2730 C CA . GLU A 1 356 ? 38.949 13.001 -1.450 1.00 73.62 356 GLU A CA 1
ATOM 2731 C C . GLU A 1 356 ? 37.521 12.538 -1.130 1.00 73.62 356 GLU A C 1
ATOM 2733 O O . GLU A 1 356 ? 37.175 11.404 -1.440 1.00 73.62 356 GLU A O 1
ATOM 2738 N N . ARG A 1 357 ? 36.671 13.422 -0.585 1.00 77.50 357 ARG A N 1
ATOM 2739 C CA . ARG A 1 357 ? 35.289 13.114 -0.181 1.00 77.50 357 ARG A CA 1
ATOM 2740 C C . ARG A 1 357 ? 34.232 13.643 -1.134 1.00 77.50 357 ARG A C 1
ATOM 2742 O O . ARG A 1 357 ? 33.124 13.119 -1.147 1.00 77.50 357 ARG A O 1
ATOM 2749 N N . VAL A 1 358 ? 34.533 14.683 -1.907 1.00 84.81 358 VAL A N 1
ATOM 2750 C CA . VAL A 1 358 ? 33.586 15.269 -2.862 1.00 84.81 358 VAL A CA 1
ATOM 2751 C C . VAL A 1 358 ? 34.235 15.397 -4.229 1.00 84.81 358 VAL A C 1
ATOM 2753 O O . VAL A 1 358 ? 35.250 16.073 -4.396 1.00 84.81 358 VAL A O 1
ATOM 2756 N N . TRP A 1 359 ? 33.637 14.756 -5.228 1.00 84.25 359 TRP A N 1
ATOM 2757 C CA . TRP A 1 359 ? 34.166 14.696 -6.582 1.00 84.25 359 TRP A CA 1
ATOM 2758 C C . TRP A 1 359 ? 33.253 15.415 -7.557 1.00 84.25 359 TRP A C 1
ATOM 2760 O O . TRP A 1 359 ? 32.110 15.027 -7.756 1.00 84.25 359 TRP A O 1
ATOM 2770 N N . ILE A 1 360 ? 33.786 16.419 -8.243 1.00 83.12 360 ILE A N 1
ATOM 2771 C CA . ILE A 1 360 ? 33.096 17.049 -9.369 1.00 83.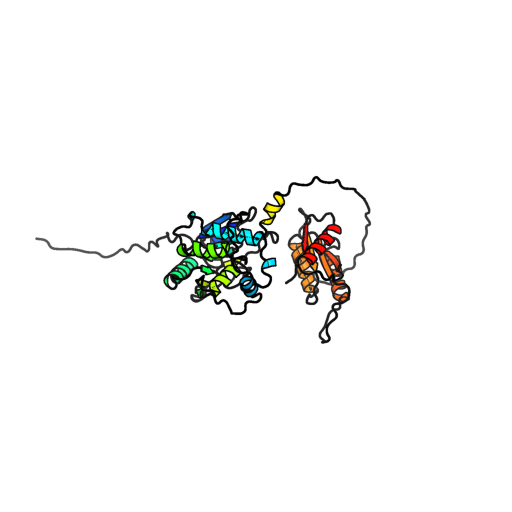12 360 ILE A CA 1
ATOM 2772 C C . ILE A 1 360 ? 33.727 16.509 -10.647 1.00 83.12 360 ILE A C 1
ATOM 2774 O O . ILE A 1 360 ? 34.937 16.666 -10.864 1.00 83.12 360 ILE A O 1
ATOM 2778 N N . ARG A 1 361 ? 32.934 15.797 -11.454 1.00 81.31 361 ARG A N 1
ATOM 2779 C CA . ARG A 1 361 ? 33.400 15.096 -12.657 1.00 81.31 361 ARG A CA 1
ATOM 2780 C C . ARG A 1 361 ? 32.631 15.536 -13.877 1.00 81.31 361 ARG A C 1
ATOM 2782 O O . ARG A 1 361 ? 31.419 15.666 -13.845 1.00 81.31 361 ARG A O 1
ATOM 2789 N N . LEU A 1 362 ? 33.350 15.713 -14.974 1.00 74.12 362 LEU A N 1
ATOM 2790 C CA . LEU A 1 362 ? 32.728 15.978 -16.255 1.00 74.12 362 LEU A CA 1
ATOM 2791 C C . LEU A 1 362 ? 32.168 14.688 -16.861 1.00 74.12 362 LEU A C 1
ATOM 2793 O O . LEU A 1 362 ? 32.736 13.595 -16.717 1.00 74.12 362 LEU A O 1
ATOM 2797 N N . TRP A 1 363 ? 31.030 14.829 -17.522 1.00 71.94 363 TRP A N 1
ATOM 2798 C CA . TRP A 1 363 ? 30.272 13.747 -18.120 1.00 71.94 363 TRP A CA 1
ATOM 2799 C C . TRP A 1 363 ? 29.854 14.116 -19.538 1.00 71.94 363 TRP A C 1
ATOM 2801 O O . TRP A 1 363 ? 29.188 15.118 -19.739 1.00 71.94 363 TRP A O 1
ATOM 2811 N N . ARG A 1 364 ? 30.172 13.301 -20.541 1.00 65.56 364 ARG A N 1
ATOM 2812 C CA . ARG A 1 364 ? 29.625 13.522 -21.886 1.00 65.56 364 ARG A CA 1
ATOM 2813 C C . ARG A 1 364 ? 28.249 12.876 -21.986 1.00 65.56 364 ARG A C 1
ATOM 2815 O O . ARG A 1 364 ? 28.161 11.675 -21.737 1.00 65.56 364 ARG A O 1
ATOM 2822 N N . PRO A 1 365 ? 27.194 13.613 -22.373 1.00 59.09 365 PRO A N 1
ATOM 2823 C CA . PRO A 1 365 ? 25.879 13.017 -22.546 1.00 59.09 365 PRO A CA 1
ATOM 2824 C C . PRO A 1 365 ? 25.926 11.941 -23.639 1.00 59.09 365 PRO A C 1
ATOM 2826 O O . PRO A 1 365 ? 26.102 12.227 -24.821 1.00 59.09 365 PRO A O 1
ATOM 2829 N N . LEU A 1 366 ? 25.782 10.685 -23.220 1.00 58.59 366 LEU A N 1
ATOM 2830 C CA . LEU A 1 366 ? 25.515 9.541 -24.088 1.00 58.59 366 LEU A CA 1
ATOM 2831 C C . LEU A 1 366 ? 23.992 9.371 -24.232 1.00 58.59 366 LEU A C 1
ATOM 2833 O O . LEU A 1 366 ? 23.259 9.790 -23.335 1.00 58.59 366 LEU A O 1
ATOM 2837 N N . PRO A 1 367 ? 23.478 8.736 -25.304 1.00 54.53 367 PRO A N 1
ATOM 2838 C CA . PRO A 1 367 ? 22.042 8.502 -25.503 1.00 54.53 367 PRO A CA 1
ATOM 2839 C C . PRO A 1 367 ? 21.480 7.406 -24.572 1.00 54.53 367 PRO A C 1
ATOM 2841 O O . PRO A 1 367 ? 20.577 6.663 -24.944 1.00 54.53 367 PRO A O 1
ATOM 2844 N N . LEU A 1 368 ? 22.030 7.286 -23.367 1.00 54.91 368 LEU A N 1
ATOM 2845 C CA . LEU A 1 368 ? 21.616 6.348 -22.334 1.00 54.91 368 LEU A CA 1
ATOM 2846 C C . LEU A 1 368 ? 20.656 7.058 -21.382 1.00 54.91 368 LEU A C 1
ATOM 2848 O O . LEU A 1 368 ? 20.823 8.241 -21.082 1.00 54.91 368 LEU A O 1
ATOM 2852 N N . ARG A 1 369 ? 19.629 6.345 -20.920 1.00 57.31 369 ARG A N 1
ATOM 2853 C CA . ARG A 1 369 ? 18.603 6.880 -20.017 1.00 57.31 369 ARG A CA 1
ATOM 2854 C C . ARG A 1 369 ? 18.357 5.913 -18.867 1.00 57.31 369 ARG A C 1
ATOM 2856 O O . ARG A 1 369 ? 18.524 4.708 -19.022 1.00 57.31 369 ARG A O 1
ATOM 2863 N N . GLY A 1 370 ? 17.921 6.447 -17.728 1.00 60.69 370 GLY A N 1
ATOM 2864 C CA . GLY A 1 370 ? 17.497 5.642 -16.582 1.00 60.69 370 GLY A CA 1
ATOM 2865 C C . GLY A 1 370 ? 18.604 4.723 -16.057 1.00 60.69 370 GLY A C 1
ATOM 2866 O O . GLY A 1 370 ? 19.708 5.176 -15.762 1.00 60.69 370 GLY A O 1
ATOM 2867 N N . ARG A 1 371 ? 18.310 3.422 -15.940 1.00 57.69 371 ARG A N 1
ATOM 2868 C CA . ARG A 1 371 ? 19.180 2.441 -15.265 1.00 57.69 371 ARG A CA 1
ATOM 2869 C C . ARG A 1 371 ? 20.559 2.277 -15.906 1.00 57.69 371 ARG A C 1
ATOM 2871 O O . ARG A 1 371 ? 21.529 2.101 -15.179 1.00 57.69 371 ARG A O 1
ATOM 2878 N N . ASP A 1 372 ? 20.662 2.387 -17.228 1.00 63.44 372 ASP A N 1
ATOM 2879 C CA . ASP A 1 372 ? 21.944 2.224 -17.928 1.00 63.44 372 ASP A CA 1
ATOM 2880 C C . ASP A 1 372 ? 22.901 3.392 -17.652 1.00 63.44 372 ASP A C 1
ATOM 2882 O O . ASP A 1 372 ? 24.120 3.221 -17.609 1.00 63.44 372 ASP A O 1
ATOM 2886 N N . LEU A 1 373 ? 22.346 4.587 -17.427 1.00 66.44 373 LEU A N 1
ATOM 2887 C CA . LEU A 1 373 ? 23.113 5.763 -17.030 1.00 66.44 373 LEU A CA 1
ATOM 2888 C C . LEU A 1 373 ? 23.584 5.642 -15.575 1.00 66.44 373 LEU A C 1
ATOM 2890 O O . LEU A 1 373 ? 24.760 5.865 -15.300 1.00 66.44 373 LEU A O 1
ATOM 2894 N N . ALA A 1 374 ? 22.684 5.245 -14.672 1.00 68.69 374 ALA A N 1
ATOM 2895 C CA . ALA A 1 374 ? 22.988 5.025 -13.259 1.00 68.69 374 ALA A CA 1
ATOM 2896 C C . ALA A 1 374 ? 24.117 3.997 -13.074 1.00 68.69 374 ALA A C 1
ATOM 2898 O O . ALA A 1 374 ? 25.151 4.317 -12.489 1.00 68.69 374 ALA A O 1
ATOM 2899 N N . ALA A 1 375 ? 23.972 2.815 -13.681 1.00 70.38 375 ALA A N 1
ATOM 2900 C CA . ALA A 1 375 ? 24.956 1.740 -13.592 1.00 70.38 375 ALA A CA 1
ATOM 2901 C C . ALA A 1 375 ? 26.329 2.152 -14.146 1.00 70.38 375 ALA A C 1
ATOM 2903 O O . ALA A 1 375 ? 27.362 1.777 -13.595 1.00 70.38 375 ALA A O 1
ATOM 2904 N N . MET A 1 376 ? 26.368 2.955 -15.217 1.00 76.50 376 MET A N 1
ATOM 2905 C CA . MET A 1 376 ? 27.642 3.437 -15.747 1.00 76.50 376 MET A CA 1
ATOM 2906 C C . MET A 1 376 ? 28.325 4.434 -14.808 1.00 76.50 376 MET A C 1
ATOM 2908 O O . MET A 1 376 ? 29.544 4.389 -14.647 1.00 76.50 376 MET A O 1
ATOM 2912 N N . LEU A 1 377 ? 27.568 5.360 -14.220 1.00 77.00 377 LEU A N 1
ATOM 2913 C CA . LEU A 1 377 ? 28.126 6.365 -13.316 1.00 77.00 377 LEU A CA 1
ATOM 2914 C C . LEU A 1 377 ? 28.621 5.730 -12.011 1.00 77.00 377 LEU A C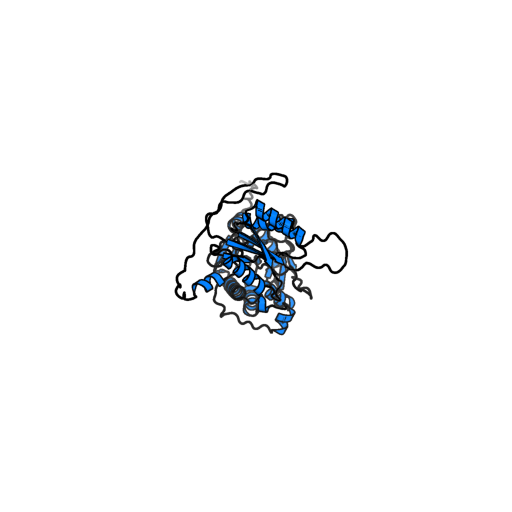 1
ATOM 2916 O O . LEU A 1 377 ? 29.696 6.095 -11.534 1.00 77.00 377 LEU A O 1
ATOM 2920 N N . GLU A 1 378 ? 27.903 4.730 -11.499 1.00 78.56 378 GLU A N 1
ATOM 2921 C CA . GLU A 1 378 ? 28.337 3.895 -10.373 1.00 78.56 378 GLU A CA 1
ATOM 2922 C C . GLU A 1 378 ? 29.627 3.133 -10.693 1.00 78.56 378 GLU A C 1
ATOM 2924 O O . GLU A 1 378 ? 30.592 3.202 -9.930 1.00 78.56 378 GLU A O 1
ATOM 2929 N N . ASP A 1 379 ? 29.677 2.451 -11.841 1.00 77.25 379 ASP A N 1
ATOM 2930 C CA . ASP A 1 379 ? 30.857 1.706 -12.289 1.00 77.25 379 ASP A CA 1
ATOM 2931 C C . ASP A 1 379 ? 32.068 2.625 -12.495 1.00 77.25 379 ASP A C 1
ATOM 2933 O O . ASP A 1 379 ? 33.191 2.301 -12.108 1.00 77.25 379 ASP A O 1
ATOM 2937 N N . ARG A 1 380 ? 31.846 3.820 -13.050 1.00 79.00 380 ARG A N 1
ATOM 2938 C CA . ARG A 1 380 ? 32.891 4.836 -13.181 1.00 79.00 380 ARG A CA 1
ATOM 2939 C C . ARG A 1 380 ? 33.408 5.278 -11.815 1.00 79.00 380 ARG A C 1
ATOM 2941 O O . ARG A 1 380 ? 34.618 5.337 -11.626 1.00 79.00 380 ARG A O 1
ATOM 2948 N N . MET A 1 381 ? 32.518 5.569 -10.870 1.00 79.44 381 MET A N 1
ATOM 2949 C CA . MET A 1 381 ? 32.905 5.970 -9.518 1.00 79.44 381 MET A CA 1
ATOM 2950 C C . MET A 1 381 ? 33.707 4.868 -8.815 1.00 79.44 381 MET A C 1
ATOM 2952 O O . MET A 1 381 ? 34.732 5.154 -8.201 1.00 79.44 381 MET A O 1
ATOM 2956 N N . LYS A 1 382 ? 33.288 3.607 -8.974 1.00 78.38 382 LYS A N 1
ATOM 2957 C CA . LYS A 1 382 ? 33.969 2.439 -8.403 1.00 78.38 382 LYS A CA 1
ATOM 2958 C C . LYS A 1 382 ? 35.354 2.199 -9.010 1.00 78.38 382 LYS A C 1
ATOM 2960 O O . LYS A 1 382 ? 36.266 1.784 -8.308 1.00 78.38 382 LYS A O 1
ATOM 2965 N N . ARG A 1 383 ? 35.529 2.482 -10.304 1.00 77.62 383 ARG A N 1
ATOM 2966 C CA . ARG A 1 383 ? 36.844 2.433 -10.963 1.00 77.62 383 ARG A CA 1
ATOM 2967 C C . ARG A 1 383 ? 37.777 3.564 -10.534 1.00 77.62 383 ARG A C 1
ATOM 2969 O O . ARG A 1 383 ? 38.987 3.391 -10.596 1.00 77.62 383 ARG A O 1
ATOM 2976 N N . GLU A 1 384 ? 37.238 4.718 -10.145 1.00 75.75 384 GLU A N 1
ATOM 2977 C CA . GLU A 1 384 ? 38.040 5.875 -9.726 1.00 75.75 384 GLU A CA 1
ATOM 2978 C C . GLU A 1 384 ? 38.501 5.799 -8.250 1.00 75.75 384 GLU A C 1
ATOM 2980 O O . GLU A 1 384 ? 39.523 6.396 -7.921 1.00 75.75 384 GLU A O 1
ATOM 2985 N N . ASP A 1 385 ? 37.818 5.047 -7.375 1.00 72.31 385 ASP A N 1
ATOM 2986 C CA . ASP A 1 385 ? 38.302 4.679 -6.026 1.00 72.31 385 ASP A CA 1
ATOM 2987 C C . ASP A 1 385 ? 38.018 3.198 -5.766 1.00 72.31 385 ASP A C 1
ATOM 2989 O O . ASP A 1 385 ? 36.923 2.807 -5.364 1.00 72.31 385 ASP A O 1
ATOM 2993 N N . GLU A 1 386 ? 39.048 2.378 -5.983 1.00 64.31 386 GLU A N 1
ATOM 2994 C CA . GLU A 1 386 ? 39.022 0.924 -5.774 1.00 64.31 386 GLU A CA 1
ATOM 2995 C C . GLU A 1 386 ? 38.741 0.529 -4.313 1.00 64.31 386 GLU A C 1
ATOM 2997 O O . GLU A 1 386 ? 38.427 -0.626 -4.030 1.00 64.31 386 GLU A O 1
ATOM 3002 N N . GLY A 1 387 ? 38.849 1.476 -3.376 1.00 67.94 387 GLY A N 1
ATOM 3003 C CA . GLY A 1 387 ? 38.501 1.290 -1.975 1.00 67.94 387 GLY A CA 1
ATOM 3004 C C . GLY A 1 387 ? 37.025 1.537 -1.665 1.00 67.94 387 GLY A C 1
ATOM 3005 O O . GLY A 1 387 ? 36.666 1.463 -0.491 1.00 67.94 387 GLY A O 1
ATOM 3006 N N . LEU A 1 388 ? 36.187 1.857 -2.661 1.00 70.62 388 LEU A N 1
ATOM 3007 C CA . LEU A 1 388 ? 34.734 1.916 -2.516 1.00 70.62 388 LEU A CA 1
ATOM 3008 C C . LEU A 1 388 ? 34.132 0.518 -2.673 1.00 70.62 388 LEU A C 1
ATOM 3010 O O . LEU A 1 388 ? 34.141 -0.093 -3.745 1.00 70.62 388 LEU A O 1
ATOM 3014 N N . GLU A 1 389 ? 33.564 0.014 -1.585 1.00 70.19 389 GLU A N 1
ATOM 3015 C CA . GLU A 1 389 ? 32.918 -1.300 -1.564 1.00 70.19 389 GLU A CA 1
ATOM 3016 C C . GLU A 1 389 ? 31.549 -1.248 -2.266 1.00 70.19 389 GLU A C 1
ATOM 3018 O O . GLU A 1 389 ? 31.144 -2.195 -2.951 1.00 70.19 389 GLU A O 1
ATOM 3023 N N . GLU A 1 390 ? 30.890 -0.089 -2.197 1.00 75.31 390 GLU A N 1
ATOM 3024 C CA . GLU A 1 390 ? 29.573 0.178 -2.768 1.00 75.31 390 GLU A CA 1
ATOM 3025 C C . GLU A 1 390 ? 29.537 1.558 -3.437 1.00 75.31 390 GLU A C 1
ATOM 3027 O O . GLU A 1 390 ? 30.062 2.517 -2.880 1.00 75.31 390 GLU A O 1
ATOM 3032 N N . CYS A 1 391 ? 28.890 1.668 -4.602 1.00 73.25 391 CYS A N 1
ATOM 3033 C CA . CYS A 1 391 ? 28.615 2.932 -5.288 1.00 73.25 391 CYS A CA 1
ATOM 3034 C C . CYS A 1 391 ? 27.131 2.984 -5.648 1.00 73.25 391 CYS A C 1
ATOM 3036 O O . CYS A 1 391 ? 26.614 2.009 -6.187 1.00 73.25 391 CYS A O 1
ATOM 3038 N N . VAL A 1 392 ? 26.466 4.105 -5.373 1.00 75.38 392 VAL A N 1
ATOM 3039 C CA . VAL A 1 392 ? 25.026 4.271 -5.617 1.00 75.38 392 VAL A CA 1
ATOM 3040 C C . VAL A 1 392 ? 24.768 5.557 -6.385 1.00 75.38 392 VAL A C 1
ATOM 3042 O O . VAL A 1 392 ? 25.206 6.626 -5.962 1.00 75.38 392 VAL A O 1
ATOM 3045 N N . PHE A 1 393 ? 24.038 5.478 -7.491 1.00 76.62 393 PHE A N 1
ATOM 3046 C CA . PHE A 1 393 ? 23.514 6.636 -8.198 1.00 76.62 393 PHE A CA 1
ATOM 3047 C C . PHE A 1 393 ? 22.144 7.012 -7.637 1.00 76.62 393 PHE A C 1
ATOM 3049 O O . PHE A 1 393 ? 21.211 6.210 -7.630 1.00 76.62 393 PHE A O 1
ATOM 3056 N N . LEU A 1 394 ? 22.005 8.257 -7.193 1.00 73.06 394 LEU A N 1
ATOM 3057 C CA . LEU A 1 394 ? 20.740 8.810 -6.733 1.00 73.06 394 LEU A CA 1
ATOM 3058 C C . LEU A 1 394 ? 20.241 9.829 -7.745 1.00 73.06 394 LEU A C 1
ATOM 3060 O O . LEU A 1 394 ? 20.846 10.880 -7.954 1.00 73.06 394 LEU A O 1
ATOM 3064 N N . GLU A 1 395 ? 19.106 9.514 -8.354 1.00 68.75 395 GLU A N 1
ATOM 3065 C CA . GLU A 1 395 ? 18.417 10.445 -9.226 1.00 68.75 395 GLU A CA 1
ATOM 3066 C C . GLU A 1 395 ? 17.689 11.499 -8.379 1.00 68.75 395 GLU A C 1
ATOM 3068 O O . GLU A 1 395 ? 16.901 11.164 -7.493 1.00 68.75 395 GLU A O 1
ATOM 3073 N N . ARG A 1 396 ? 17.984 12.783 -8.613 1.00 64.31 396 ARG A N 1
ATOM 3074 C CA . ARG A 1 396 ? 17.376 13.887 -7.857 1.00 64.31 396 ARG A CA 1
ATOM 3075 C C . ARG A 1 396 ? 16.025 14.227 -8.483 1.00 64.31 396 ARG A C 1
ATOM 3077 O O . ARG A 1 396 ? 15.970 14.539 -9.672 1.00 64.31 396 ARG A O 1
ATOM 3084 N N . GLY A 1 397 ? 14.956 14.055 -7.707 1.00 47.19 397 GLY A N 1
ATOM 3085 C CA . GLY A 1 397 ? 13.570 14.343 -8.090 1.00 47.19 397 GLY A CA 1
ATOM 3086 C C . GLY A 1 397 ? 13.223 15.812 -7.955 1.00 47.19 397 GLY A C 1
ATOM 3087 O O . GLY A 1 397 ? 13.688 16.416 -6.961 1.00 47.19 397 GLY A O 1
#